Protein AF-0000000071591981 (afdb_homodimer)

Nearest PDB structures (foldseek):
  3g68-assembly1_B  TM=9.100E-01  e=1.829E-19  Clostridioides difficile 630
  3knz-assembly3_F  TM=8.629E-01  e=1.140E-17  Salmonella enterica subsp. enterica serovar Typhimurium
  3tbf-assembly1_B  TM=8.763E-01  e=2.632E-17  Francisella tularensis subsp. tularensis
  3tbf-assembly2_D  TM=8.672E-01  e=7.768E-17  Francisella tularensis subsp. tularensis
  3tbf-assembly4_H  TM=8.677E-01  e=1.096E-16  Francisella tularensis subsp. tularensis

Solvent-accessible surface area (backbone atoms only — not comparable to full-atom values): 38157 Å² total; per-residue (Å²): 132,80,74,69,74,78,70,75,76,47,70,66,53,34,57,69,42,36,35,64,39,48,48,50,55,58,66,45,51,61,56,56,55,48,60,42,48,66,77,43,62,83,73,62,45,28,36,38,38,33,17,52,58,62,53,35,24,21,50,52,35,24,42,55,39,24,23,67,63,35,64,35,46,73,47,76,43,45,24,66,47,41,59,74,61,50,77,68,57,53,74,31,38,33,36,36,41,50,49,84,60,73,76,51,68,55,51,47,51,27,49,49,52,41,33,73,51,27,70,28,35,32,30,30,38,22,49,68,88,84,32,70,60,56,68,74,30,77,22,58,42,73,47,73,65,51,83,72,86,52,90,71,74,53,38,56,38,55,33,50,25,52,50,50,37,49,46,20,52,50,52,12,43,76,55,62,70,40,49,72,66,54,48,52,50,52,52,49,51,50,51,51,55,41,67,43,40,59,60,42,49,52,51,32,50,52,50,41,67,75,42,44,68,60,60,50,65,42,67,30,42,37,37,36,26,56,61,73,36,39,18,39,26,45,40,46,19,47,47,34,16,43,55,56,38,31,58,46,43,39,29,28,49,70,54,27,74,58,33,54,63,52,38,66,43,63,64,36,31,35,38,39,48,43,61,40,61,64,64,69,58,53,53,39,50,51,30,45,50,58,57,50,49,76,55,15,84,44,58,33,34,43,33,23,55,59,69,75,70,60,91,86,49,82,47,50,48,79,43,72,56,34,79,53,48,65,56,37,52,81,58,64,46,46,41,51,54,49,43,38,54,53,36,17,52,71,64,67,50,64,79,85,58,58,73,50,57,63,51,28,65,61,35,70,55,127,133,81,73,70,74,78,69,78,77,48,70,65,54,33,58,69,40,37,34,63,39,49,50,50,56,57,65,45,53,61,57,56,55,49,59,42,48,66,75,42,62,85,72,62,46,29,35,38,38,33,16,53,57,64,53,35,26,22,50,51,35,25,41,55,41,24,24,68,64,36,65,35,46,73,46,76,40,45,23,66,49,41,57,76,61,51,77,66,58,51,75,32,38,33,36,36,41,50,49,82,59,74,74,53,70,56,51,47,50,25,49,50,51,43,33,73,50,27,70,29,37,32,30,31,38,22,50,68,87,83,32,72,62,58,69,73,30,77,23,58,40,74,47,71,64,53,83,71,85,53,90,72,74,54,38,54,36,55,33,48,25,50,49,51,37,50,44,19,52,49,52,12,43,76,56,63,71,42,50,72,67,54,47,52,49,53,53,48,51,50,52,52,54,40,69,43,39,59,62,43,48,52,51,33,50,53,50,42,66,75,40,43,68,60,60,49,64,41,65,30,43,35,36,36,24,54,60,72,36,39,19,42,27,45,40,48,18,47,48,34,16,45,54,57,39,32,55,45,44,38,28,28,48,69,54,26,73,58,33,54,62,52,40,66,44,63,63,37,32,35,38,39,50,44,61,39,64,65,65,68,59,54,52,38,49,51,30,46,51,57,56,50,47,76,54,16,84,44,58,33,35,42,32,24,53,61,68,74,69,60,91,85,48,83,47,50,48,78,42,74,55,34,79,54,48,66,57,37,52,79,57,63,44,46,43,52,55,50,43,37,53,52,36,16,53,71,62,67,50,63,80,86,60,58,73,50,58,63,50,29,64,61,34,68,56,128

Radius of gyration: 24.97 Å; Cα contacts (8 Å, |Δi|>4): 1375; chains: 2; bounding box: 57×100×61 Å

Structure (mmCIF, N/CA/C/O backbone):
data_AF-0000000071591981-model_v1
#
loop_
_entity.id
_entity.type
_entity.pdbx_description
1 polymer 'Glutamine-fructose-6-phosphate transaminase (Isomerizing)'
#
loop_
_atom_site.group_PDB
_atom_site.id
_atom_site.type_symbol
_atom_site.label_atom_id
_atom_site.label_alt_id
_atom_site.label_comp_id
_atom_site.label_asym_id
_atom_site.label_entity_id
_atom_site.label_seq_id
_atom_site.pdbx_PDB_ins_code
_atom_site.Cartn_x
_atom_site.Cartn_y
_atom_site.Cartn_z
_atom_site.occupancy
_atom_site.B_iso_or_equiv
_atom_site.auth_seq_id
_atom_site.auth_comp_id
_atom_site.auth_asym_id
_atom_site.auth_atom_id
_atom_site.pdbx_PDB_model_num
ATOM 1 N N . MET A 1 1 ? 12.406 52.125 -5.715 1 24.2 1 MET A N 1
ATOM 2 C CA . MET A 1 1 ? 11.523 51 -6.082 1 24.2 1 MET A CA 1
ATOM 3 C C . MET A 1 1 ? 12.188 49.656 -5.801 1 24.2 1 MET A C 1
ATOM 5 O O . MET A 1 1 ? 13.125 49.281 -6.496 1 24.2 1 MET A O 1
ATOM 9 N N . ILE A 1 2 ? 12.453 49.312 -4.562 1 28.58 2 ILE A N 1
ATOM 10 C CA . ILE A 1 2 ? 13.188 48.156 -4.008 1 28.58 2 ILE A CA 1
ATOM 11 C C . ILE A 1 2 ? 12.633 46.875 -4.586 1 28.58 2 ILE A C 1
ATOM 13 O O . ILE A 1 2 ? 11.461 46.562 -4.406 1 28.58 2 ILE A O 1
ATOM 17 N N . LEU A 1 3 ? 13.008 46.562 -5.824 1 28.97 3 LEU A N 1
ATOM 18 C CA . LEU A 1 3 ? 12.742 45.312 -6.516 1 28.97 3 LEU A CA 1
ATOM 19 C C . LEU A 1 3 ? 12.805 44.125 -5.543 1 28.97 3 LEU A C 1
ATOM 21 O O . LEU A 1 3 ? 13.883 43.781 -5.059 1 28.97 3 LEU A O 1
ATOM 25 N N . MET A 1 4 ? 11.945 44.188 -4.523 1 31.52 4 MET A N 1
ATOM 26 C CA . MET A 1 4 ? 11.812 43 -3.695 1 31.52 4 MET A CA 1
ATOM 27 C C . MET A 1 4 ? 11.984 41.719 -4.531 1 31.52 4 MET A C 1
ATOM 29 O O . MET A 1 4 ? 11.234 41.5 -5.48 1 31.52 4 MET A O 1
ATOM 33 N N . MET A 1 5 ? 13.117 41.406 -5.051 1 35.06 5 MET A N 1
ATOM 34 C CA . MET A 1 5 ? 13.5 40.156 -5.707 1 35.06 5 MET A CA 1
ATOM 35 C C . MET A 1 5 ? 12.617 39 -5.246 1 35.06 5 MET A C 1
ATOM 37 O O . MET A 1 5 ? 12.648 38.625 -4.074 1 35.06 5 MET A O 1
ATOM 41 N N . MET A 1 6 ? 11.273 38.938 -5.484 1 41.53 6 MET A N 1
ATOM 42 C CA . MET A 1 6 ? 10.242 37.938 -5.211 1 41.53 6 MET A CA 1
ATOM 43 C C . MET A 1 6 ? 10.812 36.531 -5.312 1 41.53 6 MET A C 1
ATOM 45 O O . MET A 1 6 ? 11.156 36.062 -6.406 1 41.53 6 MET A O 1
ATOM 49 N N . ASN A 1 7 ? 11.734 36.062 -4.449 1 57.34 7 ASN A N 1
ATOM 50 C CA . ASN A 1 7 ? 12.406 34.75 -4.355 1 57.34 7 ASN A CA 1
ATOM 51 C C . ASN A 1 7 ? 11.453 33.594 -4.66 1 57.34 7 ASN A C 1
ATOM 53 O O . ASN A 1 7 ? 10.289 33.625 -4.246 1 57.34 7 ASN A O 1
ATOM 57 N N . ASN A 1 8 ? 11.641 32.875 -5.742 1 78.06 8 ASN A N 1
ATOM 58 C CA . ASN A 1 8 ? 10.883 31.672 -6.148 1 78.06 8 ASN A CA 1
ATOM 59 C C . ASN A 1 8 ? 10.602 30.766 -4.965 1 78.06 8 ASN A C 1
ATOM 61 O O . ASN A 1 8 ? 11.484 30.5 -4.145 1 78.06 8 ASN A O 1
ATOM 65 N N . PRO A 1 9 ? 9.312 30.594 -4.699 1 86.75 9 PRO A N 1
ATOM 66 C CA . PRO A 1 9 ? 8.969 29.719 -3.58 1 86.75 9 PRO A CA 1
ATOM 67 C C . PRO A 1 9 ? 9.75 28.406 -3.594 1 86.75 9 PRO A C 1
ATOM 69 O O . PRO A 1 9 ? 10.078 27.891 -4.664 1 86.75 9 PRO A O 1
ATOM 72 N N . THR A 1 10 ? 10.219 28.047 -2.475 1 89.38 10 THR A N 1
ATOM 73 C CA . THR A 1 10 ? 10.867 26.75 -2.254 1 89.38 10 THR A CA 1
ATOM 74 C C . THR A 1 10 ? 9.945 25.812 -1.501 1 89.38 10 THR A C 1
ATOM 76 O O . THR A 1 10 ? 8.844 26.188 -1.102 1 89.38 10 THR A O 1
ATOM 79 N N . MET A 1 11 ? 10.367 24.609 -1.37 1 92.56 11 MET A N 1
ATOM 80 C CA . MET A 1 11 ? 9.617 23.656 -0.559 1 92.56 11 MET A CA 1
ATOM 81 C C . MET A 1 11 ? 9.414 24.188 0.858 1 92.56 11 MET A C 1
ATOM 83 O O . MET A 1 11 ? 8.344 24.016 1.44 1 92.56 11 MET A O 1
ATOM 87 N N . LEU A 1 12 ? 10.477 24.844 1.387 1 94.12 12 LEU A N 1
ATOM 88 C CA . LEU A 1 12 ? 10.383 25.391 2.732 1 94.12 12 LEU A CA 1
ATOM 89 C C . LEU A 1 12 ? 9.312 26.469 2.807 1 94.12 12 LEU A C 1
ATOM 91 O O . LEU A 1 12 ? 8.609 26.594 3.809 1 94.12 12 LEU A O 1
ATOM 95 N N . SER A 1 13 ? 9.227 27.234 1.75 1 95 13 SER A N 1
ATOM 96 C CA . SER A 1 13 ? 8.188 28.266 1.703 1 95 13 SER A CA 1
ATOM 97 C C . SER A 1 13 ? 6.797 27.641 1.813 1 95 13 SER A C 1
ATOM 99 O O . SER A 1 13 ? 5.926 28.172 2.5 1 95 13 SER A O 1
ATOM 101 N N . TYR A 1 14 ? 6.59 26.5 1.163 1 96.12 14 TYR A N 1
ATOM 102 C CA . TYR A 1 14 ? 5.293 25.828 1.195 1 96.12 14 TYR A CA 1
ATOM 103 C C . TYR A 1 14 ? 5.051 25.172 2.549 1 96.12 14 TYR A C 1
ATOM 105 O O . TYR A 1 14 ? 3.914 25.125 3.025 1 96.12 14 TYR A O 1
ATOM 113 N N . ILE A 1 15 ? 6.148 24.672 3.166 1 97.81 15 ILE A N 1
ATOM 114 C CA . ILE A 1 15 ? 6.016 24.109 4.508 1 97.81 15 ILE A CA 1
ATOM 115 C C . ILE A 1 15 ? 5.551 25.188 5.477 1 97.81 15 ILE A C 1
ATOM 117 O O . ILE A 1 15 ? 4.613 24.984 6.25 1 97.81 15 ILE A O 1
ATOM 121 N N . ARG A 1 16 ? 6.062 26.391 5.398 1 97.06 16 ARG A N 1
ATOM 122 C CA . ARG A 1 16 ? 5.754 27.484 6.305 1 97.06 16 ARG A CA 1
ATOM 123 C C . ARG A 1 16 ? 4.359 28.047 6.039 1 97.06 16 ARG A C 1
ATOM 125 O O . ARG A 1 16 ? 3.75 28.656 6.922 1 97.06 16 ARG A O 1
ATOM 132 N N . ARG A 1 17 ? 3.875 27.797 4.863 1 97.75 17 ARG A N 1
ATOM 133 C CA . ARG A 1 17 ? 2.553 28.281 4.492 1 97.75 17 ARG A CA 1
ATOM 134 C C . ARG A 1 17 ? 1.463 27.312 4.938 1 97.75 17 ARG A C 1
ATOM 136 O O . ARG A 1 17 ? 0.275 27.641 4.875 1 97.75 17 ARG A O 1
ATOM 143 N N . GLU A 1 18 ? 1.845 26.156 5.383 1 98.56 18 GLU A N 1
ATOM 144 C CA . GLU A 1 18 ? 0.839 25.172 5.773 1 98.56 18 GLU A CA 1
ATOM 145 C C . GLU A 1 18 ? -0.075 25.719 6.867 1 98.56 18 GLU A C 1
ATOM 147 O O . GLU A 1 18 ? -1.301 25.641 6.754 1 98.56 18 GLU A O 1
ATOM 152 N N . GLN A 1 19 ? 0.504 26.375 7.918 1 98.62 19 GLN A N 1
ATOM 153 C CA . GLN A 1 19 ? -0.318 26.875 9.016 1 98.62 19 GLN A CA 1
ATOM 154 C C . GLN A 1 19 ? -1.318 27.922 8.539 1 98.62 19 GLN A C 1
ATOM 156 O O . GLN A 1 19 ? -2.529 27.75 8.688 1 98.62 19 GLN A O 1
ATOM 161 N N . PRO A 1 20 ? -0.913 28.969 7.824 1 98.44 20 PRO A N 1
ATOM 162 C CA . PRO A 1 20 ? -1.899 29.984 7.449 1 98.44 20 PRO A CA 1
ATOM 163 C C . PRO A 1 20 ? -2.926 29.469 6.445 1 98.44 20 PRO A C 1
ATOM 165 O O . PRO A 1 20 ? -4.094 29.875 6.488 1 98.44 20 PRO A O 1
ATOM 168 N N . VAL A 1 21 ? -2.59 28.609 5.516 1 98.56 21 VAL A N 1
ATOM 169 C CA . VAL A 1 21 ? -3.531 28.109 4.523 1 98.56 21 VAL A CA 1
ATOM 170 C C . VAL A 1 21 ? -4.547 27.188 5.195 1 98.56 21 VAL A C 1
ATOM 172 O O . VAL A 1 21 ? -5.742 27.25 4.906 1 98.56 21 VAL A O 1
ATOM 175 N N . LEU A 1 22 ? -4.074 26.297 6.105 1 98.81 22 LEU A N 1
ATOM 176 C CA . LEU A 1 22 ? -5.004 25.406 6.793 1 98.81 22 LEU A CA 1
ATOM 177 C C . LEU A 1 22 ? -5.906 26.188 7.738 1 98.81 22 LEU A C 1
ATOM 179 O O . LEU A 1 22 ? -7.066 25.812 7.941 1 98.81 22 LEU A O 1
ATOM 183 N N . GLU A 1 23 ? -5.363 27.312 8.32 1 98.62 23 GLU A N 1
ATOM 184 C CA . GLU A 1 23 ? -6.215 28.203 9.094 1 98.62 23 GLU A CA 1
ATOM 185 C C . GLU A 1 23 ? -7.344 28.766 8.242 1 98.62 23 GLU A C 1
ATOM 187 O O . GLU A 1 23 ? -8.484 28.859 8.695 1 98.62 23 GLU A O 1
ATOM 192 N N . ARG A 1 24 ? -7.031 29.141 7.043 1 98.12 24 ARG A N 1
ATOM 193 C CA . ARG A 1 24 ? -8.039 29.672 6.137 1 98.12 24 ARG A CA 1
ATOM 194 C C . ARG A 1 24 ? -9.086 28.609 5.801 1 98.12 24 ARG A C 1
ATOM 196 O O . ARG A 1 24 ? -10.281 28.906 5.73 1 98.12 24 ARG A O 1
ATOM 203 N N . LEU A 1 25 ? -8.633 27.375 5.559 1 98 25 LEU A N 1
ATOM 204 C CA . LEU A 1 25 ? -9.562 26.281 5.297 1 98 25 LEU A CA 1
ATOM 205 C C 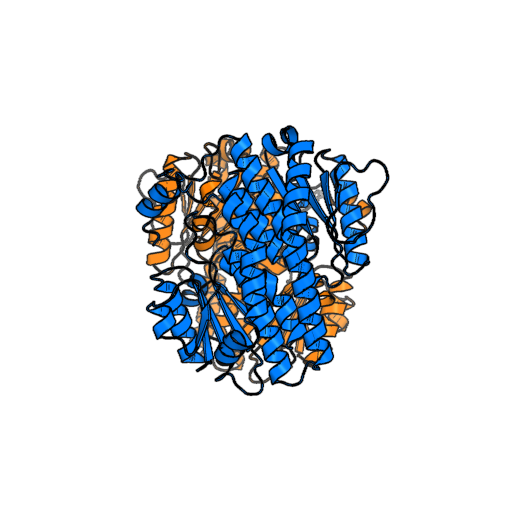. LEU A 1 25 ? -10.531 26.094 6.465 1 98 25 LEU A C 1
ATOM 207 O O . LEU A 1 25 ? -11.734 25.938 6.262 1 98 25 LEU A O 1
ATOM 211 N N . LEU A 1 26 ? -9.938 26.156 7.668 1 98.19 26 LEU A N 1
ATOM 212 C CA . LEU A 1 26 ? -10.75 25.953 8.859 1 98.19 26 LEU A CA 1
ATOM 213 C C . LEU A 1 26 ? -11.727 27.109 9.062 1 98.19 26 LEU A C 1
ATOM 215 O O . LEU A 1 26 ? -12.883 26.906 9.438 1 98.19 26 LEU A O 1
ATOM 219 N N . THR A 1 27 ? -11.273 28.297 8.734 1 96.25 27 THR A N 1
ATOM 220 C CA . THR A 1 27 ? -12.109 29.5 8.891 1 96.25 27 THR A CA 1
ATOM 221 C C . THR A 1 27 ? -13.258 29.484 7.887 1 96.25 27 THR A C 1
ATOM 223 O O . THR A 1 27 ? -14.352 29.969 8.188 1 96.25 27 THR A O 1
ATOM 226 N N . ASN A 1 28 ? -13.07 28.922 6.77 1 95.31 28 ASN A N 1
ATOM 227 C CA . ASN A 1 28 ? -14.086 28.859 5.73 1 95.31 28 ASN A CA 1
ATOM 228 C C . ASN A 1 28 ? -15.117 27.766 6.012 1 95.31 28 ASN A C 1
ATOM 230 O O . ASN A 1 28 ? -16.156 27.688 5.348 1 95.31 28 ASN A O 1
ATOM 234 N N . TYR A 1 29 ? -14.781 26.922 6.926 1 94.94 29 TYR A N 1
ATOM 235 C CA . TYR A 1 29 ? -15.758 25.938 7.375 1 94.94 29 TYR A CA 1
ATOM 236 C C . TYR A 1 29 ? -16.891 26.609 8.133 1 94.94 29 TYR A C 1
ATOM 238 O O . TYR A 1 29 ? -16.656 27.469 8.984 1 94.94 29 TYR A O 1
ATOM 246 N N . PRO A 1 30 ? -18.266 26.422 7.895 1 95.5 30 PRO A N 1
ATOM 247 C CA . PRO A 1 30 ? -18.625 25.219 7.137 1 95.5 30 PRO A CA 1
ATOM 248 C C . PRO A 1 30 ? -19.078 25.531 5.711 1 95.5 30 PRO A C 1
ATOM 250 O O . PRO A 1 30 ? -19.5 24.641 4.977 1 95.5 30 PRO A O 1
ATOM 253 N N . LYS A 1 31 ? -18.891 26.734 5.277 1 94.81 31 LYS A N 1
ATOM 254 C CA . LYS A 1 31 ? -19.562 27.203 4.074 1 94.81 31 LYS A CA 1
ATOM 255 C C . LYS A 1 31 ? -19.188 26.359 2.861 1 94.81 31 LYS A C 1
ATOM 257 O O . LYS A 1 31 ? -20.031 25.688 2.281 1 94.81 31 LYS A O 1
ATOM 262 N N . GLN A 1 32 ? -17.922 26.328 2.527 1 93 32 GLN A N 1
ATOM 263 C CA . GLN A 1 32 ? -17.484 25.609 1.333 1 93 32 GLN A CA 1
ATOM 264 C C . GLN A 1 32 ? -17.781 24.125 1.449 1 93 32 GLN A C 1
ATOM 266 O O . GLN A 1 32 ? -18.141 23.469 0.466 1 93 32 GLN A O 1
ATOM 271 N N . ILE A 1 33 ? -17.578 23.562 2.582 1 96.25 33 ILE A N 1
ATOM 272 C CA . ILE A 1 33 ? -17.734 22.125 2.803 1 96.25 33 ILE A CA 1
ATOM 273 C C . ILE A 1 33 ? -19.219 21.75 2.705 1 96.25 33 ILE A C 1
ATOM 275 O O . ILE A 1 33 ? -19.562 20.703 2.139 1 96.25 33 ILE A O 1
ATOM 279 N N . THR A 1 34 ? -20.078 22.656 3.268 1 96.19 34 THR A N 1
ATOM 280 C CA . THR A 1 34 ? -21.516 22.438 3.15 1 96.19 34 THR A CA 1
ATOM 281 C C . THR A 1 34 ? -21.953 22.453 1.688 1 96.19 34 THR A C 1
ATOM 283 O O . THR A 1 34 ? -22.734 21.609 1.258 1 96.19 34 THR A O 1
ATOM 286 N N . ALA A 1 35 ? -21.422 23.375 0.968 1 95.56 35 ALA A N 1
ATOM 287 C CA . ALA A 1 35 ? -21.75 23.469 -0.452 1 95.56 35 ALA A CA 1
ATOM 288 C C . ALA A 1 35 ? -21.328 22.203 -1.203 1 95.56 35 ALA A C 1
ATOM 290 O O . ALA A 1 35 ? -22.031 21.766 -2.113 1 95.56 35 ALA A O 1
ATOM 291 N N . ALA A 1 36 ? -20.25 21.594 -0.823 1 95.62 36 ALA A N 1
ATOM 292 C CA . ALA A 1 36 ? -19.734 20.391 -1.479 1 95.62 36 ALA A CA 1
ATOM 293 C C . ALA A 1 36 ? -20.625 19.188 -1.213 1 95.62 36 ALA A C 1
ATOM 295 O O . ALA A 1 36 ? -20.688 18.266 -2.025 1 95.62 36 ALA A O 1
ATOM 296 N N . LEU A 1 37 ? -21.359 19.234 -0.075 1 96.12 37 LEU A N 1
ATOM 297 C CA . LEU A 1 37 ? -22.125 18.062 0.351 1 96.12 37 LEU A CA 1
ATOM 298 C C . LEU A 1 37 ? -23.609 18.266 0.071 1 96.12 37 LEU A C 1
ATOM 300 O O . LEU A 1 37 ? -24.438 17.406 0.428 1 96.12 37 LEU A O 1
ATOM 304 N N . THR A 1 38 ? -24.016 19.312 -0.538 1 91.69 38 THR A N 1
ATOM 305 C CA . THR A 1 38 ? -25.406 19.734 -0.654 1 91.69 38 THR A CA 1
ATOM 306 C C . THR A 1 38 ? -26.234 18.672 -1.391 1 91.69 38 THR A C 1
ATOM 308 O O . THR A 1 38 ? -27.375 18.406 -1.022 1 91.69 38 THR A O 1
ATOM 311 N N . ALA A 1 39 ? -25.703 18 -2.355 1 90.56 39 ALA A N 1
ATOM 312 C CA . ALA A 1 39 ? -26.5 17.062 -3.16 1 90.56 39 ALA A CA 1
ATOM 313 C C . ALA A 1 39 ? -26.141 15.617 -2.822 1 90.56 39 ALA A C 1
ATOM 315 O O . ALA A 1 39 ? -26.422 14.703 -3.598 1 90.56 39 ALA A O 1
ATOM 316 N N . THR A 1 40 ? -25.5 15.445 -1.666 1 93.12 40 THR A N 1
ATOM 317 C CA . THR A 1 40 ? -25.266 14.086 -1.205 1 93.12 40 THR A CA 1
ATOM 318 C C . THR A 1 40 ? -26.547 13.469 -0.655 1 93.12 40 THR A C 1
ATOM 320 O O . THR A 1 40 ? -27.469 14.18 -0.261 1 93.12 40 THR A O 1
ATOM 323 N N . PRO A 1 41 ? -26.641 12.172 -0.681 1 91.75 41 PRO A N 1
ATOM 324 C CA . PRO A 1 41 ? -27.797 11.539 -0.051 1 91.75 41 PRO A CA 1
ATOM 325 C C . PRO A 1 41 ? -27.906 11.867 1.436 1 91.75 41 PRO A C 1
ATOM 327 O O . PRO A 1 41 ? -26.922 12.266 2.061 1 91.75 41 PRO A O 1
ATOM 330 N N . ASP A 1 42 ? -29.062 11.695 1.977 1 88.81 42 ASP A N 1
ATOM 331 C CA . ASP A 1 42 ? -29.344 12.023 3.369 1 88.81 42 ASP A CA 1
ATOM 332 C C . ASP A 1 42 ? -28.484 11.195 4.316 1 88.81 42 ASP A C 1
ATOM 334 O O . ASP A 1 42 ? -28.062 11.688 5.371 1 88.81 42 ASP A O 1
ATOM 338 N N . HIS A 1 43 ? -28.25 9.992 3.857 1 90.75 43 HIS A N 1
ATOM 339 C CA . HIS A 1 43 ? -27.422 9.117 4.676 1 90.75 43 HIS A CA 1
ATOM 340 C C . HIS A 1 43 ? -26.328 8.461 3.844 1 90.75 43 HIS A C 1
ATOM 342 O O . HIS A 1 43 ? -26.391 7.258 3.564 1 90.75 43 HIS A O 1
ATOM 348 N N . PRO A 1 44 ? -25.312 9.297 3.555 1 93.88 44 PRO A N 1
ATOM 349 C CA . PRO A 1 44 ? -24.234 8.688 2.771 1 93.88 44 PRO A CA 1
ATOM 350 C C . PRO A 1 44 ? -23.5 7.578 3.525 1 93.88 44 PRO A C 1
ATOM 352 O O . PRO A 1 44 ? -23.297 7.688 4.734 1 93.88 44 PRO A O 1
ATOM 355 N N . GLN A 1 45 ? -23.125 6.559 2.83 1 93.25 45 GLN A N 1
ATOM 356 C CA . GLN A 1 45 ? -22.547 5.395 3.486 1 93.25 45 GLN A CA 1
ATOM 357 C C . GLN A 1 45 ? -21.219 5 2.832 1 93.25 45 GLN A C 1
ATOM 359 O O . GLN A 1 45 ? -20.281 4.594 3.516 1 93.25 45 GLN A O 1
ATOM 364 N N . HIS A 1 46 ? -21.141 5.113 1.511 1 95.88 46 HIS A N 1
ATOM 365 C CA . HIS A 1 46 ? -20 4.602 0.771 1 95.88 46 HIS A CA 1
ATOM 366 C C . HIS A 1 46 ? -19.328 5.699 -0.055 1 95.88 46 HIS A C 1
ATOM 368 O O . HIS A 1 46 ? -19.891 6.152 -1.053 1 95.88 46 HIS A O 1
ATOM 374 N N . TRP A 1 47 ? -18.141 6.082 0.355 1 98.12 47 TRP A N 1
ATOM 375 C CA . TRP A 1 47 ? -17.391 7.109 -0.356 1 98.12 47 TRP A CA 1
ATOM 376 C C . TRP A 1 47 ? -16.219 6.496 -1.118 1 98.12 47 TRP A C 1
ATOM 378 O O . TRP A 1 47 ? -15.508 5.641 -0.589 1 98.12 47 TRP A O 1
ATOM 388 N N . LEU A 1 48 ? -16.109 6.836 -2.352 1 98.38 48 LEU A N 1
ATOM 389 C CA . LEU A 1 48 ? -14.945 6.484 -3.168 1 98.38 48 LEU A CA 1
ATOM 390 C C . LEU A 1 48 ? -14.055 7.699 -3.396 1 98.38 48 LEU A C 1
ATOM 392 O O . LEU A 1 48 ? -14.523 8.742 -3.857 1 98.38 48 LEU A O 1
ATOM 396 N N . ILE A 1 49 ? -12.82 7.578 -3.002 1 98.75 49 ILE A N 1
ATOM 397 C CA . ILE A 1 49 ? -11.852 8.633 -3.264 1 98.75 49 ILE A CA 1
ATOM 398 C C . ILE A 1 49 ? -10.859 8.172 -4.332 1 98.75 49 ILE A C 1
ATOM 400 O O . ILE A 1 49 ? -10.242 7.109 -4.199 1 98.75 49 ILE A O 1
ATOM 404 N N . LEU A 1 50 ? -10.758 8.953 -5.391 1 98.5 50 LEU A N 1
ATOM 405 C CA . LEU A 1 50 ? -9.844 8.695 -6.496 1 98.5 50 LEU A CA 1
ATOM 406 C C . LEU A 1 50 ? -8.695 9.703 -6.496 1 98.5 50 LEU A C 1
ATOM 408 O O . LEU A 1 50 ? -8.93 10.914 -6.395 1 98.5 50 LEU A O 1
ATOM 412 N N . ALA A 1 51 ? -7.539 9.219 -6.496 1 97.12 51 ALA A N 1
ATOM 413 C CA . ALA A 1 51 ? -6.348 10.062 -6.445 1 97.12 51 ALA A CA 1
ATOM 414 C C . ALA A 1 51 ? -5.137 9.336 -7.02 1 97.12 51 ALA A C 1
ATOM 416 O O . ALA A 1 51 ? -5.246 8.195 -7.484 1 97.12 51 ALA A O 1
ATOM 417 N N . THR A 1 52 ? -4.02 10.039 -7.105 1 92 52 THR A N 1
ATOM 418 C CA . THR A 1 52 ? -2.752 9.453 -7.531 1 92 52 THR A CA 1
ATOM 419 C C . THR A 1 52 ? -1.592 10.031 -6.727 1 92 52 THR A C 1
ATOM 421 O O . THR A 1 52 ? -1.701 11.117 -6.16 1 92 52 THR A O 1
ATOM 424 N N . GLY A 1 53 ? -0.524 9.234 -6.598 1 91.69 53 GLY A N 1
ATOM 425 C CA . GLY A 1 53 ? 0.695 9.703 -5.957 1 91.69 53 GLY A CA 1
ATOM 426 C C . GLY A 1 53 ? 0.473 10.188 -4.535 1 91.69 53 GLY A C 1
ATOM 427 O O . GLY A 1 53 ? -0.177 9.516 -3.736 1 91.69 53 GLY A O 1
ATOM 428 N N . SER A 1 54 ? 1.083 11.359 -4.25 1 95.31 54 SER A N 1
ATOM 429 C CA . SER A 1 54 ? 1.009 11.938 -2.914 1 95.31 54 SER A CA 1
ATOM 430 C C . SER A 1 54 ? -0.431 12.266 -2.531 1 95.31 54 SER A C 1
ATOM 432 O O . SER A 1 54 ? -0.791 12.219 -1.354 1 95.31 54 SER A O 1
ATOM 434 N N . ARG A 1 55 ? -1.27 12.57 -3.529 1 97.06 55 ARG A N 1
ATOM 435 C CA . ARG A 1 55 ? -2.68 12.82 -3.246 1 97.06 55 ARG A CA 1
ATOM 436 C C . ARG A 1 55 ? -3.359 11.562 -2.713 1 97.06 55 ARG A C 1
ATOM 438 O O . ARG A 1 55 ? -4.211 11.641 -1.828 1 97.06 55 ARG A O 1
ATOM 445 N N . LEU A 1 56 ? -2.93 10.453 -3.266 1 96.94 56 LEU A N 1
ATOM 446 C CA . LEU A 1 56 ? -3.424 9.172 -2.771 1 96.94 56 LEU A CA 1
ATOM 447 C C . LEU A 1 56 ? -2.982 8.945 -1.33 1 96.94 56 LEU A C 1
ATOM 449 O O . LEU A 1 56 ? -3.762 8.453 -0.509 1 96.94 56 LEU A O 1
ATOM 453 N N . ASN A 1 57 ? -1.755 9.266 -1.031 1 97.62 57 ASN A N 1
ATOM 454 C CA . ASN A 1 57 ? -1.257 9.156 0.336 1 97.62 57 ASN A CA 1
ATOM 455 C C . ASN A 1 57 ? -2.039 10.055 1.29 1 97.62 57 ASN A C 1
ATOM 457 O O . ASN A 1 57 ? -2.311 9.672 2.43 1 97.62 57 ASN A O 1
ATOM 461 N N . ALA A 1 58 ? -2.363 11.227 0.829 1 98.75 58 ALA A N 1
ATOM 462 C CA . ALA A 1 58 ? -3.15 12.148 1.645 1 98.75 58 ALA A CA 1
ATOM 463 C C . ALA A 1 58 ? -4.527 11.57 1.957 1 98.75 58 ALA A C 1
ATOM 465 O O . ALA A 1 58 ? -4.992 11.641 3.096 1 98.75 58 ALA A O 1
ATOM 466 N N . ALA A 1 59 ? -5.141 11 0.956 1 98.75 59 ALA A N 1
ATOM 467 C CA . ALA A 1 59 ? -6.445 10.367 1.158 1 98.75 59 ALA A CA 1
ATOM 468 C C . ALA A 1 59 ? -6.352 9.234 2.174 1 98.75 59 ALA A C 1
ATOM 470 O O . ALA A 1 59 ? -7.191 9.117 3.068 1 98.75 59 ALA A O 1
ATOM 471 N N . ASN A 1 60 ? -5.305 8.453 2.041 1 98.06 60 ASN A N 1
ATOM 472 C CA . ASN A 1 60 ? -5.098 7.344 2.973 1 98.06 60 ASN A CA 1
ATOM 473 C C . ASN A 1 60 ? -4.844 7.848 4.391 1 98.06 60 ASN A C 1
ATOM 475 O O . ASN A 1 60 ? -5.23 7.195 5.363 1 98.06 60 ASN A O 1
ATOM 479 N N . THR A 1 61 ? -4.254 8.969 4.484 1 98.62 61 THR A N 1
ATOM 480 C CA . THR A 1 61 ? -3.969 9.57 5.781 1 98.62 61 THR A CA 1
ATOM 481 C C . THR A 1 61 ? -5.258 9.977 6.48 1 98.62 61 THR A C 1
ATOM 483 O O . THR A 1 61 ? -5.383 9.836 7.699 1 98.62 61 THR A O 1
ATOM 486 N N . ALA A 1 62 ? -6.25 10.391 5.73 1 98.75 62 ALA A N 1
ATOM 487 C CA . ALA A 1 62 ? -7.484 10.93 6.297 1 98.75 62 ALA A CA 1
ATOM 488 C C . ALA A 1 62 ? -8.523 9.828 6.484 1 98.75 62 ALA A C 1
ATOM 490 O O . ALA A 1 62 ? -9.484 10 7.238 1 98.75 62 ALA A O 1
ATOM 491 N N . ARG A 1 63 ? -8.375 8.695 5.84 1 98.25 63 ARG A N 1
ATOM 492 C CA . ARG A 1 63 ? -9.414 7.695 5.637 1 98.25 63 ARG A CA 1
ATOM 493 C C . ARG A 1 63 ? -9.969 7.199 6.973 1 98.25 63 ARG A C 1
ATOM 495 O O . ARG A 1 63 ? -11.18 7.164 7.172 1 98.25 63 ARG A O 1
ATOM 502 N N . LEU A 1 64 ? -9.062 6.836 7.891 1 97.38 64 LEU A N 1
ATOM 503 C CA . LEU A 1 64 ? -9.508 6.246 9.148 1 97.38 64 LEU A CA 1
ATOM 504 C C . LEU A 1 64 ? -10.273 7.262 9.984 1 97.38 64 LEU A C 1
ATOM 506 O O . LEU A 1 64 ? -11.258 6.918 10.648 1 97.38 64 LEU A O 1
ATOM 510 N N . TYR A 1 65 ? -9.836 8.492 9.977 1 98.25 65 TYR A N 1
ATOM 511 C CA . TYR A 1 65 ? -10.57 9.547 10.672 1 98.25 65 TYR A CA 1
ATOM 512 C C . TYR A 1 65 ? -11.969 9.711 10.086 1 98.25 65 TYR A C 1
ATOM 514 O O . TYR A 1 65 ? -12.945 9.836 10.82 1 98.25 65 TYR A O 1
ATOM 522 N N . MET A 1 66 ? -12.055 9.727 8.758 1 98.31 66 MET A N 1
ATOM 523 C CA . MET A 1 66 ? -13.328 9.906 8.07 1 98.31 66 MET A CA 1
ATOM 524 C C . MET A 1 66 ? -14.32 8.805 8.461 1 98.31 66 MET A C 1
ATOM 526 O O . MET A 1 66 ? -15.469 9.094 8.781 1 98.31 66 MET A O 1
ATOM 530 N N . GLN A 1 67 ? -13.781 7.621 8.43 1 96.69 67 GLN A N 1
ATOM 531 C CA . GLN A 1 67 ? -14.625 6.473 8.734 1 96.69 67 GLN A CA 1
ATOM 532 C C . GLN A 1 67 ? -15.125 6.512 10.172 1 96.69 67 GLN A C 1
ATOM 534 O O . GLN A 1 67 ? -16.297 6.277 10.438 1 96.69 67 GLN A O 1
ATOM 539 N N . LYS A 1 68 ? -14.258 6.836 11.055 1 95.62 68 LYS A N 1
ATOM 540 C CA . LYS A 1 68 ? -14.602 6.879 12.469 1 95.62 68 LYS A CA 1
ATOM 541 C C . LYS A 1 68 ? -15.586 8.016 12.758 1 95.62 68 LYS A C 1
ATOM 543 O O . LYS A 1 68 ? -16.578 7.816 13.453 1 95.62 68 LYS A O 1
ATOM 548 N N . THR A 1 69 ? -15.367 9.141 12.18 1 97.06 69 THR A N 1
ATOM 549 C CA . THR A 1 69 ? -16.094 10.359 12.508 1 97.06 69 THR A CA 1
ATOM 550 C C . THR A 1 69 ? -17.469 10.359 11.867 1 97.06 69 THR A C 1
ATOM 552 O O . THR A 1 69 ? -18.469 10.734 12.508 1 97.06 69 THR A O 1
ATOM 555 N N . ALA A 1 70 ? -17.609 9.875 10.656 1 95.94 70 ALA A N 1
ATOM 556 C CA . ALA A 1 70 ? -18.859 10.016 9.914 1 95.94 70 ALA A CA 1
ATOM 557 C C . ALA A 1 70 ? -19.516 8.656 9.672 1 95.94 70 ALA A C 1
ATOM 559 O O . ALA A 1 70 ? -20.531 8.562 8.984 1 95.94 70 ALA A O 1
ATOM 560 N N . ALA A 1 71 ? -18.922 7.598 10.258 1 92.06 71 ALA A N 1
ATOM 561 C CA . ALA A 1 71 ? -19.438 6.246 10.055 1 92.06 71 ALA A CA 1
ATOM 562 C C . ALA A 1 71 ? -19.594 5.934 8.57 1 92.06 71 ALA A C 1
ATOM 564 O O . ALA A 1 71 ? -20.656 5.488 8.133 1 92.06 71 ALA A O 1
ATOM 565 N N . LEU A 1 72 ? -18.594 6.227 7.82 1 93.5 72 LEU A N 1
ATOM 566 C CA . LEU A 1 72 ? -18.531 5.996 6.383 1 93.5 72 LEU A CA 1
ATOM 567 C C . LEU A 1 72 ? -17.672 4.785 6.059 1 93.5 72 LEU A C 1
ATOM 569 O O . LEU A 1 72 ? -16.766 4.445 6.816 1 93.5 72 LEU A O 1
ATOM 573 N N . GLN A 1 73 ? -18.047 4.125 5.047 1 94.06 73 GLN A N 1
ATOM 574 C CA . GLN A 1 73 ? -17.094 3.268 4.348 1 94.06 73 GLN A CA 1
ATOM 575 C C . GLN A 1 73 ? -16.344 4.043 3.271 1 94.06 73 GLN A C 1
ATOM 577 O O . GLN A 1 73 ? -16.953 4.57 2.34 1 94.06 73 GLN A O 1
ATOM 582 N N . VAL A 1 74 ? -15.086 4.117 3.465 1 97.06 74 VAL A N 1
ATOM 583 C CA . VAL A 1 74 ? -14.281 4.898 2.533 1 97.06 74 VAL A CA 1
ATOM 584 C C . VAL A 1 74 ? -13.352 3.975 1.75 1 97.06 74 VAL A C 1
ATOM 586 O O . VAL A 1 74 ? -12.523 3.279 2.336 1 97.06 74 VAL A O 1
ATOM 589 N N . THR A 1 75 ? -13.531 3.936 0.448 1 96.31 75 THR A N 1
ATOM 590 C CA . THR A 1 75 ? -12.633 3.229 -0.458 1 96.31 75 THR A CA 1
ATOM 591 C C . THR A 1 75 ? -11.742 4.215 -1.214 1 96.31 75 THR A C 1
ATOM 593 O O . THR A 1 75 ? -12.211 5.25 -1.685 1 96.31 75 THR A O 1
ATOM 596 N N . ILE A 1 76 ? -10.523 3.895 -1.246 1 97.25 76 ILE A N 1
ATOM 597 C CA . ILE A 1 76 ? -9.57 4.719 -1.98 1 97.25 76 ILE A CA 1
ATOM 598 C C . ILE A 1 76 ? -8.969 3.91 -3.129 1 97.25 76 ILE A C 1
ATOM 600 O O . ILE A 1 76 ? -8.617 2.742 -2.955 1 97.25 76 ILE A O 1
ATOM 604 N N . ALA A 1 77 ? -8.875 4.52 -4.285 1 96.19 77 ALA A N 1
ATOM 605 C CA . ALA A 1 77 ? -8.266 3.846 -5.43 1 96.19 77 ALA A CA 1
ATOM 606 C C . ALA A 1 77 ? -7.426 4.816 -6.258 1 96.19 77 ALA A C 1
ATOM 608 O O . ALA A 1 77 ? -7.785 5.988 -6.402 1 96.19 77 ALA A O 1
ATOM 609 N N . ALA A 1 78 ? -6.336 4.289 -6.727 1 95.12 78 ALA A N 1
ATOM 610 C CA . ALA A 1 78 ? -5.602 5.035 -7.742 1 95.12 78 ALA A CA 1
ATOM 611 C C . ALA A 1 78 ? -6.414 5.152 -9.031 1 95.12 78 ALA A C 1
ATOM 613 O O . ALA A 1 78 ? -6.945 4.156 -9.531 1 95.12 78 ALA A O 1
ATOM 614 N N . ALA A 1 79 ? -6.418 6.348 -9.633 1 94.19 79 ALA A N 1
ATOM 615 C CA . ALA A 1 79 ? -7.277 6.613 -10.781 1 94.19 79 ALA A CA 1
ATOM 616 C C . ALA A 1 79 ? -6.914 5.711 -11.961 1 94.19 79 ALA A C 1
ATOM 618 O O . ALA A 1 79 ? -7.797 5.184 -12.641 1 94.19 79 ALA A O 1
ATOM 619 N N . ASP A 1 80 ? -5.672 5.523 -12.18 1 90.94 80 ASP A N 1
ATOM 620 C CA . ASP A 1 80 ? -5.223 4.707 -13.297 1 90.94 80 ASP A CA 1
ATOM 621 C C . ASP A 1 80 ? -5.609 3.242 -13.102 1 90.94 80 ASP A C 1
ATOM 623 O O . ASP A 1 80 ? -6.086 2.588 -14.031 1 90.94 80 ASP A O 1
ATOM 627 N N . LEU A 1 81 ? -5.363 2.756 -11.914 1 92.06 81 LEU A N 1
ATOM 628 C CA . LEU A 1 81 ? -5.785 1.4 -11.57 1 92.06 81 LEU A CA 1
ATOM 629 C C . LEU A 1 81 ? -7.297 1.251 -11.711 1 92.06 81 LEU A C 1
ATOM 631 O O . LEU A 1 81 ? -7.777 0.252 -12.25 1 92.06 81 LEU A O 1
ATOM 635 N N . TYR A 1 82 ? -8 2.209 -11.25 1 95 82 TYR A N 1
ATOM 636 C CA . TYR A 1 82 ? -9.461 2.166 -11.227 1 95 82 TYR A CA 1
ATOM 637 C C . TYR A 1 82 ? -10.023 2.096 -12.641 1 95 82 TYR A C 1
ATOM 639 O O . TYR A 1 82 ? -10.914 1.287 -12.922 1 95 82 TYR A O 1
ATOM 647 N N . VAL A 1 83 ? -9.438 2.887 -13.523 1 94.12 83 VAL A N 1
ATOM 648 C CA . VAL A 1 83 ? -9.922 2.951 -14.891 1 94.12 83 VAL A CA 1
ATOM 649 C C . VAL A 1 83 ? -9.695 1.61 -15.586 1 94.12 83 VAL A C 1
ATOM 651 O O . VAL A 1 83 ? -10.586 1.091 -16.266 1 94.12 83 VAL A O 1
ATOM 654 N N . THR A 1 84 ? -8.609 1.027 -15.352 1 91.19 84 THR A N 1
ATOM 655 C CA . THR A 1 84 ? -8.18 -0.098 -16.172 1 91.19 84 THR A CA 1
ATOM 656 C C . THR A 1 84 ? -8.633 -1.421 -15.562 1 91.19 84 THR A C 1
ATOM 658 O O . THR A 1 84 ? -9.039 -2.338 -16.281 1 91.19 84 THR A O 1
ATOM 661 N N . TYR A 1 85 ? -8.617 -1.505 -14.188 1 91.69 85 TYR A N 1
ATOM 662 C CA . TYR A 1 85 ? -8.664 -2.861 -13.656 1 91.69 85 TYR A CA 1
ATOM 663 C C . TYR A 1 85 ? -9.789 -3.008 -12.641 1 91.69 85 TYR A C 1
ATOM 665 O O . TYR A 1 85 ? -10.211 -4.125 -12.328 1 91.69 85 TYR A O 1
ATOM 673 N N . GLU A 1 86 ? -10.281 -1.912 -12.094 1 93.12 86 GLU A N 1
ATOM 674 C CA . GLU A 1 86 ? -11.297 -2.033 -11.055 1 93.12 86 GLU A CA 1
ATOM 675 C C . GLU A 1 86 ? -12.688 -2.188 -11.664 1 93.12 86 GLU A C 1
ATOM 677 O O . GLU A 1 86 ? -12.969 -1.646 -12.734 1 93.12 86 GLU A O 1
ATOM 682 N N . GLU A 1 87 ? -13.508 -2.959 -10.93 1 92.38 87 GLU A N 1
ATOM 683 C CA . GLU A 1 87 ? -14.945 -2.93 -11.203 1 92.38 87 GLU A CA 1
ATOM 684 C C . GLU A 1 87 ? -15.641 -1.852 -10.367 1 92.38 87 GLU A C 1
ATOM 686 O O . GLU A 1 87 ? -15.406 -1.745 -9.164 1 92.38 87 GLU A O 1
ATOM 691 N N . ALA A 1 88 ? -16.453 -1.082 -11.078 1 95.12 88 ALA A N 1
ATOM 692 C CA . ALA A 1 88 ? -17.125 -0.001 -10.367 1 95.12 88 ALA A CA 1
ATOM 693 C C . ALA A 1 88 ? -18.172 -0.551 -9.398 1 95.12 88 ALA A C 1
ATOM 695 O O . ALA A 1 88 ? -18.875 -1.513 -9.711 1 95.12 88 ALA A O 1
ATOM 696 N N . ASP A 1 89 ? -18.203 -0.009 -8.203 1 94.5 89 ASP A N 1
ATOM 697 C CA . ASP A 1 89 ? -19.156 -0.371 -7.168 1 94.5 89 ASP A CA 1
ATOM 698 C C . ASP A 1 89 ? -20.438 0.472 -7.273 1 94.5 89 ASP A C 1
ATOM 700 O O . ASP A 1 89 ? -20.406 1.677 -7.012 1 94.5 89 ASP A O 1
ATOM 704 N N . PRO A 1 90 ? -21.547 -0.137 -7.594 1 94.25 90 PRO A N 1
ATOM 705 C CA . PRO A 1 90 ? -22.781 0.645 -7.746 1 94.25 90 PRO A CA 1
ATOM 706 C C . PRO A 1 90 ? -23.297 1.194 -6.418 1 94.25 90 PRO A C 1
ATOM 708 O O . PRO A 1 90 ? -24.188 2.049 -6.406 1 94.25 90 PRO A O 1
ATOM 711 N N . SER A 1 91 ? -22.703 0.745 -5.324 1 92.94 91 SER A N 1
ATOM 712 C CA . SER A 1 91 ? -23.203 1.169 -4.023 1 92.94 91 SER A CA 1
ATOM 713 C C . SER A 1 91 ? -22.578 2.484 -3.584 1 92.94 91 SER A C 1
ATOM 715 O O . SER A 1 91 ? -23.016 3.102 -2.615 1 92.94 91 SER A O 1
ATOM 717 N N . VAL A 1 92 ? -21.609 2.945 -4.34 1 96.44 92 VAL A N 1
ATOM 718 C CA . VAL A 1 92 ? -20.953 4.207 -4.008 1 96.44 92 VAL A CA 1
ATOM 719 C C . VAL A 1 92 ? -21.953 5.355 -4.137 1 96.44 92 VAL A C 1
ATOM 721 O O . VAL A 1 92 ? -22.688 5.445 -5.129 1 96.44 92 VAL A O 1
ATOM 724 N N . ASP A 1 93 ? -21.984 6.23 -3.121 1 97 93 ASP A N 1
ATOM 725 C CA . ASP A 1 93 ? -22.969 7.312 -3.184 1 97 93 ASP A CA 1
ATOM 726 C C . ASP A 1 93 ? -22.281 8.672 -3.273 1 97 93 ASP A C 1
ATOM 728 O O . ASP A 1 93 ? -22.906 9.664 -3.648 1 97 93 ASP A O 1
ATOM 732 N N . VAL A 1 94 ? -20.969 8.727 -2.949 1 98.19 94 VAL A N 1
ATOM 733 C CA . VAL A 1 94 ? -20.172 9.93 -3.143 1 98.19 94 VAL A CA 1
ATOM 734 C C . VAL A 1 94 ? -18.844 9.562 -3.781 1 98.19 94 VAL A C 1
ATOM 736 O O . VAL A 1 94 ? -18.172 8.625 -3.35 1 98.19 94 VAL A O 1
ATOM 739 N N . VAL A 1 95 ? -18.453 10.227 -4.816 1 98.5 95 VAL A N 1
ATOM 740 C CA . VAL A 1 95 ? -17.141 10.094 -5.441 1 98.5 95 VAL A CA 1
ATOM 741 C C . VAL A 1 95 ? -16.359 11.383 -5.254 1 98.5 95 VAL A C 1
ATOM 743 O O . VAL A 1 95 ? -16.844 12.477 -5.574 1 98.5 95 VAL A O 1
ATOM 746 N N . ILE A 1 96 ? -15.18 11.289 -4.699 1 98.75 96 ILE A N 1
ATOM 747 C CA . ILE A 1 96 ? -14.273 12.422 -4.547 1 98.75 96 ILE A CA 1
ATOM 748 C C . ILE A 1 96 ? -13.055 12.234 -5.445 1 98.75 96 ILE A C 1
ATOM 750 O O . ILE A 1 96 ? -12.281 11.289 -5.27 1 98.75 96 ILE A O 1
ATOM 754 N N . GLY A 1 97 ? -12.953 13.055 -6.438 1 98.56 97 GLY A N 1
ATOM 755 C CA . GLY A 1 97 ? -11.727 13.117 -7.223 1 98.56 97 GLY A CA 1
ATOM 756 C C . GLY A 1 97 ? -10.766 14.188 -6.742 1 98.56 97 GLY A C 1
ATOM 757 O O . GLY A 1 97 ? -11.148 15.352 -6.582 1 98.56 97 GLY A O 1
ATOM 758 N N . ILE A 1 98 ? -9.508 13.828 -6.449 1 98.56 98 ILE A N 1
ATOM 759 C CA . ILE A 1 98 ? -8.492 14.781 -6.023 1 98.56 98 ILE A CA 1
ATOM 760 C C . ILE A 1 98 ? -7.5 15.016 -7.16 1 98.56 98 ILE A C 1
ATOM 762 O O . ILE A 1 98 ? -6.738 14.117 -7.52 1 98.56 98 ILE A O 1
ATOM 766 N N . SER A 1 99 ? -7.48 16.188 -7.695 1 96.62 99 SER A N 1
ATOM 767 C CA . SER A 1 99 ? -6.598 16.5 -8.812 1 96.62 99 SER A CA 1
ATOM 768 C C . SER A 1 99 ? -6.055 17.922 -8.703 1 96.62 99 SER A C 1
ATOM 770 O O . SER A 1 99 ? -6.781 18.844 -8.336 1 96.62 99 SER A O 1
ATOM 772 N N . LEU A 1 100 ? -4.766 18.047 -8.945 1 95.5 100 LEU A N 1
ATOM 773 C CA . LEU A 1 100 ? -4.113 19.359 -8.906 1 95.5 100 LEU A CA 1
ATOM 774 C C . LEU A 1 100 ? -3.678 19.781 -10.305 1 95.5 100 LEU A C 1
ATOM 776 O O . LEU A 1 100 ? -2.926 20.75 -10.453 1 95.5 100 LEU A O 1
ATOM 780 N N . LYS A 1 101 ? -4.137 19.094 -11.297 1 90.5 101 LYS A N 1
ATOM 781 C CA . LYS A 1 101 ? -3.725 19.344 -12.68 1 90.5 101 LYS A CA 1
ATOM 782 C C . LYS A 1 101 ? -4.805 20.094 -13.438 1 90.5 101 LYS A C 1
ATOM 784 O O . LYS A 1 101 ? -5.992 19.969 -13.141 1 90.5 101 LYS A O 1
ATOM 789 N N . ASP A 1 102 ? -4.375 20.781 -14.406 1 88.88 102 ASP A N 1
ATOM 790 C CA . ASP A 1 102 ? -5.309 21.484 -15.273 1 88.88 102 ASP A CA 1
ATOM 791 C C . ASP A 1 102 ? -6.027 20.531 -16.219 1 88.88 102 ASP A C 1
ATOM 793 O O . ASP A 1 102 ? -7.184 20.75 -16.578 1 88.88 102 ASP A O 1
ATOM 797 N N . ASP A 1 103 ? -5.297 19.594 -16.609 1 90 103 ASP A N 1
ATOM 798 C CA . ASP A 1 103 ? -5.824 18.531 -17.453 1 90 103 ASP A CA 1
ATOM 799 C C . ASP A 1 103 ? -5.469 17.156 -16.891 1 90 103 ASP A C 1
ATOM 801 O O . ASP A 1 103 ? -4.297 16.844 -16.672 1 90 103 ASP A O 1
ATOM 805 N N . ASP A 1 104 ? -6.48 16.406 -16.688 1 92.75 104 ASP A N 1
ATOM 806 C CA . ASP A 1 104 ? -6.32 15.078 -16.078 1 92.75 104 ASP A CA 1
ATOM 807 C C . ASP A 1 104 ? -7.289 14.07 -16.703 1 92.75 104 ASP A C 1
ATOM 809 O O . ASP A 1 104 ? -8.258 13.664 -16.062 1 92.75 104 ASP A O 1
ATOM 813 N N . PRO A 1 105 ? -6.957 13.578 -17.906 1 93.25 105 PRO A N 1
ATOM 814 C CA . PRO A 1 105 ? -7.879 12.68 -18.609 1 93.25 105 PRO A CA 1
ATOM 815 C C . PRO A 1 105 ? -8.102 11.367 -17.859 1 93.25 105 PRO A C 1
ATOM 817 O O . PRO A 1 105 ? -9.195 10.805 -17.906 1 93.25 105 PRO A O 1
ATOM 820 N N . THR A 1 106 ? -7.086 10.922 -17.219 1 92.81 106 THR A N 1
ATOM 821 C CA . THR A 1 106 ? -7.23 9.688 -16.453 1 92.81 106 THR A CA 1
ATOM 822 C C . THR A 1 106 ? -8.25 9.852 -15.336 1 92.81 106 THR A C 1
ATOM 824 O O . THR A 1 106 ? -9.109 8.992 -15.133 1 92.81 106 THR A O 1
ATOM 827 N N . MET A 1 107 ? -8.164 10.945 -14.633 1 96.25 107 MET A N 1
ATOM 828 C CA . MET A 1 107 ? -9.117 11.227 -13.562 1 96.25 107 MET A CA 1
ATOM 829 C C . MET A 1 107 ? -10.531 11.391 -14.117 1 96.25 107 MET A C 1
ATOM 831 O O . MET A 1 107 ? -11.492 10.906 -13.523 1 96.25 107 MET A O 1
ATOM 835 N N . GLN A 1 108 ? -10.609 12.023 -15.258 1 97.38 108 GLN A N 1
ATOM 836 C CA . GLN A 1 108 ? -11.914 12.188 -15.898 1 97.38 108 GLN A CA 1
ATOM 837 C C . GLN A 1 108 ? -12.547 10.836 -16.219 1 97.38 108 GLN A C 1
ATOM 839 O O . GLN A 1 108 ? -13.719 10.602 -15.906 1 97.38 108 GLN A O 1
ATOM 844 N N . ALA A 1 109 ? -11.75 9.984 -16.766 1 97 109 ALA A N 1
ATOM 845 C CA . ALA A 1 109 ? -12.234 8.656 -17.109 1 97 109 ALA A CA 1
ATOM 846 C C . ALA A 1 109 ? -12.641 7.863 -15.875 1 97 109 ALA A C 1
ATOM 848 O O . ALA A 1 109 ? -13.641 7.141 -15.891 1 97 109 ALA A O 1
ATOM 849 N N . ALA A 1 110 ? -11.859 7.992 -14.82 1 97.69 110 ALA A N 1
ATOM 850 C CA . ALA A 1 110 ? -12.148 7.281 -13.57 1 97.69 110 ALA A CA 1
ATOM 851 C C . ALA A 1 110 ? -13.461 7.754 -12.961 1 97.69 110 ALA A C 1
ATOM 853 O O . ALA A 1 110 ? -14.281 6.941 -12.531 1 97.69 110 ALA A O 1
ATOM 854 N N . ILE A 1 111 ? -13.641 9.047 -12.961 1 97.94 111 ILE A N 1
ATOM 855 C CA . ILE A 1 111 ? -14.859 9.625 -12.391 1 97.94 111 ILE A CA 1
ATOM 856 C C . ILE A 1 111 ? -16.062 9.211 -13.234 1 97.94 111 ILE A C 1
ATOM 858 O O . ILE A 1 111 ? -17.109 8.852 -12.695 1 97.94 111 ILE A O 1
ATOM 862 N N . GLU A 1 112 ? -15.914 9.258 -14.531 1 97.88 112 GLU A N 1
ATOM 863 C CA . GLU A 1 112 ? -17 8.852 -15.422 1 97.88 112 GLU A CA 1
ATOM 864 C C . GLU A 1 112 ? -17.375 7.391 -15.188 1 97.88 112 GLU A C 1
ATOM 866 O O . GLU A 1 112 ? -18.562 7.062 -15.125 1 97.88 112 GLU A O 1
ATOM 871 N N . LYS A 1 113 ? -16.438 6.543 -15.086 1 97.69 113 LYS A N 1
ATOM 872 C CA . LYS A 1 113 ? -16.672 5.129 -14.812 1 97.69 113 LYS A CA 1
ATOM 873 C C . LYS A 1 113 ? -17.438 4.945 -13.508 1 97.69 113 LYS A C 1
ATOM 875 O O . LYS A 1 113 ? -18.422 4.207 -13.453 1 97.69 113 LYS A O 1
ATOM 880 N N . ALA A 1 114 ? -16.984 5.625 -12.43 1 97.81 114 ALA A N 1
ATOM 881 C CA . ALA A 1 114 ? -17.625 5.52 -11.125 1 97.81 114 ALA A CA 1
ATOM 882 C C . ALA A 1 114 ? -19.047 6.062 -11.164 1 97.81 114 ALA A C 1
ATOM 884 O O . ALA A 1 114 ? -19.969 5.434 -10.648 1 97.81 114 ALA A O 1
ATOM 885 N N . HIS A 1 115 ? -19.188 7.184 -11.852 1 96.81 115 HIS A N 1
ATOM 886 C CA . HIS A 1 115 ? -20.484 7.859 -11.898 1 96.81 115 HIS A CA 1
ATOM 887 C C . HIS A 1 115 ? -21.484 7.059 -12.719 1 96.81 115 HIS A C 1
ATOM 889 O O . HIS A 1 115 ? -22.656 6.992 -12.367 1 96.81 115 HIS A O 1
ATOM 895 N N . THR A 1 116 ? -21.094 6.484 -13.75 1 96.62 116 THR A N 1
ATOM 896 C CA . THR A 1 116 ? -21.953 5.68 -14.602 1 96.62 116 THR A CA 1
ATOM 897 C C . THR A 1 116 ? -22.516 4.488 -13.828 1 96.62 116 THR A C 1
ATOM 899 O O . THR A 1 116 ? -23.688 4.137 -13.984 1 96.62 116 THR A O 1
ATOM 902 N N . ALA A 1 117 ? -21.75 3.949 -12.984 1 95.31 117 ALA A N 1
ATOM 903 C CA . ALA A 1 117 ? -22.141 2.746 -12.258 1 95.31 117 ALA A CA 1
ATOM 904 C C . ALA A 1 117 ? -23.016 3.094 -11.055 1 95.31 117 ALA A C 1
ATOM 906 O O . ALA A 1 117 ? -23.891 2.311 -10.664 1 95.31 117 ALA A O 1
ATOM 907 N N . SER A 1 118 ? -22.812 4.27 -10.414 1 95.62 118 SER A N 1
ATOM 908 C CA . SER A 1 118 ? -23.375 4.492 -9.086 1 95.62 118 SER A CA 1
ATOM 909 C C . SER A 1 118 ? -24.328 5.695 -9.086 1 95.62 118 SER A C 1
ATOM 911 O O . SER A 1 118 ? -25.109 5.871 -8.148 1 95.62 118 SER A O 1
ATOM 913 N N . GLN A 1 119 ? -24.188 6.629 -10.047 1 95.88 119 GLN A N 1
ATOM 914 C CA . GLN A 1 119 ? -24.875 7.914 -10.062 1 95.88 119 GLN A CA 1
ATOM 915 C C . GLN A 1 119 ? -24.578 8.711 -8.789 1 95.88 119 GLN A C 1
ATOM 917 O O . GLN A 1 119 ? -25.438 9.453 -8.305 1 95.88 119 GLN A O 1
ATOM 922 N N . ALA A 1 120 ? -23.391 8.492 -8.281 1 97.19 120 ALA A N 1
ATOM 923 C CA . ALA A 1 120 ? -22.953 9.109 -7.031 1 97.19 120 ALA A CA 1
ATOM 924 C C . ALA A 1 120 ? -22.766 10.609 -7.203 1 97.19 120 ALA A C 1
ATOM 926 O O . ALA A 1 120 ? -22.516 11.086 -8.312 1 97.19 120 ALA A O 1
ATOM 927 N N . HIS A 1 121 ? -22.938 11.383 -6.105 1 98.06 121 HIS A N 1
ATOM 928 C CA . HIS A 1 121 ? -22.562 12.789 -6.059 1 98.06 121 HIS A CA 1
ATOM 929 C C . HIS A 1 121 ? -21.047 12.953 -6.234 1 98.06 121 HIS A C 1
ATOM 931 O O . HIS A 1 121 ? -20.266 12.312 -5.527 1 98.06 121 HIS A O 1
ATOM 937 N N . VAL A 1 122 ? -20.641 13.789 -7.191 1 98.19 122 VAL A N 1
ATOM 938 C CA . VAL A 1 122 ? -19.234 13.914 -7.516 1 98.19 122 VAL A CA 1
ATOM 939 C C . VAL A 1 122 ? -18.688 15.219 -6.949 1 98.19 122 VAL A C 1
ATOM 941 O O . VAL A 1 122 ? -19.188 16.297 -7.258 1 98.19 122 VAL A O 1
ATOM 944 N N . ILE A 1 123 ? -17.641 15.133 -6.109 1 98.31 123 ILE A N 1
ATOM 945 C CA . ILE A 1 123 ? -16.922 16.281 -5.57 1 98.31 123 ILE A CA 1
ATOM 946 C C . ILE A 1 123 ? -15.484 16.266 -6.098 1 98.31 123 ILE A C 1
ATOM 948 O O . ILE A 1 123 ? -14.789 15.25 -6.027 1 98.31 123 ILE A O 1
ATOM 952 N N . ILE A 1 124 ? -15.031 17.406 -6.629 1 98.12 124 ILE A N 1
ATOM 953 C CA . ILE A 1 124 ? -13.625 17.531 -7.016 1 98.12 124 ILE A CA 1
ATOM 954 C C . ILE A 1 124 ? -12.891 18.391 -5.996 1 98.12 124 ILE A C 1
ATOM 956 O O . ILE A 1 124 ? -13.297 19.531 -5.719 1 98.12 124 ILE A O 1
ATOM 960 N N . VAL A 1 125 ? -11.875 17.859 -5.375 1 98.25 125 VAL A N 1
ATOM 961 C CA . VAL A 1 125 ? -10.953 18.578 -4.5 1 98.25 125 VAL A CA 1
ATOM 962 C C . VAL A 1 125 ? -9.734 19.031 -5.297 1 98.25 125 VAL A C 1
ATOM 964 O O . VAL A 1 125 ? -9.016 18.219 -5.863 1 98.25 125 VAL A O 1
ATOM 967 N N . THR A 1 126 ? -9.516 20.266 -5.355 1 97.75 126 THR A N 1
ATOM 968 C CA . THR A 1 126 ? -8.5 20.781 -6.262 1 97.75 126 THR A CA 1
ATOM 969 C C . THR A 1 126 ? -8.039 22.172 -5.832 1 97.75 126 THR A C 1
ATOM 971 O O . THR A 1 126 ? -8.594 22.75 -4.898 1 97.75 126 THR A O 1
ATOM 974 N N . ASN A 1 127 ? -6.895 22.578 -6.367 1 96.19 127 ASN A N 1
ATOM 975 C CA . ASN A 1 127 ? -6.457 23.953 -6.215 1 96.19 127 ASN A CA 1
ATOM 976 C C . ASN A 1 127 ? -6.617 24.734 -7.516 1 96.19 127 ASN A C 1
ATOM 978 O O . ASN A 1 127 ? -6.105 25.844 -7.645 1 96.19 127 ASN A O 1
ATOM 982 N N . GLN A 1 128 ? -7.352 24.078 -8.477 1 92.44 128 GLN A N 1
ATOM 983 C CA . GLN A 1 128 ? -7.605 24.703 -9.766 1 92.44 128 GLN A CA 1
ATOM 984 C C . GLN A 1 128 ? -8.984 25.359 -9.805 1 92.44 128 GLN A C 1
ATOM 986 O O . GLN A 1 128 ? -9.914 24.906 -9.125 1 92.44 128 GLN A O 1
ATOM 991 N N . LYS A 1 129 ? -9.195 26.359 -10.547 1 86.75 129 LYS A N 1
ATOM 992 C CA . LYS A 1 129 ? -10.461 27.078 -10.578 1 86.75 129 LYS A CA 1
ATOM 993 C C . LYS A 1 129 ? -11.406 26.5 -11.633 1 86.75 129 LYS A C 1
ATOM 995 O O . LYS A 1 129 ? -12.562 26.203 -11.336 1 86.75 129 LYS A O 1
ATOM 1000 N N . SER A 1 130 ? -10.992 26.438 -12.867 1 89.56 130 SER A N 1
ATOM 1001 C CA . SER A 1 130 ? -11.844 25.953 -13.945 1 89.56 130 SER A CA 1
ATOM 1002 C C . SER A 1 130 ? -11.109 24.953 -14.844 1 89.56 130 SER A C 1
ATOM 1004 O O . SER A 1 130 ? -10.195 25.344 -15.578 1 89.56 130 SER A O 1
ATOM 1006 N N . THR A 1 131 ? -11.477 23.703 -14.602 1 92.56 131 THR A N 1
ATOM 1007 C CA . THR A 1 131 ? -10.922 22.625 -15.422 1 92.56 131 THR A CA 1
ATOM 1008 C C . THR A 1 131 ? -12.039 21.75 -15.969 1 92.56 131 THR A C 1
ATOM 1010 O O . THR A 1 131 ? -13.203 21.906 -15.602 1 92.56 131 THR A O 1
ATOM 1013 N N . ALA A 1 132 ? -11.664 20.906 -16.906 1 93.56 132 ALA A N 1
ATOM 1014 C CA . ALA A 1 132 ? -12.617 19.922 -17.391 1 93.56 132 ALA A CA 1
ATOM 1015 C C . ALA A 1 132 ? -13.156 19.062 -16.25 1 93.56 132 ALA A C 1
ATOM 1017 O O . ALA A 1 132 ? -14.328 18.688 -16.25 1 93.56 132 ALA A O 1
ATOM 1018 N N . LEU A 1 133 ? -12.344 18.875 -15.266 1 95.5 133 LEU A N 1
ATOM 1019 C CA . LEU A 1 133 ? -12.75 18.078 -14.117 1 95.5 133 LEU A CA 1
ATOM 1020 C C . LEU A 1 133 ? -13.789 18.812 -13.281 1 95.5 133 LEU A C 1
ATOM 1022 O O . LEU A 1 133 ? -14.797 18.234 -12.867 1 95.5 133 LEU A O 1
ATOM 1026 N N . THR A 1 134 ? -13.523 20.078 -13.039 1 95.25 134 THR A N 1
ATOM 1027 C CA . THR A 1 134 ? -14.469 20.844 -12.219 1 95.25 134 THR A CA 1
ATOM 1028 C C . THR A 1 134 ? -15.797 21.016 -12.953 1 95.25 134 THR A C 1
ATOM 1030 O O . THR A 1 134 ? -16.844 21.094 -12.32 1 95.25 134 THR A O 1
ATOM 1033 N N . ALA A 1 135 ? -15.773 20.906 -14.242 1 95.31 135 ALA A N 1
ATOM 1034 C CA . ALA A 1 135 ? -16.984 21.062 -15.047 1 95.31 135 ALA A CA 1
ATOM 1035 C C . ALA A 1 135 ? -17.875 19.828 -14.953 1 95.31 135 ALA A C 1
ATOM 1037 O O . ALA A 1 135 ? -19.094 19.922 -15.039 1 95.31 135 ALA A O 1
ATOM 1038 N N . MET A 1 136 ? -17.312 18.719 -14.742 1 94.81 136 MET A N 1
ATOM 1039 C CA . MET A 1 136 ? -18.078 17.484 -14.703 1 94.81 136 MET A CA 1
ATOM 1040 C C . MET A 1 136 ? -18.547 17.172 -13.281 1 94.81 136 MET A C 1
ATOM 1042 O O . MET A 1 136 ? -19.297 16.219 -13.062 1 94.81 136 MET A O 1
ATOM 1046 N N . ALA A 1 137 ? -18.125 17.953 -12.297 1 96.06 137 ALA A N 1
ATOM 1047 C CA . ALA A 1 137 ? -18.406 17.688 -10.883 1 96.06 137 ALA A CA 1
ATOM 1048 C C . ALA A 1 137 ? -19.734 18.312 -10.469 1 96.06 137 ALA A C 1
ATOM 1050 O O . ALA A 1 137 ? -20.188 19.281 -11.078 1 96.06 137 ALA A O 1
ATOM 1051 N N . ASP A 1 138 ? -20.375 17.719 -9.469 1 96.94 138 ASP A N 1
ATOM 1052 C CA . ASP A 1 138 ? -21.531 18.344 -8.844 1 96.94 138 ASP A CA 1
ATOM 1053 C C . ASP A 1 138 ? -21.109 19.469 -7.914 1 96.94 138 ASP A C 1
ATOM 1055 O O . ASP A 1 138 ? -21.875 20.438 -7.711 1 96.94 138 ASP A O 1
ATOM 1059 N N . ALA A 1 139 ? -19.938 19.375 -7.344 1 97 139 ALA A N 1
ATOM 1060 C CA . ALA A 1 139 ? -19.391 20.391 -6.457 1 97 139 ALA A CA 1
ATOM 1061 C C . ALA A 1 139 ? -17.859 20.359 -6.453 1 97 139 ALA A C 1
ATOM 1063 O O . ALA A 1 139 ? -17.266 19.359 -6.863 1 97 139 ALA A O 1
ATOM 1064 N N . THR A 1 140 ? -17.297 21.438 -6.012 1 96.12 140 THR A N 1
ATOM 1065 C CA . THR A 1 140 ? -15.852 21.531 -5.914 1 96.12 140 THR A CA 1
ATOM 1066 C C . THR A 1 140 ? -15.43 22.031 -4.535 1 96.12 140 THR A C 1
ATOM 1068 O O . THR A 1 140 ? -16.125 22.859 -3.934 1 96.12 140 THR A O 1
ATOM 1071 N N . CYS A 1 141 ? -14.344 21.484 -4.008 1 96.5 141 CYS A N 1
ATOM 1072 C CA . CYS A 1 141 ? -13.672 21.984 -2.816 1 96.5 141 CYS A CA 1
ATOM 1073 C C . CYS A 1 141 ? -12.312 22.578 -3.17 1 96.5 141 CYS A C 1
ATOM 1075 O O . CYS A 1 141 ? -11.406 21.859 -3.588 1 96.5 141 CYS A O 1
ATOM 1077 N N . ASP A 1 142 ? -12.211 23.828 -2.941 1 97.06 142 ASP A N 1
ATOM 1078 C CA . ASP A 1 142 ? -10.93 24.5 -3.182 1 97.06 142 ASP A CA 1
ATOM 1079 C C . ASP A 1 142 ? -9.977 24.312 -2.004 1 97.06 142 ASP A C 1
ATOM 1081 O O . ASP A 1 142 ? -10.352 24.531 -0.852 1 97.06 142 ASP A O 1
ATOM 1085 N N . LEU A 1 143 ? -8.773 23.938 -2.322 1 97.94 143 LEU A N 1
ATOM 1086 C CA . LEU A 1 143 ? -7.77 23.672 -1.291 1 97.94 143 LEU A CA 1
ATOM 1087 C C . LEU A 1 143 ? -7.172 24.969 -0.771 1 97.94 143 LEU A C 1
ATOM 1089 O O . LEU A 1 143 ? -6.5 24.984 0.265 1 97.94 143 LEU A O 1
ATOM 1093 N N . LEU A 1 144 ? -7.34 26.078 -1.514 1 96.38 144 LEU A N 1
ATOM 1094 C CA . LEU A 1 144 ? -6.906 27.422 -1.144 1 96.38 144 LEU A CA 1
ATOM 1095 C C . LEU A 1 144 ? -5.383 27.484 -1.056 1 96.38 144 LEU A C 1
ATOM 1097 O O . LEU A 1 144 ? -4.84 28.344 -0.355 1 96.38 144 LEU A O 1
ATOM 1101 N N . THR A 1 145 ? -4.727 26.5 -1.675 1 96.81 145 THR A N 1
ATOM 1102 C CA . THR A 1 145 ? -3.27 26.453 -1.625 1 96.81 145 THR A CA 1
ATOM 1103 C C . THR A 1 145 ? -2.666 27.281 -2.756 1 96.81 145 THR A C 1
ATOM 1105 O O . THR A 1 145 ? -1.497 27.672 -2.693 1 96.81 145 THR A O 1
ATOM 1108 N N . GLY A 1 146 ? -3.443 27.562 -3.785 1 93.81 146 GLY A N 1
ATOM 1109 C CA . GLY A 1 146 ? -2.832 27.984 -5.031 1 93.81 146 GLY A CA 1
ATOM 1110 C C . GLY A 1 146 ? -1.966 26.922 -5.672 1 93.81 146 GLY A C 1
ATOM 1111 O O . GLY A 1 146 ? -1.807 25.828 -5.117 1 93.81 146 GLY A O 1
ATOM 1112 N N . LYS A 1 147 ? -1.475 27.266 -6.867 1 91.12 147 LYS A N 1
ATOM 1113 C CA . LYS A 1 147 ? -0.605 26.328 -7.562 1 91.12 147 LYS A CA 1
ATOM 1114 C C . LYS A 1 147 ? 0.79 26.297 -6.945 1 91.12 147 LYS A C 1
ATOM 1116 O O . LYS A 1 147 ? 1.396 27.359 -6.734 1 91.12 147 LYS A O 1
ATOM 1121 N N . GLU A 1 148 ? 1.238 25.094 -6.59 1 89.75 148 GLU A N 1
ATOM 1122 C CA . GLU A 1 148 ? 2.613 24.953 -6.125 1 89.75 148 GLU A CA 1
ATOM 1123 C C . GLU A 1 148 ? 3.586 24.875 -7.301 1 89.75 148 GLU A C 1
ATOM 1125 O O . GLU A 1 148 ? 3.375 24.094 -8.242 1 89.75 148 GLU A O 1
ATOM 1130 N N . SER A 1 149 ? 4.609 25.609 -7.199 1 84.75 149 SER A N 1
ATOM 1131 C CA . SER A 1 149 ? 5.566 25.656 -8.297 1 84.75 149 SER A CA 1
ATOM 1132 C C . SER A 1 149 ? 6.621 24.562 -8.156 1 84.75 149 SER A C 1
ATOM 1134 O O . SER A 1 149 ? 7.285 24.203 -9.125 1 84.75 149 SER A O 1
ATOM 1136 N N . VAL A 1 150 ? 6.75 24.109 -6.934 1 83.62 150 VAL A N 1
ATOM 1137 C CA . VAL A 1 150 ? 7.652 23 -6.703 1 83.62 150 VAL A CA 1
ATOM 1138 C C . VAL A 1 150 ? 6.926 21.672 -6.98 1 83.62 150 VAL A C 1
ATOM 1140 O O . VAL A 1 150 ? 5.801 21.469 -6.52 1 83.62 150 VAL A O 1
ATOM 1143 N N . PRO A 1 151 ? 7.574 20.75 -7.75 1 78.12 151 PRO A N 1
ATOM 1144 C CA . PRO A 1 151 ? 6.883 19.547 -8.203 1 78.12 151 PRO A CA 1
ATOM 1145 C C . PRO A 1 151 ? 6.59 18.562 -7.066 1 78.12 151 PRO A C 1
ATOM 1147 O O . PRO A 1 151 ? 5.746 17.672 -7.215 1 78.12 151 PRO A O 1
ATOM 1150 N N . TYR A 1 152 ? 7.113 18.688 -5.953 1 85.88 152 TYR A N 1
ATOM 1151 C CA . TYR A 1 152 ? 6.887 17.828 -4.801 1 85.88 152 TYR A CA 1
ATOM 1152 C C . TYR A 1 152 ? 5.836 18.422 -3.869 1 85.88 152 TYR A C 1
ATOM 1154 O O . TYR A 1 152 ? 6.176 19.094 -2.893 1 85.88 152 TYR A O 1
ATOM 1162 N N . ILE A 1 153 ? 4.59 18.047 -4.148 1 90.5 153 ILE A N 1
ATOM 1163 C CA . ILE A 1 153 ? 3.543 18.75 -3.424 1 90.5 153 ILE A CA 1
ATOM 1164 C C . ILE A 1 153 ? 3.736 18.562 -1.921 1 90.5 153 ILE A C 1
ATOM 1166 O O . ILE A 1 153 ? 4.094 17.469 -1.469 1 90.5 153 ILE A O 1
ATOM 1170 N N . THR A 1 154 ? 3.664 19.625 -1.197 1 95.38 154 THR A N 1
ATOM 1171 C CA . THR A 1 154 ? 3.883 19.672 0.245 1 95.38 154 THR A CA 1
ATOM 1172 C C . THR A 1 154 ? 2.697 20.312 0.953 1 95.38 154 THR A C 1
ATOM 1174 O O . THR A 1 154 ? 1.992 19.656 1.724 1 95.38 154 THR A O 1
ATOM 1177 N N . LEU A 1 155 ? 2.463 21.547 0.587 1 97.94 155 LEU A N 1
ATOM 1178 C CA . LEU A 1 155 ? 1.337 22.297 1.136 1 97.94 155 LEU A CA 1
ATOM 1179 C C . LEU A 1 155 ? 0.014 21.641 0.755 1 97.94 155 LEU A C 1
ATOM 1181 O O . LEU A 1 155 ? -0.87 21.469 1.601 1 97.94 155 LEU A O 1
ATOM 1185 N N . SER A 1 156 ? -0.115 21.219 -0.441 1 98.06 156 SER A N 1
ATOM 1186 C CA . SER A 1 156 ? -1.352 20.625 -0.934 1 98.06 156 SER A CA 1
ATOM 1187 C C . SER A 1 156 ? -1.638 19.297 -0.242 1 98.06 156 SER A C 1
ATOM 1189 O O . SER A 1 156 ? -2.799 18.938 -0.032 1 98.06 156 SER A O 1
ATOM 1191 N N . PHE A 1 157 ? -0.578 18.547 0.121 1 98.31 157 PHE A N 1
ATOM 1192 C CA . PHE A 1 157 ? -0.782 17.312 0.87 1 98.31 157 PHE A CA 1
ATOM 1193 C C . PHE A 1 157 ? -1.589 17.562 2.137 1 98.31 157 PHE A C 1
ATOM 1195 O O . PHE A 1 157 ? -2.615 16.922 2.367 1 98.31 157 PHE A O 1
ATOM 1202 N N . GLN A 1 158 ? -1.175 18.531 2.887 1 98.62 158 GLN A N 1
ATOM 1203 C CA . GLN A 1 158 ? -1.802 18.859 4.16 1 98.62 158 GLN A CA 1
ATOM 1204 C C . GLN A 1 158 ? -3.207 19.422 3.953 1 98.62 158 GLN A C 1
ATOM 1206 O O . GLN A 1 158 ? -4.125 19.109 4.711 1 98.62 158 GLN A O 1
ATOM 1211 N N . ALA A 1 159 ? -3.318 20.203 2.959 1 98.81 159 ALA A N 1
ATOM 1212 C CA . ALA A 1 159 ? -4.621 20.797 2.666 1 98.81 159 ALA A CA 1
ATOM 1213 C C . ALA A 1 159 ? -5.641 19.719 2.291 1 98.81 159 ALA A C 1
ATOM 1215 O O . ALA A 1 159 ? -6.805 19.797 2.684 1 98.81 159 ALA A O 1
ATOM 1216 N N . ILE A 1 160 ? -5.207 18.734 1.493 1 98.88 160 ILE A N 1
ATOM 1217 C CA . ILE A 1 160 ? -6.082 17.641 1.108 1 98.88 160 ILE A CA 1
ATOM 1218 C C . ILE A 1 160 ? -6.512 16.859 2.352 1 98.88 160 ILE A C 1
ATOM 1220 O O . ILE A 1 160 ? -7.699 16.578 2.529 1 98.88 160 ILE A O 1
ATOM 1224 N N . VAL A 1 161 ? -5.543 16.562 3.246 1 98.88 161 VAL A N 1
ATOM 1225 C CA . VAL A 1 161 ? -5.84 15.789 4.453 1 98.88 161 VAL A CA 1
ATOM 1226 C C . VAL A 1 161 ? -6.902 16.516 5.277 1 98.88 161 VAL A C 1
ATOM 1228 O O . VAL A 1 161 ? -7.934 15.93 5.621 1 98.88 161 VAL A O 1
ATOM 1231 N N . LEU A 1 162 ? -6.691 17.781 5.512 1 98.88 162 LEU A N 1
ATOM 1232 C CA . LEU A 1 162 ? -7.625 18.531 6.348 1 98.88 162 LEU A CA 1
ATOM 1233 C C . LEU A 1 162 ? -8.984 18.656 5.668 1 98.88 162 LEU A C 1
ATOM 1235 O O . LEU A 1 162 ? -10.023 18.5 6.316 1 98.88 162 LEU A O 1
ATOM 1239 N N . THR A 1 163 ? -8.992 18.906 4.379 1 98.81 163 THR A N 1
ATOM 1240 C CA . THR A 1 163 ? -10.242 19.047 3.646 1 98.81 163 THR A CA 1
ATOM 1241 C C . THR A 1 163 ? -11.078 17.766 3.744 1 98.81 163 THR A C 1
ATOM 1243 O O . THR A 1 163 ? -12.281 17.828 4 1 98.81 163 THR A O 1
ATOM 1246 N N . LEU A 1 164 ? -10.438 16.641 3.568 1 98.88 164 LEU A N 1
ATOM 1247 C CA . LEU A 1 164 ? -11.133 15.359 3.672 1 98.88 164 LEU A CA 1
ATOM 1248 C C . LEU A 1 164 ? -11.672 15.148 5.082 1 98.88 164 LEU A C 1
ATOM 1250 O O . LEU A 1 164 ? -12.797 14.672 5.258 1 98.88 164 LEU A O 1
ATOM 1254 N N . MET A 1 165 ? -10.898 15.516 6.094 1 98.81 165 MET A N 1
ATOM 1255 C CA . MET A 1 165 ? -11.336 15.375 7.477 1 98.81 165 MET A CA 1
ATOM 1256 C C . MET A 1 165 ? -12.516 16.297 7.766 1 98.81 165 MET A C 1
ATOM 1258 O O . MET A 1 165 ? -13.484 15.891 8.422 1 98.81 165 MET A O 1
ATOM 1262 N N . LEU A 1 166 ? -12.484 17.531 7.211 1 98.75 166 LEU A N 1
ATOM 1263 C CA . LEU A 1 166 ? -13.57 18.484 7.418 1 98.75 166 LEU A CA 1
ATOM 1264 C C . LEU A 1 166 ? -14.836 18.016 6.699 1 98.75 166 LEU A C 1
ATOM 1266 O O . LEU A 1 166 ? -15.945 18.234 7.191 1 98.75 166 LEU A O 1
ATOM 1270 N N . LEU A 1 167 ? -14.672 17.406 5.516 1 98.5 167 LEU A N 1
ATOM 1271 C CA . LEU A 1 167 ? -15.82 16.812 4.836 1 98.5 167 LEU A CA 1
ATOM 1272 C C . LEU A 1 167 ? -16.516 15.781 5.723 1 98.5 167 LEU A C 1
ATOM 1274 O O . LEU A 1 167 ? -17.734 15.734 5.789 1 98.5 167 LEU A O 1
ATOM 1278 N N . ALA A 1 168 ? -15.727 15 6.43 1 98.19 168 ALA A N 1
ATOM 1279 C CA . ALA A 1 168 ? -16.281 13.977 7.312 1 98.19 168 ALA A CA 1
ATOM 1280 C C . ALA A 1 168 ? -17 14.602 8.5 1 98.19 168 ALA A C 1
ATOM 1282 O O . ALA A 1 168 ? -18.094 14.156 8.875 1 98.19 168 ALA A O 1
ATOM 1283 N N . VAL A 1 169 ? -16.391 15.656 9.094 1 98.31 169 VAL A N 1
ATOM 1284 C CA . VAL A 1 169 ? -17.016 16.344 10.219 1 98.31 169 VAL A CA 1
ATOM 1285 C C . VAL A 1 169 ? -18.375 16.906 9.789 1 98.31 169 VAL A C 1
ATOM 1287 O O . VAL A 1 169 ? -19.375 16.734 10.492 1 98.31 169 VAL A O 1
ATOM 1290 N N . ARG A 1 170 ? -18.406 17.516 8.633 1 97.62 170 ARG A N 1
ATOM 1291 C CA . ARG A 1 170 ? -19.641 18.141 8.164 1 97.62 170 ARG A CA 1
ATOM 1292 C C . ARG A 1 170 ? -20.688 17.094 7.828 1 97.62 170 ARG A C 1
ATOM 1294 O O . ARG A 1 170 ? -21.875 17.281 8.125 1 97.62 170 ARG A O 1
ATOM 1301 N N . SER A 1 171 ? -20.219 16.031 7.172 1 97.31 171 SER A N 1
ATOM 1302 C CA . SER A 1 171 ? -21.156 14.953 6.887 1 97.31 171 SER A CA 1
ATOM 1303 C C . SER A 1 171 ? -21.781 14.414 8.164 1 97.31 171 SER A C 1
ATOM 1305 O O . SER A 1 171 ? -22.984 14.195 8.227 1 97.31 171 SER A O 1
ATOM 1307 N N . ALA A 1 172 ? -20.984 14.242 9.203 1 97 172 ALA A N 1
ATOM 1308 C CA . ALA A 1 172 ? -21.469 13.758 10.492 1 97 172 ALA A CA 1
ATOM 1309 C C . ALA A 1 172 ? -22.453 14.75 11.109 1 97 172 ALA A C 1
ATOM 1311 O O . ALA A 1 172 ? -23.453 14.352 11.703 1 97 172 ALA A O 1
ATOM 1312 N N . ALA A 1 173 ? -22.172 15.984 10.938 1 96.06 173 ALA A N 1
ATOM 1313 C CA . ALA A 1 173 ? -23.031 17.031 11.453 1 96.06 173 ALA A CA 1
ATOM 1314 C C . ALA A 1 173 ? -24.391 17.016 10.75 1 96.06 173 ALA A C 1
ATOM 1316 O O . ALA A 1 173 ? -25.438 17.094 11.398 1 96.06 173 ALA A O 1
ATOM 1317 N N . LEU A 1 174 ? -24.359 16.906 9.445 1 94.62 174 LEU A N 1
ATOM 1318 C CA . LEU A 1 174 ? -25.578 16.938 8.641 1 94.62 174 LEU A CA 1
ATOM 1319 C C . LEU A 1 174 ? -26.453 15.719 8.938 1 94.62 174 LEU A C 1
ATOM 1321 O O . LEU A 1 174 ? -27.672 15.789 8.844 1 94.62 174 LEU A O 1
ATOM 1325 N N . GLN A 1 175 ? -25.812 14.688 9.414 1 93.38 175 GLN A N 1
ATOM 1326 C CA . GLN A 1 175 ? -26.547 13.469 9.75 1 93.38 175 GLN A CA 1
ATOM 1327 C C . GLN A 1 175 ? -26.906 13.43 11.227 1 93.38 175 GLN A C 1
ATOM 1329 O O . GLN A 1 175 ? -27.422 12.43 11.719 1 93.38 175 GLN A O 1
ATOM 1334 N N . ALA A 1 176 ? -26.578 14.414 11.969 1 93.69 176 ALA A N 1
ATOM 1335 C CA . ALA A 1 176 ? -26.844 14.531 13.406 1 93.69 176 ALA A CA 1
ATOM 1336 C C . ALA A 1 176 ? -26.156 13.414 14.18 1 93.69 176 ALA A C 1
ATOM 1338 O O . ALA A 1 176 ? -26.672 12.945 15.195 1 93.69 176 ALA A O 1
ATOM 1339 N N . ARG A 1 177 ? -25.125 12.977 13.578 1 93.44 177 ARG A N 1
ATOM 1340 C CA . ARG A 1 177 ? -24.297 11.984 14.273 1 93.44 177 ARG A CA 1
ATOM 1341 C C . ARG A 1 177 ? -23.453 12.641 15.352 1 93.44 177 ARG A C 1
ATOM 1343 O O . ARG A 1 177 ? -23.203 12.047 16.406 1 93.44 177 ARG A O 1
ATOM 1350 N N . LEU A 1 178 ? -22.938 13.797 15.047 1 95.25 178 LEU A N 1
ATOM 1351 C CA . LEU A 1 178 ? -22.203 14.586 16.031 1 95.25 178 LEU A CA 1
ATOM 1352 C C . LEU A 1 178 ? -23.062 15.703 16.594 1 95.25 178 LEU A C 1
ATOM 1354 O O . LEU A 1 178 ? -23.828 16.344 15.852 1 95.25 178 LEU A O 1
ATOM 1358 N N . THR A 1 179 ? -22.938 15.898 17.859 1 95.62 179 THR A N 1
ATOM 1359 C CA . THR A 1 179 ? -23.578 17.047 18.484 1 95.62 179 THR A CA 1
ATOM 1360 C C . THR A 1 179 ? -22.844 18.344 18.156 1 95.62 179 THR A C 1
ATOM 1362 O O . THR A 1 179 ? -21.703 18.297 17.688 1 95.62 179 THR A O 1
ATOM 1365 N N . GLU A 1 180 ? -23.531 19.391 18.391 1 95.75 180 GLU A N 1
ATOM 1366 C CA . GLU A 1 180 ? -22.891 20.688 18.188 1 95.75 180 GLU A CA 1
ATOM 1367 C C . GLU A 1 180 ? -21.625 20.828 19.047 1 95.75 180 GLU A C 1
ATOM 1369 O O . GLU A 1 180 ? -20.625 21.375 18.609 1 95.75 180 GLU A O 1
ATOM 1374 N N . LEU A 1 181 ? -21.734 20.312 20.203 1 96.62 181 LEU A N 1
ATOM 1375 C CA . LEU A 1 181 ? -20.594 20.344 21.109 1 96.62 181 LEU A CA 1
ATOM 1376 C C . LEU A 1 181 ? -19.422 19.531 20.562 1 96.62 181 LEU A C 1
ATOM 1378 O O . LEU A 1 181 ? -18.281 19.969 20.609 1 96.62 181 LEU A O 1
ATOM 1382 N N . ALA A 1 182 ? -19.766 18.328 20.062 1 97 182 ALA A N 1
ATOM 1383 C CA . ALA A 1 182 ? -18.734 17.453 19.5 1 97 182 ALA A CA 1
ATOM 1384 C C . ALA A 1 182 ? -18.094 18.078 18.266 1 97 182 ALA A C 1
ATOM 1386 O O . ALA A 1 182 ? -16.891 17.969 18.047 1 97 182 ALA A O 1
ATOM 1387 N N . ILE A 1 183 ? -18.906 18.766 17.484 1 97.5 183 ILE A N 1
ATOM 1388 C CA . ILE A 1 183 ? -18.406 19.438 16.297 1 97.5 183 ILE A CA 1
ATOM 1389 C C . ILE A 1 183 ? -17.438 20.547 16.703 1 97.5 183 ILE A C 1
ATOM 1391 O O . ILE A 1 183 ? -16.344 20.656 16.141 1 97.5 183 ILE A O 1
ATOM 1395 N N . ASN A 1 184 ? -17.812 21.328 17.609 1 97.31 184 ASN A N 1
ATOM 1396 C CA . ASN A 1 184 ? -16.969 22.422 18.062 1 97.31 184 ASN A CA 1
ATOM 1397 C C . ASN A 1 184 ? -15.664 21.906 18.672 1 97.31 184 ASN A C 1
ATOM 1399 O O . ASN A 1 184 ? -14.609 22.531 18.516 1 97.31 184 ASN A O 1
ATOM 1403 N N . GLN A 1 185 ? -15.789 20.812 19.359 1 97.62 185 GLN A N 1
ATOM 1404 C CA . GLN A 1 185 ? -14.586 20.188 19.922 1 97.62 185 GLN A CA 1
ATOM 1405 C C . GLN A 1 185 ? -13.625 19.766 18.812 1 97.62 185 GLN A C 1
ATOM 1407 O O . GLN A 1 185 ? -12.414 19.969 18.906 1 97.62 185 GLN A O 1
ATOM 1412 N N . GLU A 1 186 ? -14.18 19.094 17.797 1 98 186 GLU A N 1
ATOM 1413 C CA . GLU A 1 186 ? -13.359 18.719 16.656 1 98 186 GLU A CA 1
ATOM 1414 C C . GLU A 1 186 ? -12.656 19.938 16.047 1 98 186 GLU A C 1
ATOM 1416 O O . GLU A 1 186 ? -11.453 19.891 15.789 1 98 186 GLU A O 1
ATOM 1421 N N . LEU A 1 187 ? -13.391 21 15.836 1 98.31 187 LEU A N 1
ATOM 1422 C CA . LEU A 1 187 ? -12.859 22.203 15.203 1 98.31 187 LEU A CA 1
ATOM 1423 C C . LEU A 1 187 ? -11.805 22.875 16.078 1 98.31 187 LEU A C 1
ATOM 1425 O O . LEU A 1 187 ? -10.797 23.375 15.578 1 98.31 187 LEU A O 1
ATOM 1429 N N . ASP A 1 188 ? -12.008 22.844 17.344 1 98.12 188 ASP A N 1
ATOM 1430 C CA . ASP A 1 188 ? -11.039 23.391 18.281 1 98.12 188 ASP A CA 1
ATOM 1431 C C . ASP A 1 188 ? -9.734 22.594 18.266 1 98.12 188 ASP A C 1
ATOM 1433 O O . ASP A 1 188 ? -8.648 23.172 18.312 1 98.12 188 ASP A O 1
ATOM 1437 N N . GLU A 1 189 ? -9.898 21.297 18.219 1 98.12 189 GLU A N 1
ATOM 1438 C CA . GLU A 1 189 ? -8.719 20.438 18.156 1 98.12 189 GLU A CA 1
ATOM 1439 C C . GLU A 1 189 ? -7.934 20.672 16.875 1 98.12 189 GLU A C 1
ATOM 1441 O O . GLU A 1 189 ? -6.699 20.703 16.891 1 98.12 189 GLU A O 1
ATOM 1446 N N . PHE A 1 190 ? -8.68 20.828 15.727 1 98.69 190 PHE A N 1
ATOM 1447 C CA . PHE A 1 190 ? -8 21.156 14.477 1 98.69 190 PHE A CA 1
ATOM 1448 C C . PHE A 1 190 ? -7.277 22.484 14.594 1 98.69 190 PHE A C 1
ATOM 1450 O O . PHE A 1 190 ? -6.141 22.625 14.141 1 98.69 190 PHE A O 1
ATOM 1457 N N . SER A 1 191 ? -7.961 23.469 15.164 1 98.5 191 SER A N 1
ATOM 1458 C CA . SER A 1 191 ? -7.359 24.781 15.352 1 98.5 191 SER A CA 1
ATOM 1459 C C . SER A 1 191 ? -6.07 24.703 16.156 1 98.5 191 SER A C 1
ATOM 1461 O O . SER A 1 191 ? -5.062 25.312 15.797 1 98.5 191 SER A O 1
ATOM 1463 N N . PHE A 1 192 ? -6.137 23.938 17.172 1 98.19 192 PHE A N 1
ATOM 1464 C CA . PHE A 1 192 ? -4.969 23.75 18.031 1 98.19 192 PHE A CA 1
ATOM 1465 C C . PHE A 1 192 ? -3.826 23.109 17.266 1 98.19 192 PHE A C 1
ATOM 1467 O O . PHE A 1 192 ? -2.68 23.547 17.359 1 98.19 192 PHE A O 1
ATOM 1474 N N . LEU A 1 193 ? -4.086 22.031 16.562 1 98.62 193 LEU A N 1
ATOM 1475 C CA . LEU A 1 193 ? -3.068 21.328 15.781 1 98.62 193 LEU A CA 1
ATOM 1476 C C . LEU A 1 193 ? -2.473 22.25 14.719 1 98.62 193 LEU A C 1
ATOM 1478 O O . LEU A 1 193 ? -1.257 22.266 14.516 1 98.62 193 LEU A O 1
ATOM 1482 N N . ILE A 1 194 ? -3.346 23.031 14.07 1 98.75 194 ILE A N 1
ATOM 1483 C CA . ILE A 1 194 ? -2.898 23.938 13.023 1 98.75 194 ILE A CA 1
ATOM 1484 C C . ILE A 1 194 ? -1.991 25.016 13.625 1 98.75 194 ILE A C 1
ATOM 1486 O O . ILE A 1 194 ? -0.932 25.328 13.07 1 98.75 194 ILE A O 1
ATOM 1490 N N . GLU A 1 195 ? -2.266 25.531 14.766 1 98.38 195 GLU A N 1
ATOM 1491 C CA . GLU A 1 195 ? -1.461 26.531 15.445 1 98.38 195 GLU A CA 1
ATOM 1492 C C . GLU A 1 195 ? -0.106 25.969 15.867 1 98.38 195 GLU A C 1
ATOM 1494 O O . GLU A 1 195 ? 0.846 26.719 16.078 1 98.38 195 GLU A O 1
ATOM 1499 N N . SER A 1 196 ? -0.054 24.656 15.969 1 98.38 196 SER A N 1
ATOM 1500 C CA . SER A 1 196 ? 1.167 24 16.422 1 98.38 196 SER A CA 1
ATOM 1501 C C . SER A 1 196 ? 2.094 23.688 15.25 1 98.38 196 SER A C 1
ATOM 1503 O O . SER A 1 196 ? 3.203 23.188 15.445 1 98.38 196 SER A O 1
ATOM 1505 N N . MET A 1 197 ? 1.711 23.969 13.984 1 98.62 197 MET A N 1
ATOM 1506 C CA . MET A 1 197 ? 2.473 23.562 12.812 1 98.62 197 MET A CA 1
ATOM 1507 C C . MET A 1 197 ? 3.781 24.328 12.711 1 98.62 197 MET A C 1
ATOM 1509 O O . MET A 1 197 ? 4.848 23.734 12.523 1 98.62 197 MET A O 1
ATOM 1513 N N . ASN A 1 198 ? 3.734 25.641 12.898 1 98.25 198 ASN A N 1
ATOM 1514 C CA . ASN A 1 198 ? 4.965 26.422 12.797 1 98.25 198 ASN A CA 1
ATOM 1515 C C . ASN A 1 198 ? 5.938 26.094 13.922 1 98.25 198 ASN A C 1
ATOM 1517 O O . ASN A 1 198 ? 7.137 25.938 13.688 1 98.25 198 ASN A O 1
ATOM 1521 N N . PRO A 1 199 ? 5.453 25.969 15.164 1 98.19 199 PRO A N 1
ATOM 1522 C CA . PRO A 1 199 ? 6.348 25.469 16.203 1 98.19 199 PRO A CA 1
ATOM 1523 C C . PRO A 1 199 ? 6.953 24.109 15.852 1 98.19 199 PRO A C 1
ATOM 1525 O O . PRO A 1 199 ? 8.125 23.859 16.141 1 98.19 199 PRO A O 1
ATOM 1528 N N . THR A 1 200 ? 6.195 23.203 15.273 1 98.56 200 THR A N 1
ATOM 1529 C CA . THR A 1 200 ? 6.691 21.906 14.844 1 98.56 200 THR A CA 1
ATOM 1530 C C . THR A 1 200 ? 7.789 22.062 13.797 1 98.56 200 THR A C 1
ATOM 1532 O O . THR A 1 200 ? 8.805 21.359 13.852 1 98.56 200 THR A O 1
ATOM 1535 N N . VAL A 1 201 ? 7.559 22.984 12.828 1 98.69 201 VAL A N 1
ATOM 1536 C CA . VAL A 1 201 ? 8.57 23.281 11.805 1 98.69 201 VAL A CA 1
ATOM 1537 C C . VAL A 1 201 ? 9.867 23.703 12.477 1 98.69 201 VAL A C 1
ATOM 1539 O O . VAL A 1 201 ? 10.945 23.219 12.125 1 98.69 201 VAL A O 1
ATOM 1542 N N . GLN A 1 202 ? 9.773 24.594 13.438 1 98.25 202 GLN A N 1
ATOM 1543 C CA . GLN A 1 202 ? 10.953 25.094 14.125 1 98.25 202 GLN A CA 1
ATOM 1544 C C . GLN A 1 202 ? 11.664 24 14.898 1 98.25 202 GLN A C 1
ATOM 1546 O O . GLN A 1 202 ? 12.891 23.875 14.836 1 98.25 202 GLN A O 1
ATOM 1551 N N . ARG A 1 203 ? 10.945 23.188 15.586 1 97.75 203 ARG A N 1
ATOM 1552 C CA . ARG A 1 203 ? 11.547 22.094 16.344 1 97.75 203 ARG A CA 1
ATOM 1553 C C . ARG A 1 203 ? 12.219 21.094 15.414 1 97.75 203 ARG A C 1
ATOM 1555 O O . ARG A 1 203 ? 13.281 20.547 15.75 1 97.75 203 ARG A O 1
ATOM 1562 N N . ALA A 1 204 ? 11.586 20.828 14.312 1 98.31 204 ALA A N 1
ATOM 1563 C CA . ALA A 1 204 ? 12.172 19.922 13.328 1 98.31 204 ALA A CA 1
ATOM 1564 C C . ALA A 1 204 ? 13.469 20.484 12.758 1 98.31 204 ALA A C 1
ATOM 1566 O O . ALA A 1 204 ? 14.43 19.75 12.516 1 98.31 204 ALA A O 1
ATOM 1567 N N . ASN A 1 205 ? 13.438 21.797 12.492 1 97.88 205 ASN A N 1
ATOM 1568 C CA . ASN A 1 205 ? 14.648 22.469 12.031 1 97.88 205 ASN A CA 1
ATOM 1569 C C . ASN A 1 205 ? 15.781 22.328 13.047 1 97.88 205 ASN A C 1
ATOM 1571 O O . ASN A 1 205 ? 16.922 22.031 12.672 1 97.88 205 ASN A O 1
ATOM 1575 N N . ASP A 1 206 ? 15.492 22.547 14.273 1 97.94 206 ASP A N 1
ATOM 1576 C CA . ASP A 1 206 ? 16.484 22.406 15.336 1 97.94 206 ASP A CA 1
ATOM 1577 C C . ASP A 1 206 ? 17 20.969 15.43 1 97.94 206 ASP A C 1
ATOM 1579 O O . ASP A 1 206 ? 18.188 20.734 15.641 1 97.94 206 ASP A O 1
ATOM 1583 N N . PHE A 1 207 ? 16.094 20.078 15.289 1 97.75 207 PHE A N 1
ATOM 1584 C CA . PHE A 1 207 ? 16.438 18.656 15.32 1 97.75 207 PHE A CA 1
ATOM 1585 C C . PHE A 1 207 ? 17.391 18.312 14.188 1 97.75 207 PHE A C 1
ATOM 1587 O O . PHE A 1 207 ? 18.375 17.594 14.391 1 97.75 207 PHE A O 1
ATOM 1594 N N . TYR A 1 208 ? 17.125 18.828 13 1 97.94 208 TYR A N 1
ATOM 1595 C CA . TYR A 1 208 ? 18.031 18.625 11.867 1 97.94 208 TYR A CA 1
ATOM 1596 C C . TYR A 1 208 ? 19.422 19.156 12.18 1 97.94 208 TYR A C 1
ATOM 1598 O O . TYR A 1 208 ? 20.422 18.5 11.898 1 97.94 208 TYR A O 1
ATOM 1606 N N . ARG A 1 209 ? 19.484 20.328 12.734 1 97.5 209 ARG A N 1
ATOM 1607 C CA . ARG A 1 209 ? 20.766 20.969 13.016 1 97.5 209 ARG A CA 1
ATOM 1608 C C . ARG A 1 209 ? 21.578 20.125 14 1 97.5 209 ARG A C 1
ATOM 1610 O O . ARG A 1 209 ? 22.812 20.062 13.891 1 97.5 209 ARG A O 1
ATOM 1617 N N . LYS A 1 210 ? 20.922 19.547 14.867 1 97.12 210 LYS A N 1
ATOM 1618 C CA . LYS A 1 210 ? 21.594 18.734 15.875 1 97.12 210 LYS A CA 1
ATOM 1619 C C . LYS A 1 210 ? 22.203 17.484 15.25 1 97.12 210 LYS A C 1
ATOM 1621 O O . LYS A 1 210 ? 23.25 17.016 15.695 1 97.12 210 LYS A O 1
ATOM 1626 N N . PHE A 1 211 ? 21.562 16.938 14.203 1 97.62 211 PHE A N 1
ATOM 1627 C CA . PHE A 1 211 ? 21.984 15.656 13.656 1 97.62 211 PHE A CA 1
ATOM 1628 C C . PHE A 1 211 ? 22.328 15.781 12.18 1 97.62 211 PHE A C 1
ATOM 1630 O O . PHE A 1 211 ? 22.109 14.844 11.398 1 97.62 211 PHE A O 1
ATOM 1637 N N . THR A 1 212 ? 22.812 16.938 11.75 1 97.31 212 THR A N 1
ATOM 1638 C CA . THR A 1 212 ? 23.062 17.266 10.352 1 97.31 212 THR A CA 1
ATOM 1639 C C . THR A 1 212 ? 23.969 16.219 9.695 1 97.31 212 THR A C 1
ATOM 1641 O O . THR A 1 212 ? 23.672 15.734 8.602 1 97.31 212 THR A O 1
ATOM 1644 N N . ILE A 1 213 ? 25.016 15.875 10.32 1 97.12 213 ILE A N 1
ATOM 1645 C CA . ILE A 1 213 ? 26 14.961 9.75 1 97.12 213 ILE A CA 1
ATOM 1646 C C . ILE A 1 213 ? 25.375 13.578 9.555 1 97.12 213 ILE A C 1
ATOM 1648 O O . ILE A 1 213 ? 25.516 12.969 8.492 1 97.12 213 ILE A O 1
ATOM 1652 N N . ASP A 1 214 ? 24.641 13.125 10.547 1 97.12 214 ASP A N 1
ATOM 1653 C CA . ASP A 1 214 ? 23.984 11.82 10.492 1 97.12 214 ASP A CA 1
ATOM 1654 C C . ASP A 1 214 ? 22.984 11.758 9.344 1 97.12 214 ASP A C 1
ATOM 1656 O O . ASP A 1 214 ? 23 10.828 8.539 1 97.12 214 ASP A O 1
ATOM 1660 N N . PHE A 1 215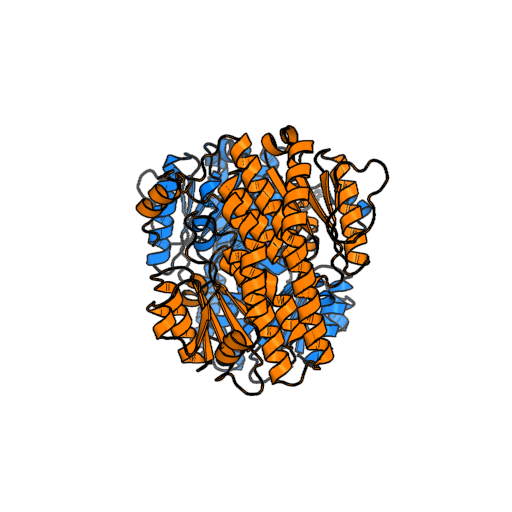 ? 22.156 12.727 9.258 1 98 215 PHE A N 1
ATOM 1661 C CA . PHE A 1 215 ? 21.109 12.758 8.258 1 98 215 PHE A CA 1
ATOM 1662 C C . PHE A 1 215 ? 21.688 12.93 6.859 1 98 215 PHE A C 1
ATOM 1664 O O . PHE A 1 215 ? 21.219 12.305 5.906 1 98 215 PHE A O 1
ATOM 1671 N N . THR A 1 216 ? 22.688 13.734 6.727 1 97.62 216 THR A N 1
ATOM 1672 C CA . THR A 1 216 ? 23.297 14 5.43 1 97.62 216 THR A CA 1
ATOM 1673 C C . THR A 1 216 ? 23.953 12.734 4.867 1 97.62 216 THR A C 1
ATOM 1675 O O . THR A 1 216 ? 23.875 12.477 3.662 1 97.62 216 THR A O 1
ATOM 1678 N N . ASN A 1 217 ? 24.484 11.914 5.715 1 96.81 217 ASN A N 1
ATOM 1679 C CA . ASN A 1 217 ? 25.312 10.797 5.262 1 96.81 217 ASN A CA 1
ATOM 1680 C C . ASN A 1 217 ? 24.5 9.5 5.227 1 96.81 217 ASN A C 1
ATOM 1682 O O . ASN A 1 217 ? 24.984 8.477 4.73 1 96.81 217 ASN A O 1
ATOM 1686 N N . ALA A 1 218 ? 23.297 9.508 5.734 1 96.31 218 ALA A N 1
ATOM 1687 C CA . ALA A 1 218 ? 22.516 8.281 5.824 1 96.31 218 ALA A CA 1
ATOM 1688 C C . ALA A 1 218 ? 22.25 7.691 4.438 1 96.31 218 ALA A C 1
ATOM 1690 O O . ALA A 1 218 ? 21.719 8.375 3.562 1 96.31 218 ALA A O 1
ATOM 1691 N N . PRO A 1 219 ? 22.625 6.465 4.23 1 94.25 219 PRO A N 1
ATOM 1692 C CA . PRO A 1 219 ? 22.391 5.832 2.93 1 94.25 219 PRO A CA 1
ATOM 1693 C C . PRO A 1 219 ? 20.969 5.289 2.787 1 94.25 219 PRO A C 1
ATOM 1695 O O . PRO A 1 219 ? 20.547 4.918 1.685 1 94.25 219 PRO A O 1
ATOM 1698 N N . GLN A 1 220 ? 20.234 5.219 3.881 1 94.81 220 GLN A N 1
ATOM 1699 C CA . GLN A 1 220 ? 18.906 4.637 3.902 1 94.81 220 GLN A CA 1
ATOM 1700 C C . GLN A 1 220 ? 18.094 5.172 5.074 1 94.81 220 GLN A C 1
ATOM 1702 O O . GLN A 1 220 ? 18.625 5.371 6.168 1 94.81 220 GLN A O 1
ATOM 1707 N N . PHE A 1 221 ? 16.812 5.387 4.801 1 97.5 221 PHE A N 1
ATOM 1708 C CA . PHE A 1 221 ? 15.898 5.867 5.836 1 97.5 221 PHE A CA 1
ATOM 1709 C C . PHE A 1 221 ? 14.703 4.934 5.98 1 97.5 221 PHE A C 1
ATOM 1711 O O . PHE A 1 221 ? 14.203 4.398 4.992 1 97.5 221 PHE A O 1
ATOM 1718 N N . THR A 1 222 ? 14.258 4.754 7.195 1 97.94 222 THR A N 1
ATOM 1719 C CA . THR A 1 222 ? 13.008 4.059 7.484 1 97.94 222 THR A CA 1
ATOM 1720 C C . THR A 1 222 ? 12.219 4.785 8.57 1 97.94 222 THR A C 1
ATOM 1722 O O . THR A 1 222 ? 12.797 5.262 9.547 1 97.94 222 THR A O 1
ATOM 1725 N N . ALA A 1 223 ? 10.961 4.965 8.375 1 98.62 223 ALA A N 1
ATOM 1726 C CA . ALA A 1 223 ? 10.062 5.43 9.422 1 98.62 223 ALA A CA 1
ATOM 1727 C C . ALA A 1 223 ? 9.055 4.348 9.797 1 98.62 223 ALA A C 1
ATOM 1729 O O . ALA A 1 223 ? 8.531 3.645 8.93 1 98.62 223 ALA A O 1
ATOM 1730 N N . ILE A 1 224 ? 8.828 4.152 11.086 1 98.25 224 ILE A N 1
ATOM 1731 C CA . ILE A 1 224 ? 7.945 3.121 11.625 1 98.25 224 ILE A CA 1
ATOM 1732 C C . ILE A 1 224 ? 6.934 3.752 12.578 1 98.25 224 ILE A C 1
ATOM 1734 O O . ILE A 1 224 ? 7.297 4.594 13.406 1 98.25 224 ILE A O 1
ATOM 1738 N N . GLY A 1 225 ? 5.691 3.4 12.477 1 97.81 225 GLY A N 1
ATOM 1739 C CA . GLY A 1 225 ? 4.641 3.887 13.359 1 97.81 225 GLY A CA 1
ATOM 1740 C C . GLY A 1 225 ? 3.387 3.035 13.32 1 97.81 225 GLY A C 1
ATOM 1741 O O . GLY A 1 225 ? 3.342 2.02 12.617 1 97.81 225 GLY A O 1
ATOM 1742 N N . ALA A 1 226 ? 2.426 3.49 14.125 1 96.75 226 ALA A N 1
ATOM 1743 C CA . ALA A 1 226 ? 1.146 2.789 14.188 1 96.75 226 ALA A CA 1
ATOM 1744 C C . ALA A 1 226 ? 0.416 2.855 12.852 1 96.75 226 ALA A C 1
ATOM 1746 O O . ALA A 1 226 ? 0.667 3.754 12.047 1 96.75 226 ALA A O 1
ATOM 1747 N N . ASN A 1 227 ? -0.537 1.975 12.664 1 94.88 227 ASN A N 1
ATOM 1748 C CA . ASN A 1 227 ? -1.254 1.843 11.398 1 94.88 227 ASN A CA 1
ATOM 1749 C C . ASN A 1 227 ? -2.062 3.098 11.086 1 94.88 227 ASN A C 1
ATOM 1751 O O . ASN A 1 227 ? -2.301 3.406 9.914 1 94.88 227 ASN A O 1
ATOM 1755 N N . VAL A 1 228 ? -2.436 3.777 12.109 1 95.94 228 VAL A N 1
ATOM 1756 C CA . VAL A 1 228 ? -3.211 4.992 11.883 1 95.94 228 VAL A CA 1
ATOM 1757 C C . VAL A 1 228 ? -2.357 6.023 11.148 1 95.94 228 VAL A C 1
ATOM 1759 O O . VAL A 1 228 ? -2.887 6.941 10.516 1 95.94 228 VAL A O 1
ATOM 1762 N N . LEU A 1 229 ? -1.021 5.773 11.102 1 98 229 LEU A N 1
ATOM 1763 C CA . LEU A 1 229 ? -0.09 6.672 10.43 1 98 229 LEU A CA 1
ATOM 1764 C C . LEU A 1 229 ? 0.309 6.121 9.07 1 98 229 LEU A C 1
ATOM 1766 O O . LEU A 1 229 ? 1.232 6.633 8.43 1 98 229 LEU A O 1
ATOM 1770 N N . ALA A 1 230 ? -0.359 5.113 8.578 1 96.5 230 ALA A N 1
ATOM 1771 C CA . ALA A 1 230 ? 0.075 4.422 7.367 1 96.5 230 ALA A CA 1
ATOM 1772 C C . ALA A 1 230 ? 0.203 5.398 6.199 1 96.5 230 ALA A C 1
ATOM 1774 O O . ALA A 1 230 ? 1.199 5.375 5.473 1 96.5 230 ALA A O 1
ATOM 1775 N N . GLY A 1 231 ? -0.791 6.242 6.02 1 97.31 231 GLY A N 1
ATOM 1776 C CA . GLY A 1 231 ? -0.718 7.234 4.961 1 97.31 231 GLY A CA 1
ATOM 1777 C C . GLY A 1 231 ? 0.442 8.195 5.121 1 97.31 231 GLY A C 1
ATOM 1778 O O . GLY A 1 231 ? 1.13 8.523 4.152 1 97.31 231 GLY A O 1
ATOM 1779 N N . THR A 1 232 ? 0.697 8.625 6.293 1 98.44 232 THR A N 1
ATOM 1780 C CA . THR A 1 232 ? 1.796 9.531 6.621 1 98.44 232 THR A CA 1
ATOM 1781 C C . THR A 1 232 ? 3.141 8.859 6.348 1 98.44 232 THR A C 1
ATOM 1783 O O . THR A 1 232 ? 4.043 9.484 5.781 1 98.44 232 THR A O 1
ATOM 1786 N N . LEU A 1 233 ? 3.229 7.617 6.711 1 98.38 233 LEU A N 1
ATOM 1787 C CA . LEU A 1 233 ? 4.465 6.863 6.531 1 98.38 233 LEU A CA 1
ATOM 1788 C C . LEU A 1 233 ? 4.758 6.648 5.051 1 98.38 233 LEU A C 1
ATOM 1790 O O . LEU A 1 233 ? 5.91 6.758 4.617 1 98.38 233 LEU A O 1
ATOM 1794 N N . THR A 1 234 ? 3.73 6.402 4.301 1 96.75 234 THR A N 1
ATOM 1795 C CA . THR A 1 234 ? 3.92 6.242 2.865 1 96.75 234 THR A CA 1
ATOM 1796 C C . THR A 1 234 ? 4.312 7.566 2.219 1 96.75 234 THR A C 1
ATOM 1798 O O . THR A 1 234 ? 5.098 7.594 1.269 1 96.75 234 THR A O 1
ATOM 1801 N N . GLU A 1 235 ? 3.764 8.625 2.701 1 97.62 235 GLU A N 1
ATOM 1802 C CA . GLU A 1 235 ? 4.137 9.938 2.178 1 97.62 235 GLU A CA 1
ATOM 1803 C C . GLU A 1 235 ? 5.582 10.281 2.533 1 97.62 235 GLU A C 1
ATOM 1805 O O . GLU A 1 235 ? 6.305 10.859 1.72 1 97.62 235 GLU A O 1
ATOM 1810 N N . MET A 1 236 ? 5.984 9.984 3.748 1 98.19 236 MET A N 1
ATOM 1811 C CA . MET A 1 236 ? 7.387 10.156 4.121 1 98.19 236 MET A CA 1
ATOM 1812 C C . MET A 1 236 ? 8.297 9.391 3.168 1 98.19 236 MET A C 1
ATOM 1814 O O . MET A 1 236 ? 9.305 9.922 2.701 1 98.19 236 MET A O 1
ATOM 1818 N N . GLN A 1 237 ? 7.926 8.141 2.869 1 96.31 237 GLN A N 1
ATOM 1819 C CA . GLN A 1 237 ? 8.68 7.328 1.921 1 96.31 237 GLN A CA 1
ATOM 1820 C C . GLN A 1 237 ? 8.773 8.016 0.561 1 96.31 237 GLN A C 1
ATOM 1822 O O . GLN A 1 237 ? 9.852 8.078 -0.034 1 96.31 237 GLN A O 1
ATOM 1827 N N . ALA A 1 238 ? 7.676 8.508 0.118 1 94.38 238 ALA A N 1
ATOM 1828 C CA . ALA A 1 238 ? 7.641 9.172 -1.183 1 94.38 238 ALA A CA 1
ATOM 1829 C C . ALA A 1 238 ? 8.531 10.414 -1.19 1 94.38 238 ALA A C 1
ATOM 1831 O O . ALA A 1 238 ? 9.352 10.586 -2.088 1 94.38 238 ALA A O 1
ATOM 1832 N N . LYS A 1 239 ? 8.43 11.234 -0.209 1 94.94 239 LYS A N 1
ATOM 1833 C CA . LYS A 1 239 ? 9.18 12.484 -0.126 1 94.94 239 LYS A 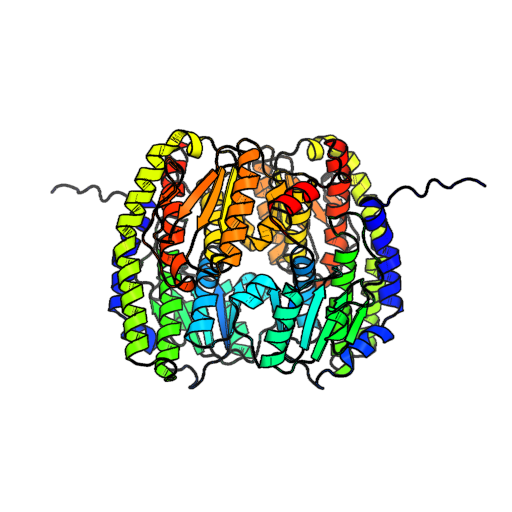CA 1
ATOM 1834 C C . LYS A 1 239 ? 10.68 12.219 -0.056 1 94.94 239 LYS A C 1
ATOM 1836 O O . LYS A 1 239 ? 11.461 12.828 -0.8 1 94.94 239 LYS A O 1
ATOM 1841 N N . PHE A 1 240 ? 11.023 11.328 0.829 1 96.5 240 PHE A N 1
ATOM 1842 C CA . PHE A 1 240 ? 12.445 11.062 1.003 1 96.5 240 PHE A CA 1
ATOM 1843 C C . PHE A 1 240 ? 13.031 10.406 -0.241 1 96.5 240 PHE A C 1
ATOM 1845 O O . PHE A 1 240 ? 14.156 10.703 -0.641 1 96.5 240 PHE A O 1
ATOM 1852 N N . THR A 1 241 ? 12.281 9.508 -0.844 1 92.69 241 THR A N 1
ATOM 1853 C CA . THR A 1 241 ? 12.773 8.867 -2.061 1 92.69 241 THR A CA 1
ATOM 1854 C C . THR A 1 241 ? 12.953 9.898 -3.176 1 92.69 241 THR A C 1
ATOM 1856 O O . THR A 1 241 ? 14.008 9.938 -3.824 1 92.69 241 THR A O 1
ATOM 1859 N N . GLU A 1 242 ? 12.023 10.766 -3.342 1 88.94 242 GLU A N 1
ATOM 1860 C CA . GLU A 1 242 ? 12.031 11.742 -4.43 1 88.94 242 GLU A CA 1
ATOM 1861 C C . GLU A 1 242 ? 13.086 12.82 -4.203 1 88.94 242 GLU A C 1
ATOM 1863 O O . GLU A 1 242 ? 13.758 13.25 -5.141 1 88.94 242 GLU A O 1
ATOM 1868 N N . ILE A 1 243 ? 13.156 13.172 -3.006 1 91.5 243 ILE A N 1
ATOM 1869 C CA . ILE A 1 243 ? 13.922 14.375 -2.701 1 91.5 243 ILE A CA 1
ATOM 1870 C C . ILE A 1 243 ? 15.359 13.992 -2.334 1 91.5 243 ILE A C 1
ATOM 1872 O O . ILE A 1 243 ? 16.312 14.648 -2.762 1 91.5 243 ILE A O 1
ATOM 1876 N N . LEU A 1 244 ? 15.484 12.93 -1.574 1 93.75 244 LEU A N 1
ATOM 1877 C CA . LEU A 1 244 ? 16.812 12.578 -1.069 1 93.75 244 LEU A CA 1
ATOM 1878 C C . LEU A 1 244 ? 17.469 11.531 -1.959 1 93.75 244 LEU A C 1
ATOM 1880 O O . LEU A 1 244 ? 18.672 11.305 -1.865 1 93.75 244 LEU A O 1
ATOM 1884 N N . ARG A 1 245 ? 16.703 10.844 -2.719 1 89.69 245 ARG A N 1
ATOM 1885 C CA . ARG A 1 245 ? 17.188 9.938 -3.754 1 89.69 245 ARG A CA 1
ATOM 1886 C C . ARG A 1 245 ? 17.969 8.781 -3.143 1 89.69 245 ARG A C 1
ATOM 1888 O O . ARG A 1 245 ? 18.984 8.359 -3.693 1 89.69 245 ARG A O 1
ATOM 1895 N N . VAL A 1 246 ? 17.625 8.375 -1.936 1 91 246 VAL A N 1
ATOM 1896 C CA . VAL A 1 246 ? 18.141 7.176 -1.287 1 91 246 VAL A CA 1
ATOM 1897 C C . VAL A 1 246 ? 16.984 6.25 -0.922 1 91 246 VAL A C 1
ATOM 1899 O O . VAL A 1 246 ? 15.844 6.695 -0.804 1 91 246 VAL A O 1
ATOM 1902 N N . PRO A 1 247 ? 17.312 4.957 -0.812 1 92.06 247 PRO A N 1
ATOM 1903 C CA . PRO A 1 247 ? 16.234 4.031 -0.436 1 92.06 247 PRO A CA 1
ATOM 1904 C C . PRO A 1 247 ? 15.547 4.43 0.864 1 92.06 247 PRO A C 1
ATOM 1906 O O . PRO A 1 247 ? 16.203 4.672 1.875 1 92.06 247 PRO A O 1
ATOM 1909 N N . THR A 1 248 ? 14.266 4.543 0.779 1 95.06 248 THR A N 1
ATOM 1910 C CA . THR A 1 248 ? 13.461 4.941 1.931 1 95.06 248 THR A CA 1
ATOM 1911 C C . THR A 1 248 ? 12.203 4.09 2.031 1 95.06 248 THR A C 1
ATOM 1913 O O . THR A 1 248 ? 11.562 3.795 1.02 1 95.06 248 THR A O 1
ATOM 1916 N N . HIS A 1 249 ? 11.898 3.709 3.285 1 95.38 249 HIS A N 1
ATOM 1917 C CA . HIS A 1 249 ? 10.664 2.961 3.523 1 95.38 249 HIS A CA 1
ATOM 1918 C C . HIS A 1 249 ? 9.867 3.57 4.668 1 95.38 249 HIS A C 1
ATOM 1920 O O . HIS A 1 249 ? 10.438 4.023 5.66 1 95.38 249 HIS A O 1
ATOM 1926 N N . GLY A 1 250 ? 8.609 3.676 4.465 1 96.62 250 GLY A N 1
ATOM 1927 C CA . GLY A 1 250 ? 7.645 3.885 5.531 1 96.62 250 GLY A CA 1
ATOM 1928 C C . GLY A 1 250 ? 6.836 2.645 5.859 1 96.62 250 GLY A C 1
ATOM 1929 O O . GLY A 1 250 ? 6.133 2.111 4.996 1 96.62 250 GLY A O 1
ATOM 1930 N N . TYR A 1 251 ? 6.953 2.186 7.176 1 95.31 251 TYR A N 1
ATOM 1931 C CA . TYR A 1 251 ? 6.27 0.967 7.59 1 95.31 251 TYR A CA 1
ATOM 1932 C C . TYR A 1 251 ? 5.301 1.247 8.734 1 95.31 251 TYR A C 1
ATOM 1934 O O . TYR A 1 251 ? 5.625 1.993 9.664 1 95.31 251 TYR A O 1
ATOM 1942 N N . SER A 1 252 ? 4.172 0.617 8.562 1 94 252 SER A N 1
ATOM 1943 C CA . SER A 1 252 ? 3.49 0.361 9.828 1 94 252 SER A CA 1
ATOM 1944 C C . SER A 1 252 ? 4.281 -0.617 10.695 1 94 252 SER A C 1
ATOM 1946 O O . SER A 1 252 ? 5.055 -1.426 10.18 1 94 252 SER A O 1
ATOM 1948 N N . LEU A 1 253 ? 4.066 -0.51 11.992 1 93.5 253 LEU A N 1
ATOM 1949 C CA . LEU A 1 253 ? 4.738 -1.42 12.914 1 93.5 253 LEU A CA 1
ATOM 1950 C C . LEU A 1 253 ? 4.469 -2.873 12.539 1 93.5 253 LEU A C 1
ATOM 1952 O O . LEU A 1 253 ? 5.379 -3.701 12.547 1 93.5 253 LEU A O 1
ATOM 1956 N N . ALA A 1 254 ? 3.281 -3.135 12.164 1 86.44 254 ALA A N 1
ATOM 1957 C CA . ALA A 1 254 ? 2.895 -4.488 11.773 1 86.44 254 ALA A CA 1
ATOM 1958 C C . ALA A 1 254 ? 3.678 -4.953 10.547 1 86.44 254 ALA A C 1
ATOM 1960 O O . ALA A 1 254 ? 4.215 -6.062 10.531 1 86.44 254 ALA A O 1
ATOM 1961 N N . SER A 1 255 ? 3.734 -4.168 9.555 1 88.12 255 SER A N 1
ATOM 1962 C CA . SER A 1 255 ? 4.453 -4.523 8.336 1 88.12 255 SER A CA 1
ATOM 1963 C C . SER A 1 255 ? 5.949 -4.656 8.602 1 88.12 255 SER A C 1
ATOM 1965 O O . SER A 1 255 ? 6.609 -5.531 8.031 1 88.12 255 SER A O 1
ATOM 1967 N N . PHE A 1 256 ? 6.477 -3.811 9.414 1 92.31 256 PHE A N 1
ATOM 1968 C CA . PHE A 1 256 ? 7.906 -3.834 9.719 1 92.31 256 PHE A CA 1
ATOM 1969 C C . PHE A 1 256 ? 8.289 -5.129 10.414 1 92.31 256 PHE A C 1
ATOM 1971 O O . PHE A 1 256 ? 9.336 -5.715 10.117 1 92.31 256 PHE A O 1
ATOM 1978 N N . THR A 1 257 ? 7.461 -5.543 11.289 1 89.25 257 THR A N 1
ATOM 1979 C CA . THR A 1 257 ? 7.762 -6.73 12.078 1 89.25 257 THR A CA 1
ATOM 1980 C C . THR A 1 257 ? 7.555 -8 11.258 1 89.25 257 THR A C 1
ATOM 1982 O O . THR A 1 257 ? 7.984 -9.086 11.648 1 89.25 257 THR A O 1
ATOM 1985 N N . HIS A 1 258 ? 6.941 -7.832 10.125 1 81.88 258 HIS A N 1
ATOM 1986 C CA . HIS A 1 258 ? 6.734 -8.977 9.25 1 81.88 258 HIS A CA 1
ATOM 1987 C C . HIS A 1 258 ? 7.766 -9 8.125 1 81.88 258 HIS A C 1
ATOM 1989 O O . HIS A 1 258 ? 7.453 -9.406 7 1 81.88 258 HIS A O 1
ATOM 1995 N N . GLY A 1 259 ? 8.969 -8.523 8.453 1 82.12 259 GLY A N 1
ATOM 1996 C CA . GLY A 1 259 ? 10.031 -8.719 7.477 1 82.12 259 GLY A CA 1
ATOM 1997 C C . GLY A 1 259 ? 10.875 -7.477 7.258 1 82.12 259 GLY A C 1
ATOM 1998 O O . GLY A 1 259 ? 12.047 -7.574 6.883 1 82.12 259 GLY A O 1
ATOM 1999 N N . GLY A 1 260 ? 10.312 -6.332 7.418 1 84.38 260 GLY A N 1
ATOM 2000 C CA . GLY A 1 260 ? 11.047 -5.09 7.199 1 84.38 260 GLY A CA 1
ATOM 2001 C C . GLY A 1 260 ? 12.281 -4.969 8.062 1 84.38 260 GLY A C 1
ATOM 2002 O O . GLY A 1 260 ? 13.305 -4.434 7.621 1 84.38 260 GLY A O 1
ATOM 2003 N N . PHE A 1 261 ? 12.203 -5.508 9.203 1 86.38 261 PHE A N 1
ATOM 2004 C CA . PHE A 1 261 ? 13.289 -5.359 10.164 1 86.38 261 PHE A CA 1
ATOM 2005 C C . PHE A 1 261 ? 14.531 -6.117 9.703 1 86.38 261 PHE A C 1
ATOM 2007 O O . PHE A 1 261 ? 15.633 -5.852 10.18 1 86.38 261 PHE A O 1
ATOM 2014 N N . MET A 1 262 ? 14.445 -6.988 8.82 1 83.12 262 MET A N 1
ATOM 2015 C CA . MET A 1 262 ? 15.555 -7.828 8.391 1 83.12 262 MET A CA 1
ATOM 2016 C C . MET A 1 262 ? 16.5 -7.059 7.465 1 83.12 262 MET A C 1
ATOM 2018 O O . MET A 1 262 ? 17.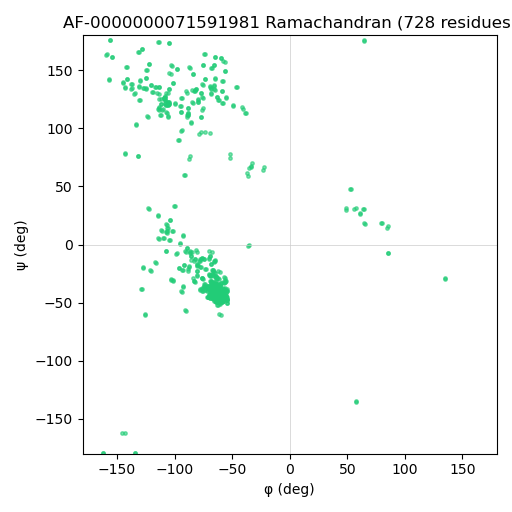625 -7.492 7.219 1 83.12 262 MET A O 1
ATOM 2022 N N . GLY A 1 263 ? 16.047 -5.938 7.027 1 83.56 263 GLY A N 1
ATOM 2023 C CA . GLY A 1 263 ? 16.859 -5.137 6.129 1 83.56 263 GLY A CA 1
ATOM 2024 C C . GLY A 1 263 ? 17.719 -4.109 6.848 1 83.56 263 GLY A C 1
ATOM 2025 O O . GLY A 1 263 ? 18.406 -3.309 6.215 1 83.56 263 GLY A O 1
ATOM 2026 N N . THR A 1 264 ? 17.734 -4.184 8.148 1 88.94 264 THR A N 1
ATOM 2027 C CA . THR A 1 264 ? 18.469 -3.193 8.938 1 88.94 264 THR A CA 1
ATOM 2028 C C . THR A 1 264 ? 19.969 -3.447 8.859 1 88.94 264 THR A C 1
ATOM 2030 O O . THR A 1 264 ? 20.406 -4.598 8.883 1 88.94 264 THR A O 1
ATOM 2033 N N . HIS A 1 265 ? 20.688 -2.389 8.711 1 89.31 265 HIS A N 1
ATOM 2034 C CA . HIS A 1 265 ? 22.156 -2.449 8.742 1 89.31 265 HIS A CA 1
ATOM 2035 C C . HIS A 1 265 ? 22.734 -1.335 9.609 1 89.31 265 HIS A C 1
ATOM 2037 O O . HIS A 1 265 ? 21.984 -0.477 10.102 1 89.31 265 HIS A O 1
ATOM 2043 N N . GLU A 1 266 ? 24.031 -1.214 9.758 1 93.56 266 GLU A N 1
ATOM 2044 C CA . GLU A 1 266 ? 24.703 -0.396 10.758 1 93.56 266 GLU A CA 1
ATOM 2045 C C . GLU A 1 266 ? 24.516 1.092 10.477 1 93.56 266 GLU A C 1
ATOM 2047 O O . GLU A 1 266 ? 24.484 1.905 11.406 1 93.56 266 GLU A O 1
ATOM 2052 N N . ASP A 1 267 ? 24.297 1.525 9.234 1 94.38 267 ASP A N 1
ATOM 2053 C CA . ASP A 1 267 ? 24.156 2.938 8.883 1 94.38 267 ASP A CA 1
ATOM 2054 C C . ASP A 1 267 ? 22.719 3.297 8.57 1 94.38 267 ASP A C 1
ATOM 2056 O O . ASP A 1 267 ? 22.438 4.363 8.008 1 94.38 267 ASP A O 1
ATOM 2060 N N . HIS A 1 268 ? 21.812 2.387 8.953 1 94.56 268 HIS A N 1
ATOM 2061 C CA . HIS A 1 268 ? 20.391 2.539 8.648 1 94.56 268 HIS A CA 1
ATOM 2062 C C . HIS A 1 268 ? 19.734 3.551 9.586 1 94.56 268 HIS A C 1
ATOM 2064 O O . HIS A 1 268 ? 19.656 3.32 10.789 1 94.56 268 HIS A O 1
ATOM 2070 N N . CYS A 1 269 ? 19.359 4.723 9.039 1 98 269 CYS A N 1
ATOM 2071 C CA . CYS A 1 269 ? 18.688 5.73 9.844 1 98 269 CYS A CA 1
ATOM 2072 C C . CYS A 1 269 ? 17.203 5.398 10 1 98 269 CYS A C 1
ATOM 2074 O O . CYS A 1 269 ? 16.484 5.289 9.008 1 98 269 CYS A O 1
ATOM 2076 N N . GLN A 1 270 ? 16.75 5.266 11.234 1 98.12 270 GLN A N 1
ATOM 2077 C CA . GLN A 1 270 ? 15.383 4.855 11.492 1 98.12 270 GLN A CA 1
ATOM 2078 C C . GLN A 1 270 ? 14.664 5.863 12.383 1 98.12 270 GLN A C 1
ATOM 2080 O O . GLN A 1 270 ? 15.234 6.359 13.352 1 98.12 270 GLN A O 1
ATOM 2085 N N . PHE A 1 271 ? 13.414 6.223 11.992 1 98.69 271 PHE A N 1
ATOM 2086 C CA . PHE A 1 271 ? 12.539 7.074 12.789 1 98.69 271 PHE A CA 1
ATOM 2087 C C . PHE A 1 271 ? 11.391 6.266 13.375 1 98.69 271 PHE A C 1
ATOM 2089 O O . PHE A 1 271 ? 10.695 5.547 12.656 1 98.69 271 PHE A O 1
ATOM 2096 N N . TYR A 1 272 ? 11.195 6.359 14.672 1 98.12 272 TYR A N 1
ATOM 2097 C CA . TYR A 1 272 ? 10.07 5.75 15.367 1 98.12 272 TYR A CA 1
ATOM 2098 C C . TYR A 1 272 ? 9.062 6.805 15.805 1 98.12 272 TYR A C 1
ATOM 2100 O O . TYR A 1 272 ? 9.406 7.719 16.562 1 98.12 272 TYR A O 1
ATOM 2108 N N . LEU A 1 273 ? 7.828 6.723 15.344 1 98.38 273 LEU A N 1
ATOM 2109 C CA . LEU A 1 273 ? 6.789 7.688 15.68 1 98.38 273 LEU A CA 1
ATOM 2110 C C . LEU A 1 273 ? 5.961 7.211 16.859 1 98.38 273 LEU A C 1
ATOM 2112 O O . LEU A 1 273 ? 5.266 6.195 16.781 1 98.38 273 LEU A O 1
ATOM 2116 N N . GLU A 1 274 ? 6.074 7.938 17.938 1 97.81 274 GLU A N 1
ATOM 2117 C CA . GLU A 1 274 ? 5.305 7.652 19.141 1 97.81 274 GLU A CA 1
ATOM 2118 C C . GLU A 1 274 ? 4.086 8.562 19.25 1 97.81 274 GLU A C 1
ATOM 2120 O O . GLU A 1 274 ? 4.219 9.789 19.234 1 97.81 274 GLU A O 1
ATOM 2125 N N . ILE A 1 275 ? 2.936 7.957 19.297 1 97.81 275 ILE A N 1
ATOM 2126 C CA . ILE A 1 275 ? 1.698 8.719 19.406 1 97.81 275 ILE A CA 1
ATOM 2127 C C . ILE A 1 275 ? 0.825 8.148 20.516 1 97.81 275 ILE A C 1
ATOM 2129 O O . ILE A 1 275 ? 1.099 7.059 21.031 1 97.81 275 ILE A O 1
ATOM 2133 N N . ASN A 1 276 ? -0.208 8.922 20.922 1 96.56 276 ASN A N 1
ATOM 2134 C CA . ASN A 1 276 ? -1.187 8.445 21.906 1 96.56 276 ASN A CA 1
ATOM 2135 C C . ASN A 1 276 ? -2.209 7.516 21.25 1 96.56 276 ASN A C 1
ATOM 2137 O O . ASN A 1 276 ? -3.166 7.973 20.625 1 96.56 276 ASN A O 1
ATOM 2141 N N . THR A 1 277 ? -1.975 6.219 21.328 1 95.06 277 THR A N 1
ATOM 2142 C CA . THR A 1 277 ? -2.857 5.191 20.797 1 95.06 277 THR A CA 1
ATOM 2143 C C . THR A 1 277 ? -2.879 3.969 21.703 1 95.06 277 THR A C 1
ATOM 2145 O O . THR A 1 277 ? -2.607 4.078 22.906 1 95.06 277 THR A O 1
ATOM 2148 N N . ASP A 1 278 ? -3.316 2.818 21.234 1 92.38 278 ASP A N 1
ATOM 2149 C CA . ASP A 1 278 ? -3.328 1.583 22 1 92.38 278 ASP A CA 1
ATOM 2150 C C . ASP A 1 278 ? -1.973 1.333 22.656 1 92.38 278 ASP A C 1
ATOM 2152 O O . ASP A 1 278 ? -0.954 1.231 21.984 1 92.38 278 ASP A O 1
ATOM 2156 N N . PRO A 1 279 ? -1.963 1.257 24 1 93.38 279 PRO A N 1
ATOM 2157 C CA . PRO A 1 279 ? -0.704 1.074 24.719 1 93.38 279 PRO A CA 1
ATOM 2158 C C . PRO A 1 279 ? 0.065 -0.165 24.266 1 93.38 279 PRO A C 1
ATOM 2160 O O . PRO A 1 279 ? 1.298 -0.172 24.281 1 93.38 279 PRO A O 1
ATOM 2163 N N . ALA A 1 280 ? -0.664 -1.168 23.875 1 90.5 280 ALA A N 1
ATOM 2164 C CA . ALA A 1 280 ? -0.003 -2.387 23.422 1 90.5 280 ALA A CA 1
ATOM 2165 C C . ALA A 1 280 ? 0.823 -2.123 22.156 1 90.5 280 ALA A C 1
ATOM 2167 O O . ALA A 1 280 ? 1.9 -2.697 21.984 1 90.5 280 ALA A O 1
ATOM 2168 N N . VAL A 1 281 ? 0.363 -1.261 21.297 1 92.06 281 VAL A N 1
ATOM 2169 C CA . VAL A 1 281 ? 1.075 -0.897 20.078 1 92.06 281 VAL A CA 1
ATOM 2170 C C . VAL A 1 281 ? 2.354 -0.141 20.438 1 92.06 281 VAL A C 1
ATOM 2172 O O . VAL A 1 281 ? 3.42 -0.423 19.875 1 92.06 281 VAL A O 1
ATOM 2175 N N . MET A 1 282 ? 2.266 0.764 21.375 1 93.75 282 MET A N 1
ATOM 2176 C CA . MET A 1 282 ? 3.428 1.558 21.766 1 93.75 282 MET A CA 1
ATOM 2177 C C . MET A 1 282 ? 4.457 0.698 22.484 1 93.75 282 MET A C 1
ATOM 2179 O O . MET A 1 282 ? 5.66 0.891 22.328 1 93.75 282 MET A O 1
ATOM 2183 N N . THR A 1 283 ? 3.953 -0.252 23.297 1 93.75 283 THR A N 1
ATOM 2184 C CA . THR A 1 283 ? 4.863 -1.182 23.953 1 93.75 283 THR A CA 1
ATOM 2185 C C . THR A 1 283 ? 5.645 -1.995 22.922 1 93.75 283 THR A C 1
ATOM 2187 O O . THR A 1 283 ? 6.859 -2.162 23.047 1 93.75 283 THR A O 1
ATOM 2190 N N . GLN A 1 284 ? 4.957 -2.455 21.953 1 92.44 284 GLN A N 1
ATOM 2191 C CA . GLN A 1 284 ? 5.613 -3.211 20.891 1 92.44 284 GLN A CA 1
ATOM 2192 C C . GLN A 1 284 ? 6.594 -2.332 20.109 1 92.44 284 GLN A C 1
ATOM 2194 O O . GLN A 1 284 ? 7.684 -2.781 19.75 1 92.44 284 GLN A O 1
ATOM 2199 N N . LEU A 1 285 ? 6.195 -1.141 19.797 1 95.5 285 LEU A N 1
ATOM 2200 C CA . LEU A 1 285 ? 7.062 -0.205 19.094 1 95.5 285 LEU A CA 1
ATOM 2201 C C . LEU A 1 285 ? 8.359 0.016 19.859 1 95.5 285 LEU A C 1
ATOM 2203 O O . LEU A 1 285 ? 9.445 0.018 19.266 1 95.5 285 LEU A O 1
ATOM 2207 N N . GLN A 1 286 ? 8.266 0.182 21.156 1 94.19 286 GLN A N 1
ATOM 2208 C CA . GLN A 1 286 ? 9.438 0.395 22 1 94.19 286 GLN A CA 1
ATOM 2209 C C . GLN A 1 286 ? 10.328 -0.842 22.016 1 94.19 286 GLN A C 1
ATOM 2211 O O . GLN A 1 286 ? 11.562 -0.728 22.016 1 94.19 286 GLN A O 1
ATOM 2216 N N . ALA A 1 287 ? 9.695 -1.981 22.031 1 94.44 287 ALA A N 1
ATOM 2217 C CA . ALA A 1 287 ? 10.461 -3.225 22 1 94.44 287 ALA A CA 1
ATOM 2218 C C . ALA A 1 287 ? 11.242 -3.354 20.703 1 94.44 287 ALA A C 1
ATOM 2220 O O . ALA A 1 287 ? 12.406 -3.756 20.703 1 94.44 287 ALA A O 1
ATOM 2221 N N . VAL A 1 288 ? 10.609 -3.033 19.609 1 94.81 288 VAL A N 1
ATOM 2222 C CA . VAL A 1 288 ? 11.258 -3.082 18.297 1 94.81 288 VAL A CA 1
ATOM 2223 C C . VAL A 1 288 ? 12.391 -2.062 18.25 1 94.81 288 VAL A C 1
ATOM 2225 O O . VAL A 1 288 ? 13.5 -2.379 17.797 1 94.81 288 VAL A O 1
ATOM 2228 N N . LYS A 1 289 ? 12.094 -0.88 18.703 1 95.5 289 LYS A N 1
ATOM 2229 C CA . LYS A 1 289 ? 13.109 0.174 18.75 1 95.5 289 LYS A CA 1
ATOM 2230 C C . LYS A 1 289 ? 14.336 -0.274 19.547 1 95.5 289 LYS A C 1
ATOM 2232 O O . LYS A 1 289 ? 15.469 -0.084 19.094 1 95.5 289 LYS A O 1
ATOM 2237 N N . THR A 1 290 ? 14.117 -0.856 20.656 1 93.94 290 THR A N 1
ATOM 2238 C CA . THR A 1 290 ? 15.195 -1.341 21.516 1 93.94 290 THR A CA 1
ATOM 2239 C C . THR A 1 290 ? 16.016 -2.418 20.797 1 93.94 290 THR A C 1
ATOM 2241 O O . THR A 1 290 ? 17.25 -2.396 20.828 1 93.94 290 THR A O 1
ATOM 2244 N N . TYR A 1 291 ? 15.344 -3.299 20.188 1 93.12 291 TYR A N 1
ATOM 2245 C CA . TYR A 1 291 ? 16.031 -4.355 19.453 1 93.12 291 TYR A CA 1
ATOM 2246 C C . TYR A 1 291 ? 16.891 -3.775 18.344 1 93.12 291 TYR A C 1
ATOM 2248 O O . TYR A 1 291 ? 18.047 -4.145 18.188 1 93.12 291 TYR A O 1
ATOM 2256 N N . GLU A 1 292 ? 16.281 -2.922 17.531 1 94.25 292 GLU A N 1
ATOM 2257 C CA . GLU A 1 292 ? 16.953 -2.354 16.359 1 94.25 292 GLU A CA 1
ATOM 2258 C C . GLU A 1 292 ? 18.156 -1.499 16.781 1 94.25 292 GLU A C 1
ATOM 2260 O O . GLU A 1 292 ? 19.141 -1.39 16.047 1 94.25 292 GLU A O 1
ATOM 2265 N N . SER A 1 293 ? 18.109 -0.913 17.953 1 93.94 293 SER A N 1
ATOM 2266 C CA . SER A 1 293 ? 19.188 -0.077 18.453 1 93.94 293 SER A CA 1
ATOM 2267 C C . SER A 1 293 ? 20.453 -0.896 18.688 1 93.94 293 SER A C 1
ATOM 2269 O O . SER A 1 293 ? 21.547 -0.339 18.812 1 93.94 293 SER A O 1
ATOM 2271 N N . ARG A 1 294 ? 20.359 -2.172 18.719 1 92.81 294 ARG A N 1
ATOM 2272 C CA . ARG A 1 294 ? 21.531 -3.047 18.828 1 92.81 294 ARG A CA 1
ATOM 2273 C C . ARG A 1 294 ? 22.25 -3.154 17.484 1 92.81 294 ARG A C 1
ATOM 2275 O O . ARG A 1 294 ? 23.422 -3.521 17.438 1 92.81 294 ARG A O 1
ATOM 2282 N N . LEU A 1 295 ? 21.531 -2.818 16.469 1 91.75 295 LEU A N 1
ATOM 2283 C CA . LEU A 1 295 ? 22.047 -3.029 15.117 1 91.75 295 LEU A CA 1
ATOM 2284 C C . LEU A 1 295 ? 22.562 -1.722 14.523 1 91.75 295 LEU A C 1
ATOM 2286 O O . LEU A 1 295 ? 23.484 -1.727 13.695 1 91.75 295 LEU A O 1
ATOM 2290 N N . THR A 1 296 ? 21.984 -0.608 14.891 1 95.38 296 THR A N 1
ATOM 2291 C CA . THR A 1 296 ? 22.375 0.705 14.398 1 95.38 296 THR A CA 1
ATOM 2292 C C . THR A 1 296 ? 22.219 1.763 15.484 1 95.38 296 THR A C 1
ATOM 2294 O O . THR A 1 296 ? 21.25 1.737 16.25 1 95.38 296 THR A O 1
ATOM 2297 N N . PRO A 1 297 ? 23.188 2.682 15.578 1 96.12 297 PRO A N 1
ATOM 2298 C CA . PRO A 1 297 ? 23.031 3.773 16.547 1 96.12 297 PRO A CA 1
ATOM 2299 C C . PRO A 1 297 ? 22.156 4.902 16.031 1 96.12 297 PRO A C 1
ATOM 2301 O O . PRO A 1 297 ? 21.875 5.859 16.75 1 96.12 297 PRO A O 1
ATOM 2304 N N . HIS A 1 298 ? 21.703 4.852 14.742 1 97.31 298 HIS A N 1
ATOM 2305 C CA . HIS A 1 298 ? 20.969 5.922 14.094 1 97.31 298 HIS A CA 1
ATOM 2306 C C . HIS A 1 298 ? 19.469 5.73 14.258 1 97.31 298 HIS A C 1
ATOM 2308 O O . HIS A 1 298 ? 18.734 5.633 13.273 1 97.31 298 HIS A O 1
ATOM 2314 N N . ILE A 1 299 ? 19.094 5.707 15.57 1 97.56 299 ILE A N 1
ATOM 2315 C CA . ILE A 1 299 ? 17.703 5.516 15.961 1 97.56 299 ILE A CA 1
ATOM 2316 C C . ILE A 1 299 ? 17.125 6.824 16.5 1 97.56 299 ILE A C 1
ATOM 2318 O O . ILE A 1 299 ? 17.625 7.375 17.484 1 97.56 299 ILE A O 1
ATOM 2322 N N . TYR A 1 300 ? 16.078 7.293 15.883 1 98.12 300 TYR A N 1
ATOM 2323 C CA . TYR A 1 300 ? 15.461 8.555 16.281 1 98.12 300 TYR A CA 1
ATOM 2324 C C . TYR A 1 300 ? 13.984 8.375 16.594 1 98.12 300 TYR A C 1
ATOM 2326 O O . TYR A 1 300 ? 13.328 7.48 16.047 1 98.12 300 TYR A O 1
ATOM 2334 N N . THR A 1 301 ? 13.508 9.219 17.5 1 97.69 301 THR A N 1
ATOM 2335 C CA . THR A 1 301 ? 12.109 9.195 17.891 1 97.69 301 THR A CA 1
ATOM 2336 C C . THR A 1 301 ? 11.43 10.523 17.578 1 97.69 301 THR A C 1
ATOM 2338 O O . THR A 1 301 ? 12.008 11.594 17.812 1 97.69 301 THR A O 1
ATOM 2341 N N . ILE A 1 302 ? 10.312 10.508 16.953 1 98.06 302 ILE A N 1
ATOM 2342 C CA . ILE A 1 302 ? 9.391 11.633 16.859 1 98.06 302 ILE A CA 1
ATOM 2343 C C . ILE A 1 302 ? 8.188 11.398 17.766 1 98.06 302 ILE A C 1
ATOM 2345 O O . ILE A 1 302 ? 7.375 10.508 17.516 1 98.06 302 ILE A O 1
ATOM 2349 N N . SER A 1 303 ? 8.094 12.18 18.844 1 97.81 303 SER A N 1
ATOM 2350 C CA . SER A 1 303 ? 7.086 11.914 19.859 1 97.81 303 SER A CA 1
ATOM 2351 C C . SER A 1 303 ? 5.98 12.961 19.844 1 97.81 303 SER A C 1
ATOM 2353 O O . SER A 1 303 ? 6.254 14.156 19.938 1 97.81 303 SER A O 1
ATOM 2355 N N . LEU A 1 304 ? 4.762 12.469 19.734 1 97.94 304 LEU A N 1
ATOM 2356 C CA . LEU A 1 304 ? 3.572 13.305 19.828 1 97.94 304 LEU A CA 1
ATOM 2357 C C . LEU A 1 304 ? 2.746 12.938 21.062 1 97.94 304 LEU A C 1
ATOM 2359 O O . LEU A 1 304 ? 1.535 13.172 21.094 1 97.94 304 LEU A O 1
ATOM 2363 N N . THR A 1 305 ? 3.369 12.367 22.062 1 96.25 305 THR A N 1
ATOM 2364 C CA . THR A 1 305 ? 2.662 11.852 23.234 1 96.25 305 THR A CA 1
ATOM 2365 C C . THR A 1 305 ? 2.598 12.906 24.328 1 96.25 305 THR A C 1
ATOM 2367 O O . THR A 1 305 ? 1.748 12.828 25.219 1 96.25 305 THR A O 1
ATOM 2370 N N . GLY A 1 306 ? 3.473 13.891 24.344 1 90.06 306 GLY A N 1
ATOM 2371 C CA . GLY A 1 306 ? 3.604 14.852 25.422 1 90.06 306 GLY A CA 1
ATOM 2372 C C . GLY A 1 306 ? 4.504 14.367 26.547 1 90.06 306 GLY A C 1
ATOM 2373 O O . GLY A 1 306 ? 4.848 15.133 27.453 1 90.06 306 GLY A O 1
ATOM 2374 N N . ASP A 1 307 ? 4.883 13.109 26.422 1 83.31 307 ASP A N 1
ATOM 2375 C CA . ASP A 1 307 ? 5.77 12.562 27.453 1 83.31 307 ASP A CA 1
ATOM 2376 C C . ASP A 1 307 ? 7.184 13.117 27.297 1 83.31 307 ASP A C 1
ATOM 2378 O O . ASP A 1 307 ? 7.668 13.32 26.188 1 83.31 307 ASP A O 1
ATOM 2382 N N . GLN A 1 308 ? 7.738 13.336 28.406 1 76.94 308 GLN A N 1
ATOM 2383 C CA . GLN A 1 308 ? 9.125 13.797 28.375 1 76.94 308 GLN A CA 1
ATOM 2384 C C . GLN A 1 308 ? 10.078 12.641 28.078 1 76.94 308 GLN A C 1
ATOM 2386 O O . GLN A 1 308 ? 9.891 11.531 28.578 1 76.94 308 GLN A O 1
ATOM 2391 N N . PRO A 1 309 ? 10.875 12.914 27.172 1 74 309 PRO A N 1
ATOM 2392 C CA . PRO A 1 309 ? 11.867 11.867 26.891 1 74 309 PRO A CA 1
ATOM 2393 C C . PRO A 1 309 ? 12.68 11.492 28.125 1 74 309 PRO A C 1
ATOM 2395 O O . PRO A 1 309 ? 12.773 12.273 29.078 1 74 309 PRO A O 1
ATOM 2398 N N . THR A 1 310 ? 13.031 10.227 28.047 1 62.62 310 THR A N 1
ATOM 2399 C CA . THR A 1 310 ? 13.93 9.828 29.141 1 62.62 310 THR A CA 1
ATOM 2400 C C . THR A 1 310 ? 15.18 10.703 29.141 1 62.62 310 THR A C 1
ATOM 2402 O O . THR A 1 310 ? 15.531 11.305 28.125 1 62.62 310 THR A O 1
ATOM 2405 N N . VAL A 1 311 ? 15.781 10.734 30.266 1 57.78 311 VAL A N 1
ATOM 2406 C CA . VAL A 1 311 ? 16.984 11.531 30.484 1 57.78 311 VAL A CA 1
ATOM 2407 C C . VAL A 1 311 ? 18.078 11.094 29.516 1 57.78 311 VAL A C 1
ATOM 2409 O O . VAL A 1 311 ? 18.328 9.906 29.344 1 57.78 311 VAL A O 1
ATOM 2412 N N . ASN A 1 312 ? 18.594 11.969 28.703 1 56.69 312 ASN A N 1
ATOM 2413 C CA . ASN A 1 312 ? 19.688 11.797 27.766 1 56.69 312 ASN A CA 1
ATOM 2414 C C . ASN A 1 312 ? 19.219 11.211 26.438 1 56.69 312 ASN A C 1
ATOM 2416 O O . ASN A 1 312 ? 20.016 10.648 25.688 1 56.69 312 ASN A O 1
ATOM 2420 N N . ASP A 1 313 ? 17.969 11.242 26.266 1 76.69 313 ASP A N 1
ATOM 2421 C CA . ASP A 1 313 ? 17.531 10.797 24.953 1 76.69 313 ASP A CA 1
ATOM 2422 C C . ASP A 1 313 ? 17.547 11.945 23.938 1 76.69 313 ASP A C 1
ATOM 2424 O O . ASP A 1 313 ? 16.5 12.508 23.609 1 76.69 313 ASP A O 1
ATOM 2428 N N . ASP A 1 314 ? 18.766 12.289 23.484 1 87.38 314 ASP A N 1
ATOM 2429 C CA . ASP A 1 314 ? 18.969 13.406 22.578 1 87.38 314 ASP A CA 1
ATOM 2430 C C . ASP A 1 314 ? 18.422 13.094 21.188 1 87.38 314 ASP A C 1
ATOM 2432 O O . ASP A 1 314 ? 18.297 13.984 20.344 1 87.38 314 ASP A O 1
ATOM 2436 N N . GLN A 1 315 ? 17.984 11.914 20.984 1 96.06 315 GLN A N 1
ATOM 2437 C CA . GLN A 1 315 ? 17.562 11.516 19.641 1 96.06 315 GLN A CA 1
ATOM 2438 C C . GLN A 1 315 ? 16.031 11.492 19.531 1 96.06 315 GLN A C 1
ATOM 2440 O O . GLN A 1 315 ? 15.484 10.836 18.641 1 96.06 315 GLN A O 1
ATOM 2445 N N . THR A 1 316 ? 15.422 12.258 20.484 1 96.56 316 THR A N 1
ATOM 2446 C CA . THR A 1 316 ? 13.969 12.383 20.453 1 96.56 316 THR A CA 1
ATOM 2447 C C . THR A 1 316 ? 13.555 13.805 20.078 1 96.56 316 THR A C 1
ATOM 2449 O O . THR A 1 316 ? 13.969 14.766 20.719 1 96.56 316 THR A O 1
ATOM 2452 N N . LEU A 1 317 ? 12.812 13.93 19 1 97.31 317 LEU A N 1
ATOM 2453 C CA . LEU A 1 317 ? 12.102 15.164 18.672 1 97.31 317 LEU A CA 1
ATOM 2454 C C . LEU A 1 317 ? 10.742 15.211 19.375 1 97.31 317 LEU A C 1
ATOM 2456 O O . LEU A 1 317 ? 9.805 14.523 18.953 1 97.31 317 LEU A O 1
ATOM 2460 N N . GLN A 1 318 ? 10.672 16 20.391 1 95.88 318 GLN A N 1
ATOM 2461 C CA . GLN A 1 318 ? 9.422 16.156 21.141 1 95.88 318 GLN A CA 1
ATOM 2462 C C . GLN A 1 318 ? 8.516 17.188 20.469 1 95.88 318 GLN A C 1
ATOM 2464 O O . GLN A 1 318 ? 8.906 18.344 20.297 1 95.88 318 GLN A O 1
ATOM 2469 N N . LEU A 1 319 ? 7.34 16.75 20.125 1 97 319 LEU A N 1
ATOM 2470 C CA . LEU A 1 319 ? 6.344 17.641 19.547 1 97 319 LEU A CA 1
ATOM 2471 C C . LEU A 1 319 ? 5.152 17.797 20.484 1 97 319 LEU A C 1
ATOM 2473 O O . LEU A 1 319 ? 5.121 17.219 21.562 1 97 319 LEU A O 1
ATOM 2477 N N . GLU A 1 320 ? 4.277 18.688 20.047 1 96.44 320 GLU A N 1
ATOM 2478 C CA . GLU A 1 320 ? 3.037 18.859 20.797 1 96.44 320 GLU A CA 1
ATOM 2479 C C . GLU A 1 320 ? 2.262 17.547 20.891 1 96.44 320 GLU A C 1
ATOM 2481 O O . GLU A 1 320 ? 2.174 16.797 19.906 1 96.44 320 GLU A O 1
ATOM 2486 N N . ALA A 1 321 ? 1.717 17.406 22.109 1 97.06 321 ALA A N 1
ATOM 2487 C CA . ALA A 1 321 ? 0.913 16.203 22.312 1 97.06 321 ALA A CA 1
ATOM 2488 C C . ALA A 1 321 ? -0.373 16.25 21.5 1 97.06 321 ALA A C 1
ATOM 2490 O O . ALA A 1 321 ? -1.014 17.297 21.391 1 97.06 321 ALA A O 1
ATOM 2491 N N . VAL A 1 322 ? -0.67 15.156 20.844 1 98.06 322 VAL A N 1
ATOM 2492 C CA . VAL A 1 322 ? -1.938 15 20.141 1 98.06 322 VAL A CA 1
ATOM 2493 C C . VAL A 1 322 ? -2.766 13.906 20.812 1 98.06 322 VAL A C 1
ATOM 2495 O O . VAL A 1 322 ? -2.369 12.734 20.812 1 98.06 322 VAL A O 1
ATOM 2498 N N . ALA A 1 323 ? -3.881 14.281 21.344 1 95.88 323 ALA A N 1
ATOM 2499 C CA . ALA A 1 323 ? -4.703 13.352 22.109 1 95.88 323 ALA A CA 1
ATOM 2500 C C . ALA A 1 323 ? -5.367 12.32 21.188 1 95.88 323 ALA A C 1
ATOM 2502 O O . ALA A 1 323 ? -5.426 11.133 21.516 1 95.88 323 ALA A O 1
ATOM 2503 N N . ASP A 1 324 ? -5.918 12.758 20.094 1 97.56 324 ASP A N 1
ATOM 2504 C CA . ASP A 1 324 ? -6.602 11.891 19.141 1 97.56 324 ASP A CA 1
ATOM 2505 C C . ASP A 1 324 ? -5.625 11.328 18.109 1 97.56 324 ASP A C 1
ATOM 2507 O O . ASP A 1 324 ? -5.137 12.055 17.25 1 97.56 324 ASP A O 1
ATOM 2511 N N . PRO A 1 325 ? -5.359 10 18.141 1 97.5 325 PRO A N 1
ATOM 2512 C CA . PRO A 1 325 ? -4.367 9.43 17.234 1 97.5 325 PRO A CA 1
ATOM 2513 C C . PRO A 1 325 ? -4.754 9.602 15.758 1 97.5 325 PRO A C 1
ATOM 2515 O O . PRO A 1 325 ? -3.885 9.641 14.891 1 97.5 325 PRO A O 1
ATOM 2518 N N . TYR A 1 326 ? -6.059 9.781 15.477 1 98 326 TYR A N 1
ATOM 2519 C CA . TYR A 1 326 ? -6.523 9.922 14.102 1 98 326 TYR A CA 1
ATOM 2520 C C . TYR A 1 326 ? -6.172 11.297 13.547 1 98 326 TYR A C 1
ATOM 2522 O O . TYR A 1 326 ? -6.234 11.516 12.336 1 98 326 TYR A O 1
ATOM 2530 N N . LYS A 1 327 ? -5.742 12.25 14.406 1 98.62 327 LYS A N 1
ATOM 2531 C CA . LYS A 1 327 ? -5.387 13.602 13.984 1 98.62 327 LYS A CA 1
ATOM 2532 C C . LYS A 1 327 ? -3.877 13.812 14.031 1 98.62 327 LYS A C 1
ATOM 2534 O O . LYS A 1 327 ? -3.369 14.82 13.539 1 98.62 327 LYS A O 1
ATOM 2539 N N . ALA A 1 328 ? -3.162 12.828 14.539 1 98.38 328 ALA A N 1
ATOM 2540 C CA . ALA A 1 328 ? -1.713 12.922 14.703 1 98.38 328 ALA A CA 1
ATOM 2541 C C . ALA A 1 328 ? -1.023 13.156 13.359 1 98.38 328 ALA A C 1
ATOM 2543 O O . ALA A 1 328 ? 0.002 13.836 13.297 1 98.38 328 ALA A O 1
ATOM 2544 N N . PRO A 1 329 ? -1.568 12.602 12.281 1 98.25 329 PRO A N 1
ATOM 2545 C CA . PRO A 1 329 ? -0.916 12.766 10.977 1 98.25 329 PRO A CA 1
ATOM 2546 C C . PRO A 1 329 ? -0.715 14.227 10.602 1 98.25 329 PRO A C 1
ATOM 2548 O O . PRO A 1 329 ? 0.235 14.562 9.891 1 98.25 329 PRO A O 1
ATOM 2551 N N . LEU A 1 330 ? -1.54 15.164 11.055 1 98.5 330 LEU A N 1
ATOM 2552 C CA . LEU A 1 330 ? -1.47 16.578 10.68 1 98.5 330 LEU A CA 1
ATOM 2553 C C . LEU A 1 330 ? -0.167 17.203 11.164 1 98.5 330 LEU A C 1
ATOM 2555 O O . LEU A 1 330 ? 0.351 18.125 10.539 1 98.5 330 LEU A O 1
ATOM 2559 N N . LEU A 1 331 ? 0.372 16.656 12.234 1 98.69 331 LEU A N 1
ATOM 2560 C CA . LEU A 1 331 ? 1.647 17.172 12.727 1 98.69 331 LEU A CA 1
ATOM 2561 C C . LEU A 1 331 ? 2.789 16.234 12.352 1 98.69 331 LEU A C 1
ATOM 2563 O O . LEU A 1 331 ? 3.918 16.672 12.133 1 98.69 331 LEU A O 1
ATOM 2567 N N . ALA A 1 332 ? 2.488 14.953 12.25 1 98.75 332 ALA A N 1
ATOM 2568 C CA . ALA A 1 332 ? 3.51 13.914 12.141 1 98.75 332 ALA A CA 1
ATOM 2569 C C . ALA A 1 332 ? 4.262 14.023 10.812 1 98.75 332 ALA A C 1
ATOM 2571 O O . ALA A 1 332 ? 5.418 13.609 10.719 1 98.75 332 ALA A O 1
ATOM 2572 N N . ILE A 1 333 ? 3.662 14.586 9.766 1 98.75 333 ILE A N 1
ATOM 2573 C CA . ILE A 1 333 ? 4.281 14.625 8.445 1 98.75 333 ILE A CA 1
ATOM 2574 C C . ILE A 1 333 ? 5.285 15.766 8.383 1 98.75 333 ILE A C 1
ATOM 2576 O O . ILE A 1 333 ? 6.23 15.734 7.586 1 98.75 333 ILE A O 1
ATOM 2580 N N . ILE A 1 334 ? 5.176 16.797 9.219 1 98.81 334 ILE A N 1
ATOM 2581 C CA . ILE A 1 334 ? 5.879 18.062 9.094 1 98.81 334 ILE A CA 1
ATOM 2582 C C . ILE A 1 334 ? 7.375 17.859 9.312 1 98.81 334 ILE A C 1
ATOM 2584 O O . ILE A 1 334 ? 8.195 18.344 8.539 1 98.81 334 ILE A O 1
ATOM 2588 N N . PRO A 1 335 ? 7.816 17.109 10.344 1 98.81 335 PRO A N 1
ATOM 2589 C CA . PRO A 1 335 ? 9.258 16.891 10.492 1 98.81 335 PRO A CA 1
ATOM 2590 C C . PRO A 1 335 ? 9.891 16.281 9.242 1 98.81 335 PRO A C 1
ATOM 2592 O O . PRO A 1 335 ? 11.008 16.641 8.875 1 98.81 335 PRO A O 1
ATOM 2595 N N . PHE A 1 336 ? 9.18 15.398 8.617 1 98.75 336 PHE A N 1
ATOM 2596 C CA . PHE A 1 336 ? 9.742 14.727 7.445 1 98.75 336 PHE A CA 1
ATOM 2597 C C . PHE A 1 336 ? 9.828 15.688 6.266 1 98.75 336 PHE A C 1
ATOM 2599 O O . PHE A 1 336 ? 10.742 15.586 5.445 1 98.75 336 PHE A O 1
ATOM 2606 N N . GLN A 1 337 ? 8.844 16.594 6.137 1 98.25 337 GLN A N 1
ATOM 2607 C CA . GLN A 1 337 ? 8.938 17.641 5.113 1 98.25 337 GLN A CA 1
ATOM 2608 C C . GLN A 1 337 ? 10.148 18.531 5.348 1 98.25 337 GLN A C 1
ATOM 2610 O O . GLN A 1 337 ? 10.914 18.797 4.422 1 98.25 337 GLN A O 1
ATOM 2615 N N . VAL A 1 338 ? 10.32 18.938 6.562 1 98.44 338 VAL A N 1
ATOM 2616 C CA . VAL A 1 338 ? 11.422 19.812 6.941 1 98.44 338 VAL A CA 1
ATOM 2617 C C . VAL A 1 338 ? 12.758 19.094 6.734 1 98.44 338 VAL A C 1
ATOM 2619 O O . VAL A 1 338 ? 13.672 19.641 6.113 1 98.44 338 VAL A O 1
ATOM 2622 N N . LEU A 1 339 ? 12.859 17.906 7.215 1 98.56 339 LEU A N 1
ATOM 2623 C CA . LEU A 1 339 ? 14.086 17.125 7.07 1 98.56 339 LEU A CA 1
ATOM 2624 C C . LEU A 1 339 ? 14.414 16.906 5.598 1 98.56 339 LEU A C 1
ATOM 2626 O O . LEU A 1 339 ? 15.57 17 5.191 1 98.56 339 LEU A O 1
ATOM 2630 N N . ALA A 1 340 ? 13.375 16.547 4.824 1 97.25 340 ALA A N 1
ATOM 2631 C CA . ALA A 1 340 ? 13.609 16.328 3.4 1 97.25 340 ALA A CA 1
ATOM 2632 C C . ALA A 1 340 ? 14.25 17.562 2.76 1 97.25 340 ALA A C 1
ATOM 2634 O O . ALA A 1 340 ? 15.211 17.438 1.992 1 97.25 340 ALA A O 1
ATOM 2635 N N . TRP A 1 341 ? 13.758 18.734 3.086 1 95.94 341 TRP A N 1
ATOM 2636 C CA . TRP A 1 341 ? 14.273 19.984 2.523 1 95.94 341 TRP A CA 1
ATOM 2637 C C . TRP A 1 341 ? 15.719 20.203 2.945 1 95.94 341 TRP A C 1
ATOM 2639 O O . TRP A 1 341 ? 16.594 20.422 2.1 1 95.94 341 TRP A O 1
ATOM 2649 N N . PHE A 1 342 ? 16.016 20.094 4.156 1 97.31 342 PHE A N 1
ATOM 2650 C CA . PHE A 1 342 ? 17.328 20.469 4.676 1 97.31 342 PHE A CA 1
ATOM 2651 C C . PHE A 1 342 ? 18.375 19.406 4.328 1 97.31 342 PHE A C 1
ATOM 2653 O O . PHE A 1 342 ? 19.531 19.734 4.039 1 97.31 342 PHE A O 1
ATOM 2660 N N . ILE A 1 343 ? 17.984 18.125 4.379 1 97.88 343 ILE A N 1
ATOM 2661 C CA . ILE A 1 343 ? 18.906 17.078 4.012 1 97.88 343 ILE A CA 1
ATOM 2662 C C . ILE A 1 343 ? 19.281 17.188 2.533 1 97.88 343 ILE A C 1
ATOM 2664 O O . ILE A 1 343 ? 20.438 17.031 2.156 1 97.88 343 ILE A O 1
ATOM 2668 N N . ALA A 1 344 ? 18.266 17.469 1.724 1 95.31 344 ALA A N 1
ATOM 2669 C CA . ALA A 1 344 ? 18.547 17.672 0.305 1 95.31 344 ALA A CA 1
ATOM 2670 C C . ALA A 1 344 ? 19.562 18.781 0.101 1 95.31 344 ALA A C 1
ATOM 2672 O O . ALA A 1 344 ? 20.5 18.641 -0.684 1 95.31 344 ALA A O 1
ATOM 2673 N N . LYS A 1 345 ? 19.375 19.875 0.794 1 94.44 345 LYS A N 1
ATOM 2674 C CA . LYS A 1 345 ? 20.297 21.016 0.705 1 94.44 345 LYS A CA 1
ATOM 2675 C C . LYS A 1 345 ? 21.703 20.625 1.141 1 94.44 345 LYS A C 1
ATOM 2677 O O . LYS A 1 345 ? 22.688 20.969 0.475 1 94.44 345 LYS A O 1
ATOM 2682 N N . SER A 1 346 ? 21.75 19.922 2.195 1 96.56 346 SER A N 1
ATOM 2683 C CA . SER A 1 346 ? 23.062 19.531 2.707 1 96.56 346 SER A CA 1
ATOM 2684 C C . SER A 1 346 ? 23.75 18.531 1.778 1 96.56 346 SER A C 1
ATOM 2686 O O . SER A 1 346 ? 24.984 18.469 1.737 1 96.56 346 SER A O 1
ATOM 2688 N N . ARG A 1 347 ? 23 17.781 1.048 1 94.94 347 ARG A N 1
ATOM 2689 C CA . ARG A 1 347 ? 23.531 16.828 0.095 1 94.94 347 ARG A CA 1
ATOM 2690 C C . ARG A 1 347 ? 23.828 17.484 -1.249 1 94.94 347 ARG A C 1
ATOM 2692 O O . ARG A 1 347 ? 24.297 16.828 -2.178 1 94.94 347 ARG A O 1
ATOM 2699 N N . GLY A 1 348 ? 23.453 18.75 -1.398 1 93.06 348 GLY A N 1
ATOM 2700 C CA . GLY A 1 348 ? 23.703 19.484 -2.627 1 93.06 348 GLY A CA 1
ATOM 2701 C C . GLY A 1 348 ? 22.703 19.172 -3.725 1 93.06 348 GLY A C 1
ATOM 2702 O O . GLY A 1 348 ? 23 19.359 -4.906 1 93.06 348 GLY A O 1
ATOM 2703 N N . ILE A 1 349 ? 21.594 18.625 -3.338 1 89.31 349 ILE A N 1
ATOM 2704 C CA . ILE A 1 349 ? 20.562 18.297 -4.312 1 89.31 349 ILE A CA 1
ATOM 2705 C C . ILE A 1 349 ? 19.766 19.562 -4.664 1 89.31 349 ILE A C 1
ATOM 2707 O O . ILE A 1 349 ? 19.219 20.219 -3.783 1 89.31 349 ILE A O 1
ATOM 2711 N N . ASN A 1 350 ? 19.703 19.891 -5.922 1 82.69 350 ASN A N 1
ATOM 2712 C CA . ASN A 1 350 ? 18.938 21.047 -6.383 1 82.69 350 ASN A CA 1
ATOM 2713 C C . ASN A 1 350 ? 17.484 20.656 -6.688 1 82.69 350 ASN A C 1
ATOM 2715 O O . ASN A 1 350 ? 17.203 20.031 -7.715 1 82.69 350 ASN A O 1
ATOM 2719 N N . LEU A 1 351 ? 16.609 21.094 -5.91 1 80.31 351 LEU A N 1
ATOM 2720 C CA . LEU A 1 351 ? 15.211 20.703 -6.016 1 80.31 351 LEU A CA 1
ATOM 2721 C C . LEU A 1 351 ? 14.484 21.547 -7.062 1 80.31 351 LEU A C 1
ATOM 2723 O O . LEU A 1 351 ? 13.367 21.219 -7.461 1 80.31 351 LEU A O 1
ATOM 2727 N N . ASN A 1 352 ? 15.094 22.641 -7.48 1 69.38 352 ASN A N 1
ATOM 2728 C CA . ASN A 1 352 ? 14.484 23.5 -8.484 1 69.38 352 ASN A CA 1
ATOM 2729 C C . ASN A 1 352 ? 14.695 22.953 -9.898 1 69.38 352 ASN A C 1
ATOM 2731 O O . ASN A 1 352 ? 14.047 23.406 -10.844 1 69.38 352 ASN A O 1
ATOM 2735 N N . HIS A 1 353 ? 15.648 22.047 -10.125 1 61.94 353 HIS A N 1
ATOM 2736 C CA . HIS A 1 353 ? 15.828 21.406 -11.422 1 61.94 353 HIS A CA 1
ATOM 2737 C C . HIS A 1 353 ? 15.086 20.078 -11.484 1 61.94 353 HIS A C 1
ATOM 2739 O O . HIS A 1 353 ? 15.492 19.094 -10.844 1 61.94 353 HIS A O 1
ATOM 2745 N N . PRO A 1 354 ? 13.977 20.203 -12.055 1 56.69 354 PRO A N 1
ATOM 2746 C CA . PRO A 1 354 ? 13.195 18.969 -11.961 1 56.69 354 PRO A CA 1
ATOM 2747 C C . PRO A 1 354 ? 13.781 17.844 -12.797 1 56.69 354 PRO A C 1
ATOM 2749 O O . PRO A 1 354 ? 14 18 -14 1 56.69 354 PRO A O 1
ATOM 2752 N N . MET A 1 355 ? 14.602 16.906 -12.297 1 56.97 355 MET A N 1
ATOM 2753 C CA . MET A 1 355 ? 14.867 15.656 -13 1 56.97 355 MET A CA 1
ATOM 2754 C C . MET A 1 355 ? 13.625 15.164 -13.727 1 56.97 355 MET A C 1
ATOM 2756 O O . MET A 1 355 ? 13.719 14.422 -14.711 1 56.97 355 MET A O 1
ATOM 2760 N N . TYR A 1 356 ? 12.609 15.969 -13.555 1 62.84 356 TYR A N 1
ATOM 2761 C CA . TYR A 1 356 ? 11.266 15.594 -13.977 1 62.84 356 TYR A CA 1
ATOM 2762 C C . TYR A 1 356 ? 11.047 15.891 -15.453 1 62.84 356 TYR A C 1
ATOM 2764 O O . TYR A 1 356 ? 10.445 15.094 -16.172 1 62.84 356 TYR A O 1
ATOM 2772 N N . ALA A 1 357 ? 11.758 16.875 -15.836 1 65.75 357 ALA A N 1
ATOM 2773 C CA . ALA A 1 357 ? 11.383 17.312 -17.172 1 65.75 357 ALA A CA 1
ATOM 2774 C C . ALA A 1 357 ? 11.883 16.344 -18.234 1 65.75 357 ALA A C 1
ATOM 2776 O O . ALA A 1 357 ? 11.164 16.031 -19.188 1 65.75 357 ALA A O 1
ATOM 2777 N N . ASP A 1 358 ? 13.039 15.852 -17.969 1 75.25 358 ASP A N 1
ATOM 2778 C CA . ASP A 1 358 ? 13.609 14.906 -18.922 1 75.25 358 ASP A CA 1
ATOM 2779 C C . ASP A 1 358 ? 12.875 13.57 -18.875 1 75.25 358 ASP A C 1
ATOM 2781 O O . ASP A 1 358 ? 12.594 12.969 -19.906 1 75.25 358 ASP A O 1
ATOM 2785 N N . PHE A 1 359 ? 12.5 13.188 -17.672 1 80.56 359 PHE A N 1
ATOM 2786 C CA . PHE A 1 359 ? 11.781 11.93 -17.484 1 80.56 359 PHE A CA 1
ATOM 2787 C C . PHE A 1 359 ? 10.383 12.016 -18.094 1 80.56 359 PHE A C 1
ATOM 2789 O O . PHE A 1 359 ? 9.961 11.109 -18.812 1 80.56 359 PHE A O 1
ATOM 2796 N N . GLN A 1 360 ? 9.773 13.133 -17.844 1 77.19 360 GLN A N 1
ATOM 2797 C CA . GLN A 1 360 ? 8.414 13.312 -18.344 1 77.19 360 GLN A CA 1
ATOM 2798 C C . GLN A 1 360 ? 8.398 13.359 -19.875 1 77.19 360 GLN A C 1
ATOM 2800 O O . GLN A 1 360 ? 7.508 12.781 -20.5 1 77.19 360 GLN A O 1
ATOM 2805 N N . ALA A 1 361 ? 9.289 13.984 -20.344 1 77.19 361 ALA A N 1
ATOM 2806 C CA . ALA A 1 361 ? 9.391 14.078 -21.797 1 77.19 361 ALA A CA 1
ATOM 2807 C C . ALA A 1 361 ? 9.656 12.711 -22.422 1 77.19 361 ALA A C 1
ATOM 2809 O O . ALA A 1 361 ? 9.07 12.367 -23.438 1 77.19 361 ALA A O 1
ATOM 2810 N N . ALA A 1 362 ? 10.391 11.914 -21.703 1 75.75 362 ALA A N 1
ATOM 2811 C CA . ALA A 1 362 ? 10.812 10.625 -22.234 1 75.75 362 ALA A CA 1
ATOM 2812 C C . ALA A 1 362 ? 9.695 9.586 -22.109 1 75.75 362 ALA A C 1
ATOM 2814 O O . ALA A 1 362 ? 9.594 8.68 -22.938 1 75.75 362 ALA A O 1
ATOM 2815 N N . THR A 1 363 ? 8.844 9.812 -21.125 1 77.88 363 THR A N 1
ATOM 2816 C CA . THR A 1 363 ? 7.875 8.766 -20.828 1 77.88 363 THR A CA 1
ATOM 2817 C C . THR A 1 363 ? 6.469 9.211 -21.234 1 77.88 363 THR A C 1
ATOM 2819 O O . THR A 1 363 ? 5.5 8.477 -21.016 1 77.88 363 THR A O 1
ATOM 2822 N N . LYS A 1 364 ? 6.43 10.32 -21.844 1 67.69 364 LYS A N 1
ATOM 2823 C CA . LYS A 1 364 ? 5.172 10.93 -22.281 1 67.69 364 LYS A CA 1
ATOM 2824 C C . LYS A 1 364 ? 4.152 10.945 -21.141 1 67.69 364 LYS A C 1
ATOM 2826 O O . LYS A 1 364 ? 2.977 10.648 -21.344 1 67.69 364 LYS A O 1
ATOM 2831 N N . LEU A 1 365 ? 4.812 11.062 -19.984 1 65.06 365 LEU A N 1
ATOM 2832 C CA . LEU A 1 365 ? 3.951 11.234 -18.828 1 65.06 365 LEU A CA 1
ATOM 2833 C C . LEU A 1 365 ? 3.408 12.656 -18.75 1 65.06 365 LEU A C 1
ATOM 2835 O O . LEU A 1 365 ? 4.156 13.625 -18.938 1 65.06 365 LEU A O 1
ATOM 2839 N N . LYS A 1 366 ? 2.084 12.734 -18.875 1 53.38 366 LYS A N 1
ATOM 2840 C CA . LYS A 1 366 ? 1.435 14.039 -18.859 1 53.38 366 LYS A CA 1
ATOM 2841 C C . LYS A 1 366 ? 1.147 14.492 -17.422 1 53.38 366 LYS A C 1
ATOM 2843 O O . LYS A 1 366 ? 0.833 13.664 -16.562 1 53.38 366 LYS A O 1
ATOM 2848 N N . MET B 1 1 ? 19.172 -50.406 5.141 1 23.7 1 MET B N 1
ATOM 2849 C CA . MET B 1 1 ? 18.188 -49.406 5.574 1 23.7 1 MET B CA 1
ATOM 2850 C C . MET B 1 1 ? 18.672 -48 5.316 1 23.7 1 MET B C 1
ATOM 2852 O O . MET B 1 1 ? 19.578 -47.5 6.016 1 23.7 1 MET B O 1
ATOM 2856 N N . ILE B 1 2 ? 18.906 -47.594 4.078 1 28.12 2 ILE B N 1
ATOM 2857 C CA . ILE B 1 2 ? 19.484 -46.375 3.531 1 28.12 2 ILE B CA 1
ATOM 2858 C C . ILE B 1 2 ? 18.766 -45.156 4.109 1 28.12 2 ILE B C 1
ATOM 2860 O O . ILE B 1 2 ? 17.562 -45 3.9 1 28.12 2 ILE B O 1
ATOM 2864 N N . LEU B 1 3 ? 19.047 -44.844 5.359 1 29.2 3 LEU B N 1
ATOM 2865 C CA . LEU B 1 3 ? 18.578 -43.656 6.059 1 29.2 3 LEU B CA 1
ATOM 2866 C C . LEU B 1 3 ? 18.547 -42.438 5.117 1 29.2 3 LEU B C 1
ATOM 2868 O O . LEU B 1 3 ? 19.594 -41.938 4.703 1 29.2 3 LEU B O 1
ATOM 2872 N N . MET B 1 4 ? 17.719 -42.562 4.074 1 31.94 4 MET B N 1
ATOM 2873 C CA . MET B 1 4 ? 17.484 -41.375 3.27 1 31.94 4 MET B CA 1
ATOM 2874 C C . MET B 1 4 ? 17.531 -40.125 4.137 1 31.94 4 MET B C 1
ATOM 2876 O O . MET B 1 4 ? 16.75 -40 5.086 1 31.94 4 MET B O 1
ATOM 2880 N N . MET B 1 5 ? 18.609 -39.688 4.652 1 34.94 5 MET B N 1
ATOM 2881 C CA . MET B 1 5 ? 18.859 -38.406 5.328 1 34.94 5 MET B CA 1
ATOM 2882 C C . MET B 1 5 ? 17.828 -37.375 4.898 1 34.94 5 MET B C 1
ATOM 2884 O O . MET B 1 5 ? 17.797 -36.969 3.732 1 34.94 5 MET B O 1
ATOM 2888 N N . MET B 1 6 ? 16.5 -37.438 5.184 1 41.28 6 MET B N 1
ATOM 2889 C CA . MET B 1 6 ? 15.359 -36.562 4.934 1 41.28 6 MET B CA 1
ATOM 2890 C C . MET B 1 6 ? 15.773 -35.094 5.023 1 41.28 6 MET B C 1
ATOM 2892 O O . MET B 1 6 ? 16.094 -34.625 6.105 1 41.28 6 MET B O 1
ATOM 2896 N N . ASN B 1 7 ? 16.625 -34.562 4.133 1 56.81 7 ASN B N 1
ATOM 2897 C CA . ASN B 1 7 ? 17.125 -33.188 4.031 1 56.81 7 ASN B CA 1
ATOM 2898 C C . ASN B 1 7 ? 16.047 -32.156 4.371 1 56.81 7 ASN B C 1
ATOM 2900 O O . ASN B 1 7 ? 14.883 -32.344 3.998 1 56.81 7 ASN B O 1
ATOM 2904 N N . ASN B 1 8 ? 16.156 -31.406 5.457 1 77.81 8 ASN B N 1
ATOM 2905 C CA . ASN B 1 8 ? 15.273 -30.328 5.891 1 77.81 8 ASN B CA 1
ATOM 2906 C C . ASN B 1 8 ? 14.828 -29.453 4.719 1 77.81 8 ASN B C 1
ATOM 2908 O O . ASN B 1 8 ? 15.648 -29.078 3.873 1 77.81 8 ASN B O 1
ATOM 2912 N N . PRO B 1 9 ? 13.516 -29.469 4.492 1 86.56 9 PRO B N 1
ATOM 2913 C CA . PRO B 1 9 ? 13.023 -28.641 3.383 1 86.56 9 PRO B CA 1
ATOM 2914 C C . PRO B 1 9 ? 13.625 -27.234 3.377 1 86.56 9 PRO B C 1
ATOM 2916 O O . PRO B 1 9 ? 13.922 -26.688 4.438 1 86.56 9 PRO B O 1
ATOM 2919 N N . THR B 1 10 ? 14.008 -26.812 2.24 1 89.31 10 THR B N 1
ATOM 2920 C CA . THR B 1 10 ? 14.477 -25.453 2.002 1 89.31 10 THR B CA 1
ATOM 2921 C C . THR B 1 10 ? 13.414 -24.641 1.273 1 89.31 10 THR B C 1
ATOM 2923 O O . THR B 1 10 ? 12.359 -25.156 0.905 1 89.31 10 THR B O 1
ATOM 2926 N N . MET B 1 11 ? 13.672 -23.406 1.131 1 92.56 11 MET B N 1
ATOM 2927 C CA . MET B 1 11 ? 12.781 -22.562 0.341 1 92.56 11 MET B CA 1
ATOM 2928 C C . MET B 1 11 ? 12.625 -23.109 -1.072 1 92.56 11 MET B C 1
ATOM 2930 O O . MET B 1 11 ? 11.523 -23.094 -1.629 1 92.56 11 MET B O 1
ATOM 2934 N N . LEU B 1 12 ? 13.742 -23.625 -1.629 1 94.06 12 LEU B N 1
ATOM 2935 C CA . LEU B 1 12 ? 13.695 -24.188 -2.975 1 94.06 12 LEU B CA 1
ATOM 2936 C C . LEU B 1 12 ? 12.781 -25.406 -3.021 1 94.06 12 LEU B C 1
ATOM 2938 O O . LEU B 1 12 ? 12.07 -25.625 -4.004 1 94.06 12 LEU B O 1
ATOM 2942 N N . SER B 1 13 ? 12.828 -26.172 -1.964 1 95 13 SER B N 1
ATOM 2943 C CA . SER B 1 13 ? 11.93 -27.328 -1.895 1 95 13 SER B CA 1
ATOM 2944 C C . SER B 1 13 ? 10.469 -26.906 -1.967 1 95 13 SER B C 1
ATOM 2946 O O . SER B 1 13 ? 9.664 -27.547 -2.631 1 95 13 SER B O 1
ATOM 2948 N N . TYR B 1 14 ? 10.133 -25.781 -1.318 1 96.06 14 TYR B N 1
ATOM 2949 C CA . TYR B 1 14 ? 8.758 -25.297 -1.315 1 96.06 14 TYR B CA 1
ATOM 2950 C C . TYR B 1 14 ? 8.391 -24.688 -2.662 1 96.06 14 TYR B C 1
ATOM 2952 O O . TYR B 1 14 ? 7.246 -24.797 -3.109 1 96.06 14 TYR B O 1
ATOM 2960 N N . ILE B 1 15 ? 9.398 -24.047 -3.311 1 97.75 15 ILE B N 1
ATOM 2961 C CA . ILE B 1 15 ? 9.156 -23.516 -4.648 1 97.75 15 ILE B CA 1
ATOM 2962 C C . ILE B 1 15 ? 8.812 -24.656 -5.602 1 97.75 15 ILE B C 1
ATOM 2964 O O . ILE B 1 15 ? 7.836 -24.578 -6.352 1 97.75 15 ILE B O 1
ATOM 2968 N N . ARG B 1 16 ? 9.484 -25.766 -5.539 1 97.06 16 ARG B N 1
ATOM 2969 C CA . ARG B 1 16 ? 9.305 -26.906 -6.438 1 97.06 16 ARG B CA 1
ATOM 2970 C C . ARG B 1 16 ? 8.008 -27.641 -6.133 1 97.06 16 ARG B C 1
ATOM 2972 O O . ARG B 1 16 ? 7.469 -28.344 -6.992 1 97.06 16 ARG B O 1
ATOM 2979 N N . ARG B 1 17 ? 7.527 -27.453 -4.941 1 97.75 17 ARG B N 1
ATOM 2980 C CA . ARG B 1 17 ? 6.293 -28.109 -4.535 1 97.75 17 ARG B CA 1
ATOM 2981 C C . ARG B 1 17 ? 5.074 -27.297 -4.953 1 97.75 17 ARG B C 1
ATOM 2983 O O . ARG B 1 17 ? 3.941 -27.781 -4.859 1 97.75 17 ARG B O 1
ATOM 2990 N N . GLU B 1 18 ? 5.281 -26.094 -5.402 1 98.56 18 GLU B N 1
ATOM 2991 C CA . GLU B 1 18 ? 4.141 -25.266 -5.766 1 98.56 18 GLU B CA 1
ATOM 2992 C C . GLU B 1 18 ? 3.283 -25.922 -6.832 1 98.56 18 GLU B C 1
ATOM 2994 O O . GLU B 1 18 ? 2.062 -26.016 -6.688 1 98.56 18 GLU B O 1
ATOM 2999 N N . GLN B 1 19 ? 3.92 -26.516 -7.906 1 98.62 19 GLN B N 1
ATOM 3000 C CA . GLN B 1 19 ? 3.145 -27.109 -8.984 1 98.62 19 GLN B CA 1
ATOM 3001 C C . GLN B 1 19 ? 2.309 -28.281 -8.484 1 98.62 19 GLN B C 1
ATOM 3003 O O . GLN B 1 19 ? 1.081 -28.281 -8.609 1 98.62 19 GLN B O 1
ATOM 3008 N N . PRO B 1 20 ? 2.873 -29.266 -7.785 1 98.5 20 PRO B N 1
ATOM 3009 C CA . PRO B 1 20 ? 2.041 -30.406 -7.387 1 98.5 20 PRO B CA 1
ATOM 3010 C C . PRO B 1 20 ? 0.98 -30.031 -6.355 1 98.5 20 PRO B C 1
ATOM 3012 O O . PRO B 1 20 ? -0.124 -30.578 -6.371 1 98.5 20 PRO B O 1
ATOM 3015 N N . VAL B 1 21 ? 1.221 -29.141 -5.434 1 98.56 21 VAL B N 1
ATOM 3016 C CA . VAL B 1 21 ? 0.242 -28.766 -4.418 1 98.56 21 VAL B CA 1
ATOM 3017 C C . VAL B 1 21 ? -0.904 -27.984 -5.066 1 98.56 21 VAL B C 1
ATOM 3019 O O . VAL B 1 21 ? -2.074 -28.219 -4.75 1 98.56 21 VAL B O 1
ATOM 3022 N N . LEU B 1 22 ? -0.583 -27.047 -5.988 1 98.81 22 LEU B N 1
ATOM 3023 C CA . LEU B 1 22 ? -1.64 -26.297 -6.652 1 98.81 22 LEU B CA 1
ATOM 3024 C C . LEU B 1 22 ? -2.453 -27.188 -7.578 1 98.81 22 LEU B C 1
ATOM 3026 O O . LEU B 1 22 ? -3.656 -26.984 -7.746 1 98.81 22 LEU B O 1
ATOM 3030 N N . GLU B 1 23 ? -1.781 -28.234 -8.164 1 98.62 23 GLU B N 1
ATOM 3031 C CA . GLU B 1 23 ? -2.521 -29.234 -8.922 1 98.62 23 GLU B CA 1
ATOM 3032 C C . GLU B 1 23 ? -3.541 -29.953 -8.039 1 98.62 23 GLU B C 1
ATOM 3034 O O . GLU B 1 23 ? -4.672 -30.188 -8.469 1 98.62 23 GLU B O 1
ATOM 3039 N N . ARG B 1 24 ? -3.15 -30.266 -6.859 1 98.19 24 ARG B N 1
ATOM 3040 C CA . ARG B 1 24 ? -4.059 -30.938 -5.926 1 98.19 24 ARG B CA 1
ATOM 3041 C C . ARG B 1 24 ? -5.227 -30.016 -5.559 1 98.19 24 ARG B C 1
ATOM 3043 O O . ARG B 1 24 ? -6.367 -30.469 -5.461 1 98.19 24 ARG B O 1
ATOM 3050 N N . LEU B 1 25 ? -4.938 -28.734 -5.328 1 98.06 25 LEU B N 1
ATOM 3051 C CA . LEU B 1 25 ? -6 -27.781 -5.043 1 98.06 25 LEU B CA 1
ATOM 3052 C C . LEU B 1 25 ? -7.008 -27.719 -6.184 1 98.06 25 LEU B C 1
ATOM 3054 O O . LEU B 1 25 ? -8.219 -27.734 -5.949 1 98.06 25 LEU B O 1
ATOM 3058 N N . LEU B 1 26 ? -6.445 -27.703 -7.398 1 98.19 26 LEU B N 1
ATOM 3059 C CA . LEU B 1 26 ? -7.305 -27.609 -8.57 1 98.19 26 LEU B CA 1
ATOM 3060 C C . LEU B 1 26 ? -8.125 -28.891 -8.742 1 98.19 26 LEU B C 1
ATOM 3062 O O . LEU B 1 26 ? -9.305 -28.828 -9.094 1 98.19 26 LEU B O 1
ATOM 3066 N N . THR B 1 27 ? -7.508 -30.016 -8.438 1 96.31 27 THR B N 1
ATOM 3067 C CA . THR B 1 27 ? -8.18 -31.297 -8.57 1 96.31 27 THR B CA 1
ATOM 3068 C C . THR B 1 27 ? -9.297 -31.438 -7.539 1 96.31 27 THR B C 1
ATOM 3070 O O . THR B 1 27 ? -10.32 -32.062 -7.809 1 96.31 27 THR B O 1
ATOM 3073 N N . ASN B 1 28 ? -9.156 -30.859 -6.43 1 95.38 28 ASN B N 1
ATOM 3074 C CA . ASN B 1 28 ? -10.148 -30.922 -5.359 1 95.38 28 ASN B CA 1
ATOM 3075 C C . ASN B 1 28 ? -11.32 -29.984 -5.617 1 95.38 28 ASN B C 1
ATOM 3077 O O . ASN B 1 28 ? -12.336 -30.062 -4.93 1 95.38 28 ASN B O 1
ATOM 3081 N N . TYR B 1 29 ? -11.125 -29.109 -6.543 1 95.06 29 TYR B N 1
ATOM 3082 C CA . TYR B 1 29 ? -12.242 -28.281 -6.973 1 95.06 29 TYR B CA 1
ATOM 3083 C C . TYR B 1 29 ? -13.289 -29.094 -7.703 1 95.06 29 TYR B C 1
ATOM 3085 O O . TYR B 1 29 ? -12.961 -29.922 -8.562 1 95.06 29 TYR B O 1
ATOM 3093 N N . PRO B 1 30 ? -14.672 -29.094 -7.449 1 95.62 30 PRO B N 1
ATOM 3094 C CA . PRO B 1 30 ? -15.188 -27.953 -6.688 1 95.62 30 PRO B CA 1
ATOM 3095 C C . PRO B 1 30 ? -15.547 -28.328 -5.25 1 95.62 30 PRO B C 1
ATOM 3097 O O . PRO B 1 30 ? -16.078 -27.484 -4.508 1 95.62 30 PRO B O 1
ATOM 3100 N N . LYS B 1 31 ? -15.188 -29.484 -4.824 1 94.94 31 LYS B N 1
ATOM 3101 C CA . LYS B 1 31 ? -15.766 -30.031 -3.607 1 94.94 31 LYS B CA 1
ATOM 3102 C C . LYS B 1 31 ? -15.469 -29.156 -2.4 1 94.94 31 LYS B C 1
ATOM 3104 O O . LYS B 1 31 ? -16.375 -28.594 -1.797 1 94.94 31 LYS B O 1
ATOM 3109 N N . GLN B 1 32 ? -14.227 -28.953 -2.09 1 93.19 32 GLN B N 1
ATOM 3110 C CA . GLN B 1 32 ? -13.852 -28.172 -0.906 1 93.19 32 GLN B CA 1
ATOM 3111 C C . GLN B 1 32 ? -14.344 -26.734 -1.011 1 93.19 32 GLN B C 1
ATOM 3113 O O . GLN B 1 32 ? -14.773 -26.141 -0.016 1 93.19 32 GLN B O 1
ATOM 3118 N N . ILE B 1 33 ? -14.258 -26.156 -2.148 1 96.31 33 ILE B N 1
ATOM 3119 C CA . ILE B 1 33 ? -14.609 -24.766 -2.359 1 96.31 33 ILE B CA 1
ATOM 3120 C C . ILE B 1 33 ? -16.125 -24.594 -2.225 1 96.31 33 ILE B C 1
ATOM 3122 O O . ILE B 1 33 ? -16.594 -23.609 -1.642 1 96.31 33 ILE B O 1
ATOM 3126 N N . THR B 1 34 ? -16.875 -25.609 -2.768 1 96.31 34 THR B N 1
ATOM 3127 C CA . THR B 1 34 ? -18.312 -25.578 -2.613 1 96.31 34 THR B CA 1
ATOM 3128 C C . THR B 1 34 ? -18.703 -25.656 -1.141 1 96.31 34 THR B C 1
ATOM 3130 O O . THR B 1 34 ? -19.594 -24.922 -0.688 1 96.31 34 THR B O 1
ATOM 3133 N N . ALA B 1 35 ? -18.031 -26.484 -0.437 1 95.69 35 ALA B N 1
ATOM 3134 C CA . ALA B 1 35 ? -18.312 -26.625 0.99 1 95.69 35 ALA B CA 1
ATOM 3135 C C . ALA B 1 35 ? -18.047 -25.328 1.736 1 95.69 35 ALA B C 1
ATOM 3137 O O . ALA B 1 35 ? -18.781 -24.984 2.664 1 95.69 35 ALA B O 1
ATOM 3138 N N . ALA B 1 36 ? -17.078 -24.578 1.324 1 95.75 36 ALA B N 1
ATOM 3139 C CA . ALA B 1 36 ? -16.719 -23.312 1.97 1 95.75 36 ALA B CA 1
ATOM 3140 C C . ALA B 1 36 ? -17.766 -22.25 1.729 1 95.75 36 ALA B C 1
ATOM 3142 O O . ALA B 1 36 ? -17.938 -21.328 2.545 1 95.75 36 ALA B O 1
ATOM 3143 N N . LEU B 1 37 ? -18.516 -22.375 0.61 1 96.19 37 LEU B N 1
ATOM 3144 C CA . LEU B 1 37 ? -19.453 -21.328 0.206 1 96.19 37 LEU B CA 1
ATOM 3145 C C . LEU B 1 37 ? -20.891 -21.734 0.521 1 96.19 37 LEU B C 1
ATOM 3147 O O . LEU B 1 37 ? -21.828 -21 0.187 1 96.19 37 LEU B O 1
ATOM 3151 N N . THR B 1 38 ? -21.125 -22.828 1.141 1 91.88 38 THR B N 1
ATOM 3152 C CA . THR B 1 38 ? -22.453 -23.422 1.291 1 91.88 38 THR B CA 1
ATOM 3153 C C . THR B 1 38 ? -23.391 -22.484 2.049 1 91.88 38 THR B C 1
ATOM 3155 O O . THR B 1 38 ? -24.562 -22.375 1.709 1 91.88 38 THR B O 1
ATOM 3158 N N . ALA B 1 39 ? -22.938 -21.75 3.002 1 90.69 39 ALA B N 1
ATOM 3159 C CA . ALA B 1 39 ? -23.812 -20.922 3.828 1 90.69 39 ALA B CA 1
ATOM 3160 C C . ALA B 1 39 ? -23.672 -19.438 3.482 1 90.69 39 ALA B C 1
ATOM 3162 O O . ALA B 1 39 ? -24.062 -18.578 4.27 1 90.69 39 ALA B O 1
ATOM 3163 N N . THR B 1 40 ? -23.094 -19.188 2.316 1 93.19 40 THR B N 1
ATOM 3164 C CA . THR B 1 40 ? -23.062 -17.812 1.849 1 93.19 40 THR B CA 1
ATOM 3165 C C . THR B 1 40 ? -24.422 -17.375 1.333 1 93.19 40 THR B C 1
ATOM 3167 O O . THR B 1 40 ? -25.25 -18.219 0.962 1 93.19 40 THR B O 1
ATOM 3170 N N . PRO B 1 41 ? -24.688 -16.094 1.365 1 91.75 41 PRO B N 1
ATOM 3171 C CA . PRO B 1 41 ? -25.938 -15.633 0.768 1 91.75 41 PRO B CA 1
ATOM 3172 C C . PRO B 1 41 ? -26.047 -15.977 -0.716 1 91.75 41 PRO B C 1
ATOM 3174 O O . PRO B 1 41 ? -25.031 -16.25 -1.368 1 91.75 41 PRO B O 1
ATOM 3177 N N . ASP B 1 42 ? -27.219 -15.969 -1.235 1 88.81 42 ASP B N 1
ATOM 3178 C CA . ASP B 1 42 ? -27.5 -16.328 -2.621 1 88.81 42 ASP B CA 1
ATOM 3179 C C . ASP B 1 42 ? -26.766 -15.406 -3.592 1 88.81 42 ASP B C 1
ATOM 3181 O O . ASP B 1 42 ? -26.328 -15.844 -4.656 1 88.81 42 ASP B O 1
ATOM 3185 N N . HIS B 1 43 ? -26.688 -14.18 -3.135 1 90.81 43 HIS B N 1
ATOM 3186 C CA . HIS B 1 43 ? -26.016 -13.195 -3.973 1 90.81 43 HIS B CA 1
ATOM 3187 C C . HIS B 1 43 ? -25 -12.398 -3.164 1 90.81 43 HIS B C 1
ATOM 3189 O O . HIS B 1 43 ? -25.219 -11.219 -2.883 1 90.81 43 HIS B O 1
ATOM 3195 N N . PRO B 1 44 ? -23.859 -13.086 -2.908 1 93.94 44 PRO B N 1
ATOM 3196 C CA . PRO B 1 44 ? -22.859 -12.336 -2.15 1 93.94 44 PRO B CA 1
ATOM 3197 C C . PRO B 1 44 ? -22.312 -11.133 -2.922 1 93.94 44 PRO B C 1
ATOM 3199 O O . PRO B 1 44 ? -22.125 -11.211 -4.137 1 93.94 44 PRO B O 1
ATOM 3202 N N . GLN B 1 45 ? -22.062 -10.07 -2.225 1 93.38 45 GLN B N 1
ATOM 3203 C CA . GLN B 1 45 ? -21.672 -8.836 -2.893 1 93.38 45 GLN B CA 1
ATOM 3204 C C . GLN B 1 45 ? -20.391 -8.266 -2.277 1 93.38 45 GLN B C 1
ATOM 3206 O O . GLN B 1 45 ? -19.547 -7.73 -2.988 1 93.38 45 GLN B O 1
ATOM 3211 N N . HIS B 1 46 ? -20.266 -8.375 -0.959 1 95.88 46 HIS B N 1
ATOM 3212 C CA . HIS B 1 46 ? -19.172 -7.703 -0.257 1 95.88 46 HIS B CA 1
ATOM 3213 C C . HIS B 1 46 ? -18.344 -8.695 0.557 1 95.88 46 HIS B C 1
ATOM 3215 O O . HIS B 1 46 ? -18.828 -9.219 1.572 1 95.88 46 HIS B O 1
ATOM 3221 N N . TRP B 1 47 ? -17.125 -8.922 0.106 1 98.12 47 TRP B N 1
ATOM 3222 C CA . TRP B 1 47 ? -16.219 -9.828 0.804 1 98.12 47 TRP B CA 1
ATOM 3223 C C . TRP B 1 47 ? -15.133 -9.062 1.539 1 98.12 47 TRP B C 1
ATOM 3225 O O . TRP B 1 47 ? -14.562 -8.109 0.996 1 98.12 47 TRP B O 1
ATOM 3235 N N . LEU B 1 48 ? -14.945 -9.383 2.775 1 98.38 48 LEU B N 1
ATOM 3236 C CA . LEU B 1 48 ? -13.828 -8.867 3.564 1 98.38 48 LEU B CA 1
ATOM 3237 C C . LEU B 1 48 ? -12.773 -9.945 3.773 1 98.38 48 LEU B C 1
ATOM 3239 O O . LEU B 1 48 ? -13.078 -11.039 4.25 1 98.38 48 LEU B O 1
ATOM 3243 N N . ILE B 1 49 ? -11.57 -9.656 3.35 1 98.75 49 ILE B N 1
ATOM 3244 C CA . ILE B 1 49 ? -10.461 -10.57 3.59 1 98.75 49 ILE B CA 1
ATOM 3245 C C . ILE B 1 49 ? -9.516 -9.977 4.637 1 98.75 49 ILE B C 1
ATOM 3247 O O . ILE B 1 49 ? -9.055 -8.836 4.488 1 98.75 49 ILE B O 1
ATOM 3251 N N . LEU B 1 50 ? -9.289 -10.742 5.688 1 98.5 50 LEU B N 1
ATOM 3252 C CA . LEU B 1 50 ? -8.383 -10.359 6.773 1 98.5 50 LEU B CA 1
ATOM 3253 C C . LEU B 1 50 ? -7.117 -11.203 6.746 1 98.5 50 LEU B C 1
ATOM 3255 O O . LEU B 1 50 ? -7.184 -12.438 6.66 1 98.5 50 LEU B O 1
ATOM 3259 N N . ALA B 1 51 ? -6.039 -10.562 6.715 1 97.19 51 ALA B N 1
ATOM 3260 C CA . ALA B 1 51 ? -4.746 -11.242 6.637 1 97.19 51 ALA B CA 1
ATOM 3261 C C . ALA B 1 51 ? -3.631 -10.352 7.188 1 97.19 51 ALA B C 1
ATOM 3263 O O . ALA B 1 51 ? -3.887 -9.242 7.664 1 97.19 51 ALA B O 1
ATOM 3264 N N . THR B 1 52 ? -2.424 -10.898 7.238 1 92.06 52 THR B N 1
ATOM 3265 C CA . THR B 1 52 ? -1.239 -10.141 7.637 1 92.06 52 THR B CA 1
ATOM 3266 C C . THR B 1 52 ? -0.031 -10.555 6.801 1 92.06 52 THR B C 1
ATOM 3268 O O . THR B 1 52 ? -0.006 -11.656 6.238 1 92.06 52 THR B O 1
ATOM 3271 N N . GLY B 1 53 ? 0.915 -9.633 6.648 1 91.75 53 GLY B N 1
ATOM 3272 C CA . GLY B 1 53 ? 2.17 -9.938 5.977 1 91.75 53 GLY B CA 1
ATOM 3273 C C . GLY B 1 53 ? 1.981 -10.453 4.562 1 91.75 53 GLY B C 1
ATOM 3274 O O . GLY B 1 53 ? 1.22 -9.883 3.783 1 91.75 53 GLY B O 1
ATOM 3275 N N . SER B 1 54 ? 2.744 -11.531 4.258 1 95.38 54 SER B N 1
ATOM 3276 C CA . SER B 1 54 ? 2.719 -12.125 2.924 1 95.38 54 SER B CA 1
ATOM 3277 C C . SER B 1 54 ? 1.327 -12.641 2.576 1 95.38 54 SER B C 1
ATOM 3279 O O . SER B 1 54 ? 0.937 -12.648 1.406 1 95.38 54 SER B O 1
ATOM 3281 N N . ARG B 1 55 ? 0.555 -13.055 3.586 1 97.12 55 ARG B N 1
ATOM 3282 C CA . ARG B 1 55 ? -0.816 -13.492 3.34 1 97.12 55 ARG B CA 1
ATOM 3283 C C . ARG B 1 55 ? -1.671 -12.336 2.826 1 97.12 55 ARG B C 1
ATOM 3285 O O . ARG B 1 55 ? -2.527 -12.531 1.961 1 97.12 55 ARG B O 1
ATOM 3292 N N . LEU B 1 56 ? -1.386 -11.188 3.377 1 97 56 LEU B N 1
ATOM 3293 C CA . LEU B 1 56 ? -2.059 -9.984 2.896 1 97 56 LEU B CA 1
ATOM 3294 C C . LEU B 1 56 ? -1.688 -9.695 1.445 1 97 56 LEU B C 1
ATOM 3296 O O . LEU B 1 56 ? -2.545 -9.32 0.645 1 97 56 LEU B O 1
ATOM 3300 N N . ASN B 1 57 ? -0.433 -9.852 1.11 1 97.69 57 ASN B N 1
ATOM 3301 C CA . ASN B 1 57 ? 0.013 -9.68 -0.268 1 97.69 57 ASN B CA 1
ATOM 3302 C C . ASN B 1 57 ? -0.664 -10.68 -1.204 1 97.69 57 ASN B C 1
ATOM 3304 O O . ASN B 1 57 ? -1.014 -10.336 -2.334 1 97.69 57 ASN B O 1
ATOM 3308 N N . ALA B 1 58 ? -0.816 -11.875 -0.736 1 98.75 58 ALA B N 1
ATOM 3309 C CA . ALA B 1 58 ? -1.487 -12.891 -1.534 1 98.75 58 ALA B CA 1
ATOM 3310 C C . ALA B 1 58 ? -2.938 -12.508 -1.813 1 98.75 58 ALA B C 1
ATOM 3312 O O . ALA B 1 58 ? -3.418 -12.648 -2.939 1 98.75 58 ALA B O 1
ATOM 3313 N N . ALA B 1 59 ? -3.604 -12.023 -0.799 1 98.81 59 ALA B N 1
ATOM 3314 C CA . ALA B 1 59 ? -4.984 -11.57 -0.968 1 98.81 59 ALA B CA 1
ATOM 3315 C C . ALA B 1 59 ? -5.07 -10.438 -1.981 1 98.81 59 ALA B C 1
ATOM 3317 O O . ALA B 1 59 ? -5.941 -10.438 -2.855 1 98.81 59 ALA B O 1
ATOM 3318 N N . ASN B 1 60 ? -4.141 -9.516 -1.869 1 98.06 60 ASN B N 1
ATOM 3319 C CA . ASN B 1 60 ? -4.105 -8.398 -2.803 1 98.06 60 ASN B CA 1
ATOM 3320 C C . ASN B 1 60 ? -3.82 -8.859 -4.227 1 98.06 60 ASN B C 1
ATOM 3322 O O . ASN B 1 60 ? -4.312 -8.266 -5.191 1 98.06 60 ASN B O 1
ATOM 3326 N N . THR B 1 61 ? -3.082 -9.891 -4.34 1 98.62 61 THR B N 1
ATOM 3327 C CA . THR B 1 61 ? -2.748 -10.453 -5.641 1 98.62 61 THR B CA 1
ATOM 3328 C C . THR B 1 61 ? -3.986 -11.039 -6.312 1 98.62 61 THR B C 1
ATOM 3330 O O . THR B 1 61 ? -4.16 -10.914 -7.527 1 98.62 61 THR B O 1
ATOM 3333 N N . ALA B 1 62 ? -4.887 -11.578 -5.539 1 98.75 62 ALA B N 1
ATOM 3334 C CA . ALA B 1 62 ? -6.047 -12.281 -6.078 1 98.75 62 ALA B CA 1
ATOM 3335 C C . ALA B 1 62 ? -7.234 -11.336 -6.238 1 98.75 62 ALA B C 1
ATOM 3337 O O . ALA B 1 62 ? -8.18 -11.641 -6.969 1 98.75 62 ALA B O 1
ATOM 3338 N N . ARG B 1 63 ? -7.23 -10.188 -5.598 1 98.25 63 ARG B N 1
ATOM 3339 C CA . ARG B 1 63 ? -8.398 -9.344 -5.371 1 98.25 63 ARG B CA 1
ATOM 3340 C C . ARG B 1 63 ? -9.039 -8.93 -6.691 1 98.25 63 ARG B C 1
ATOM 3342 O O . ARG B 1 63 ? -10.25 -9.062 -6.863 1 98.25 63 ARG B O 1
ATOM 3349 N N . LEU B 1 64 ? -8.211 -8.453 -7.625 1 97.38 64 LEU B N 1
ATOM 3350 C CA . LEU B 1 64 ? -8.766 -7.926 -8.867 1 97.38 64 LEU B CA 1
ATOM 3351 C C . LEU B 1 64 ? -9.406 -9.039 -9.695 1 97.38 64 LEU B C 1
ATOM 3353 O O . LEU B 1 64 ? -10.445 -8.828 -10.328 1 97.38 64 LEU B O 1
ATOM 3357 N N . TYR B 1 65 ? -8.805 -10.195 -9.695 1 98.25 65 TYR B N 1
ATOM 3358 C CA . TYR B 1 65 ? -9.406 -11.336 -10.375 1 98.25 65 TYR B CA 1
ATOM 3359 C C . TYR B 1 65 ? -10.75 -11.695 -9.75 1 98.25 65 TYR B C 1
ATOM 3361 O O . TYR B 1 65 ? -11.719 -11.961 -10.469 1 98.25 65 TYR B O 1
ATOM 3369 N N . MET B 1 66 ? -10.805 -11.711 -8.43 1 98.31 66 MET B N 1
ATOM 3370 C CA . MET B 1 66 ? -12.023 -12.062 -7.711 1 98.31 66 MET B CA 1
ATOM 3371 C C . MET B 1 66 ? -13.164 -11.117 -8.078 1 98.31 66 MET B C 1
ATOM 3373 O O . MET B 1 66 ? -14.273 -11.555 -8.375 1 98.31 66 MET B O 1
ATOM 3377 N N . GLN B 1 67 ? -12.797 -9.875 -8.047 1 96.75 67 GLN B N 1
ATOM 3378 C CA . GLN B 1 67 ? -13.797 -8.852 -8.328 1 96.75 67 GLN B CA 1
ATOM 3379 C C . GLN B 1 67 ? -14.312 -8.961 -9.758 1 96.75 67 GLN B C 1
ATOM 3381 O O . GLN B 1 67 ? -15.523 -8.891 -9.992 1 96.75 67 GLN B O 1
ATOM 3386 N N . LYS B 1 68 ? -13.43 -9.156 -10.656 1 95.69 68 LYS B N 1
ATOM 3387 C CA . LYS B 1 68 ? -13.797 -9.25 -12.07 1 95.69 68 LYS B CA 1
ATOM 3388 C C . LYS B 1 68 ? -14.625 -10.5 -12.336 1 95.69 68 LYS B C 1
ATOM 3390 O O . LYS B 1 68 ? -15.656 -10.445 -13.008 1 95.69 68 LYS B O 1
ATOM 3395 N N . THR B 1 69 ? -14.242 -11.586 -11.773 1 97.12 69 THR B N 1
ATOM 3396 C CA . THR B 1 69 ? -14.797 -12.891 -12.094 1 97.12 69 THR B CA 1
ATOM 3397 C C . THR B 1 69 ? -16.156 -13.086 -11.422 1 97.12 69 THR B C 1
ATOM 3399 O O . THR B 1 69 ? -17.094 -13.578 -12.039 1 97.12 69 THR B O 1
ATOM 3402 N N . ALA B 1 70 ? -16.328 -12.633 -10.195 1 96.06 70 ALA B N 1
ATOM 3403 C CA . ALA B 1 70 ? -17.531 -12.945 -9.43 1 96.06 70 ALA B CA 1
ATOM 3404 C C . ALA B 1 70 ? -18.359 -11.688 -9.18 1 96.06 70 ALA B C 1
ATOM 3406 O O . ALA B 1 70 ? -19.359 -11.734 -8.469 1 96.06 70 ALA B O 1
ATOM 3407 N N . ALA B 1 71 ? -17.922 -10.555 -9.773 1 92.31 71 ALA B N 1
ATOM 3408 C CA . ALA B 1 71 ? -18.625 -9.289 -9.555 1 92.31 71 ALA B CA 1
ATOM 3409 C C . ALA B 1 71 ? -18.781 -9 -8.07 1 92.31 71 ALA B C 1
ATOM 3411 O O . ALA B 1 71 ? -19.891 -8.703 -7.609 1 92.31 71 ALA B O 1
ATOM 3412 N N . LEU B 1 72 ? -17.734 -9.141 -7.336 1 93.62 72 LEU B N 1
ATOM 3413 C CA . LEU B 1 72 ? -17.688 -8.898 -5.898 1 93.62 72 LEU B CA 1
ATOM 3414 C C . LEU B 1 72 ? -16.984 -7.582 -5.594 1 93.62 72 LEU B C 1
ATOM 3416 O O . LEU B 1 72 ? -16.141 -7.129 -6.375 1 93.62 72 LEU B O 1
ATOM 3420 N N . GLN B 1 73 ? -17.422 -6.98 -4.574 1 94.12 73 GLN B N 1
ATOM 3421 C CA . GLN B 1 73 ? -16.578 -6 -3.9 1 94.12 73 GLN B CA 1
ATOM 3422 C C . GLN B 1 73 ? -15.703 -6.664 -2.842 1 94.12 73 GLN B C 1
ATOM 3424 O O . GLN B 1 73 ? -16.219 -7.27 -1.896 1 94.12 73 GLN B O 1
ATOM 3429 N N . VAL B 1 74 ? -14.445 -6.562 -3.064 1 97.12 74 VAL B N 1
ATOM 3430 C CA . VAL B 1 74 ? -13.523 -7.223 -2.15 1 97.12 74 VAL B CA 1
ATOM 3431 C C . VAL B 1 74 ? -12.711 -6.176 -1.393 1 97.12 74 VAL B C 1
ATOM 3433 O O . VAL B 1 74 ? -12 -5.371 -2.002 1 97.12 74 VAL B O 1
ATOM 3436 N N . THR B 1 75 ? -12.852 -6.16 -0.08 1 96.31 75 THR B N 1
ATOM 3437 C CA . THR B 1 75 ? -12.031 -5.336 0.802 1 96.31 75 THR B CA 1
ATOM 3438 C C . THR B 1 75 ? -11 -6.191 1.535 1 96.31 75 THR B C 1
ATOM 3440 O O . THR B 1 75 ? -11.32 -7.277 2.021 1 96.31 75 THR B O 1
ATOM 3443 N N . ILE B 1 76 ? -9.836 -5.707 1.535 1 97.31 76 ILE B N 1
ATOM 3444 C CA . ILE B 1 76 ? -8.766 -6.391 2.242 1 97.31 76 ILE B CA 1
ATOM 3445 C C . ILE B 1 76 ? -8.242 -5.508 3.375 1 97.31 76 ILE B C 1
ATOM 3447 O O . ILE B 1 76 ? -8.047 -4.305 3.191 1 97.31 76 ILE B O 1
ATOM 3451 N N . ALA B 1 77 ? -8.047 -6.094 4.535 1 96.12 77 ALA B N 1
ATOM 3452 C CA . ALA B 1 77 ? -7.508 -5.344 5.664 1 96.12 77 ALA B CA 1
ATOM 3453 C C . ALA B 1 77 ? -6.527 -6.191 6.469 1 96.12 77 ALA B C 1
ATOM 3455 O O . ALA B 1 77 ? -6.723 -7.398 6.617 1 96.12 77 ALA B O 1
ATOM 3456 N N . ALA B 1 78 ? -5.504 -5.516 6.91 1 95.19 78 ALA B N 1
ATOM 3457 C CA . ALA B 1 78 ? -4.652 -6.16 7.91 1 95.19 78 ALA B CA 1
ATOM 3458 C C . ALA B 1 78 ? -5.41 -6.379 9.219 1 95.19 78 ALA B C 1
ATOM 3460 O O . ALA B 1 78 ? -6.062 -5.461 9.727 1 95.19 78 ALA B O 1
ATOM 3461 N N . ALA B 1 79 ? -5.238 -7.555 9.82 1 94.38 79 ALA B N 1
ATOM 3462 C CA . ALA B 1 79 ? -6.027 -7.934 10.992 1 94.38 79 ALA B CA 1
ATOM 3463 C C . ALA B 1 79 ? -5.762 -6.988 12.164 1 94.38 79 ALA B C 1
ATOM 3465 O O . ALA B 1 79 ? -6.691 -6.586 12.867 1 94.38 79 ALA B O 1
ATOM 3466 N N . ASP B 1 80 ? -4.559 -6.641 12.344 1 91 80 ASP B N 1
ATOM 3467 C CA . ASP B 1 80 ? -4.195 -5.77 13.461 1 91 80 ASP B CA 1
ATOM 3468 C C . ASP B 1 80 ? -4.781 -4.371 13.273 1 91 80 ASP B C 1
ATOM 3470 O O . ASP B 1 80 ? -5.32 -3.789 14.219 1 91 80 ASP B O 1
ATOM 3474 N N . LEU B 1 81 ? -4.629 -3.865 12.078 1 92.06 81 LEU B N 1
ATOM 3475 C CA . LEU B 1 81 ? -5.238 -2.58 11.75 1 92.06 81 LEU B CA 1
ATOM 3476 C C . LEU B 1 81 ? -6.754 -2.637 11.922 1 92.06 81 LEU B C 1
ATOM 3478 O O . LEU B 1 81 ? -7.355 -1.712 12.477 1 92.06 81 LEU B O 1
ATOM 3482 N N . TYR B 1 82 ? -7.332 -3.68 11.484 1 95 82 TYR B N 1
ATOM 3483 C CA . TYR B 1 82 ? -8.781 -3.834 11.5 1 95 82 TYR B CA 1
ATOM 3484 C C . TYR B 1 82 ? -9.312 -3.836 12.93 1 95 82 TYR B C 1
ATOM 3486 O O . TYR B 1 82 ? -10.297 -3.156 13.227 1 95 82 TYR B O 1
ATOM 3494 N N . VAL B 1 83 ? -8.609 -4.531 13.789 1 94.31 83 VAL B N 1
ATOM 3495 C CA . VAL B 1 83 ? -9.047 -4.66 15.172 1 94.31 83 VAL B CA 1
ATOM 3496 C C . VAL B 1 83 ? -8.984 -3.299 15.859 1 94.31 83 VAL B C 1
ATOM 3498 O O . VAL B 1 83 ? -9.922 -2.904 16.562 1 94.31 83 VAL B O 1
ATOM 3501 N N . THR B 1 84 ? -8 -2.58 15.609 1 91.31 84 THR B N 1
ATOM 3502 C CA . THR B 1 84 ? -7.703 -1.405 16.422 1 91.31 84 THR B CA 1
ATOM 3503 C C . THR B 1 84 ? -8.344 -0.157 15.82 1 91.31 84 THR B C 1
ATOM 3505 O O . THR B 1 84 ? -8.844 0.702 16.547 1 91.31 84 THR B O 1
ATOM 3508 N N . TYR B 1 85 ? -8.375 -0.089 14.453 1 91.81 85 TYR B N 1
ATOM 3509 C CA . TYR B 1 85 ? -8.617 1.245 13.914 1 91.81 85 TYR B CA 1
ATOM 3510 C C . TYR B 1 85 ? -9.781 1.233 12.93 1 91.81 85 TYR B C 1
ATOM 3512 O O . TYR B 1 85 ? -10.375 2.279 12.641 1 91.81 85 TYR B O 1
ATOM 3520 N N . GLU B 1 86 ? -10.133 0.092 12.383 1 93.12 86 GLU B N 1
ATOM 3521 C CA . GLU B 1 86 ? -11.18 0.07 11.367 1 93.12 86 GLU B CA 1
ATOM 3522 C C . GLU B 1 86 ? -12.562 0.036 12.008 1 93.12 86 GLU B C 1
ATOM 3524 O O . GLU B 1 86 ? -12.742 -0.532 13.086 1 93.12 86 GLU B O 1
ATOM 3529 N N . GLU B 1 87 ? -13.492 0.693 11.297 1 92.44 87 GLU B N 1
ATOM 3530 C CA . GLU B 1 87 ? -14.906 0.471 11.594 1 92.44 87 GLU B CA 1
ATOM 3531 C C . GLU B 1 87 ? -15.469 -0.692 10.781 1 92.44 87 GLU B C 1
ATOM 3533 O O . GLU B 1 87 ? -15.258 -0.767 9.57 1 92.44 87 GLU B O 1
ATOM 3538 N N . ALA B 1 88 ? -16.141 -1.573 11.516 1 95.25 88 ALA B N 1
ATOM 3539 C CA . ALA B 1 88 ? -16.688 -2.738 10.82 1 95.25 88 ALA B CA 1
ATOM 3540 C C . ALA B 1 88 ? -17.828 -2.34 9.883 1 95.25 88 ALA B C 1
ATOM 3542 O O . ALA B 1 88 ? -18.656 -1.49 10.227 1 95.25 88 ALA B O 1
ATOM 3543 N N . ASP B 1 89 ? -17.812 -2.867 8.695 1 94.56 89 ASP B N 1
ATOM 3544 C CA . ASP B 1 89 ? -18.844 -2.639 7.68 1 94.56 89 ASP B CA 1
ATOM 3545 C C . ASP B 1 89 ? -19.984 -3.65 7.816 1 94.56 89 ASP B C 1
ATOM 3547 O O . ASP B 1 89 ? -19.797 -4.84 7.547 1 94.56 89 ASP B O 1
ATOM 3551 N N . PRO B 1 90 ? -21.156 -3.203 8.172 1 94.31 90 PRO B N 1
ATOM 3552 C CA . PRO B 1 90 ? -22.266 -4.148 8.352 1 94.31 90 PRO B CA 1
ATOM 3553 C C . PRO B 1 90 ? -22.734 -4.758 7.031 1 94.31 90 PRO B C 1
ATOM 3555 O O . PRO B 1 90 ? -23.5 -5.727 7.035 1 94.31 90 PRO B O 1
ATOM 3558 N N . SER B 1 91 ? -22.234 -4.227 5.918 1 92.94 91 SER B N 1
ATOM 3559 C CA . SER B 1 91 ? -22.703 -4.715 4.625 1 92.94 91 SER B CA 1
ATOM 3560 C C . SER B 1 91 ? -21.906 -5.934 4.168 1 92.94 91 SER B C 1
ATOM 3562 O O . SER B 1 91 ? -22.281 -6.605 3.207 1 92.94 91 SER B O 1
ATOM 3564 N N . VAL B 1 92 ? -20.875 -6.262 4.906 1 96.44 92 VAL B N 1
ATOM 3565 C CA . VAL B 1 92 ? -20.062 -7.426 4.555 1 96.44 92 VAL B CA 1
ATOM 3566 C C . VAL B 1 92 ? -20.891 -8.695 4.707 1 96.44 92 VAL B C 1
ATOM 3568 O O . VAL B 1 92 ? -21.578 -8.883 5.711 1 96.44 92 VAL B O 1
ATOM 3571 N N . ASP B 1 93 ? -20.812 -9.57 3.68 1 97.06 93 ASP B N 1
ATOM 3572 C CA . ASP B 1 93 ? -21.641 -10.773 3.768 1 97.06 93 ASP B CA 1
ATOM 3573 C C . ASP B 1 93 ? -20.781 -12.031 3.83 1 97.06 93 ASP B C 1
ATOM 3575 O O . ASP B 1 93 ? -21.25 -13.094 4.215 1 97.06 93 ASP B O 1
ATOM 3579 N N . VAL B 1 94 ? -19.484 -11.914 3.482 1 98.19 94 VAL B N 1
ATOM 3580 C CA . VAL B 1 94 ? -18.531 -12.992 3.654 1 98.19 94 VAL B CA 1
ATOM 3581 C C . VAL B 1 94 ? -17.234 -12.453 4.262 1 98.19 94 VAL B C 1
ATOM 3583 O O . VAL B 1 94 ? -16.719 -11.422 3.818 1 98.19 94 VAL B O 1
ATOM 3586 N N . VAL B 1 95 ? -16.75 -13.047 5.289 1 98.5 95 VAL B N 1
ATOM 3587 C CA . VAL B 1 95 ? -15.453 -12.742 5.887 1 98.5 95 VAL B CA 1
ATOM 3588 C C . VAL B 1 95 ? -14.5 -13.914 5.676 1 98.5 95 VAL B C 1
ATOM 3590 O O . VAL B 1 95 ? -14.828 -15.062 6 1 98.5 95 VAL B O 1
ATOM 3593 N N . ILE B 1 96 ? -13.359 -13.664 5.102 1 98.75 96 ILE B N 1
ATOM 3594 C CA . ILE B 1 96 ? -12.305 -14.664 4.922 1 98.75 96 ILE B CA 1
ATOM 3595 C C . ILE B 1 96 ? -11.102 -14.305 5.789 1 98.75 96 ILE B C 1
ATOM 3597 O O . ILE B 1 96 ? -10.477 -13.266 5.594 1 98.75 96 ILE B O 1
ATOM 3601 N N . GLY B 1 97 ? -10.875 -15.102 6.781 1 98.56 97 GLY B N 1
ATOM 3602 C CA . GLY B 1 97 ? -9.633 -14.992 7.535 1 98.56 97 GLY B CA 1
ATOM 3603 C C . GLY B 1 97 ? -8.547 -15.922 7.031 1 98.56 97 GLY B C 1
ATOM 3604 O O . GLY B 1 97 ? -8.773 -17.125 6.875 1 98.56 97 GLY B O 1
ATOM 3605 N N . ILE B 1 98 ? -7.355 -15.398 6.711 1 98.56 98 ILE B N 1
ATOM 3606 C CA . ILE B 1 98 ? -6.23 -16.219 6.262 1 98.56 98 ILE B CA 1
ATOM 3607 C C . ILE B 1 98 ? -5.188 -16.297 7.375 1 98.56 98 ILE B C 1
ATOM 3609 O O . ILE B 1 98 ? -4.547 -15.305 7.715 1 98.56 98 ILE B O 1
ATOM 3613 N N . SER B 1 99 ? -4.996 -17.453 7.91 1 96.69 99 SER B N 1
ATOM 3614 C CA . SER B 1 99 ? -4.047 -17.641 9.008 1 96.69 99 SER B CA 1
ATOM 3615 C C . SER B 1 99 ? -3.324 -18.984 8.891 1 96.69 99 SER B C 1
ATOM 3617 O O . SER B 1 99 ? -3.934 -20 8.539 1 96.69 99 SER B O 1
ATOM 3619 N N . LEU B 1 100 ? -2.023 -18.938 9.086 1 95.56 100 LEU B N 1
ATOM 3620 C CA . LEU B 1 100 ? -1.203 -20.141 9.039 1 95.56 100 LEU B CA 1
ATOM 3621 C C . LEU B 1 100 ? -0.677 -20.5 10.422 1 95.56 100 LEU B C 1
ATOM 3623 O O . LEU B 1 100 ? 0.209 -21.359 10.555 1 95.56 100 LEU B O 1
ATOM 3627 N N . LYS B 1 101 ? -1.219 -19.859 11.422 1 90.62 101 LYS B N 1
ATOM 3628 C CA . LYS B 1 101 ? -0.744 -20.047 12.789 1 90.62 101 LYS B CA 1
ATOM 3629 C C . LYS B 1 101 ? -1.685 -20.953 13.578 1 90.62 101 LYS B C 1
ATOM 3631 O O . LYS B 1 101 ? -2.889 -21 13.312 1 90.62 101 LYS B O 1
ATOM 3636 N N . ASP B 1 102 ? -1.123 -21.578 14.523 1 89.12 102 ASP B N 1
ATOM 3637 C CA . ASP B 1 102 ? -1.926 -22.422 15.414 1 89.12 102 ASP B CA 1
ATOM 3638 C C . ASP B 1 102 ? -2.748 -21.562 16.375 1 89.12 102 ASP B C 1
ATOM 3640 O O . ASP B 1 102 ? -3.846 -21.953 16.781 1 89.12 102 ASP B O 1
ATOM 3644 N N . ASP B 1 103 ? -2.158 -20.531 16.734 1 90.31 103 ASP B N 1
ATOM 3645 C CA . ASP B 1 103 ? -2.807 -19.547 17.594 1 90.31 103 ASP B CA 1
ATOM 3646 C C . ASP B 1 103 ? -2.656 -18.141 17.031 1 90.31 103 ASP B C 1
ATOM 3648 O O . ASP B 1 103 ? -1.54 -17.672 16.797 1 90.31 103 ASP B O 1
ATOM 3652 N N . ASP B 1 104 ? -3.766 -17.531 16.859 1 92.75 104 ASP B N 1
ATOM 3653 C CA . ASP B 1 104 ? -3.799 -16.203 16.266 1 92.75 104 ASP B CA 1
ATOM 3654 C C . ASP B 1 104 ? -4.879 -15.328 16.906 1 92.75 104 ASP B C 1
ATOM 3656 O O . ASP B 1 104 ? -5.91 -15.062 16.281 1 92.75 104 ASP B O 1
ATOM 3660 N N . PRO B 1 105 ? -4.582 -14.789 18.094 1 93.31 105 PRO B N 1
ATOM 3661 C CA . PRO B 1 105 ? -5.598 -14.023 18.828 1 93.31 105 PRO B CA 1
ATOM 3662 C C . PRO B 1 105 ? -6.016 -12.758 18.078 1 93.31 105 PRO B C 1
ATOM 3664 O O . PRO B 1 105 ? -7.176 -12.344 18.172 1 93.31 105 PRO B O 1
ATOM 3667 N N . THR B 1 106 ? -5.09 -12.18 17.406 1 92.88 106 THR B N 1
ATOM 3668 C CA . THR B 1 106 ? -5.422 -10.977 16.656 1 92.88 106 THR B CA 1
ATOM 3669 C C . THR B 1 106 ? -6.434 -11.281 15.555 1 92.88 106 THR B C 1
ATOM 3671 O O . THR B 1 106 ? -7.406 -10.547 15.383 1 92.88 106 THR B O 1
ATOM 3674 N N . MET B 1 107 ? -6.219 -12.359 14.859 1 96.25 107 MET B N 1
ATOM 3675 C CA . MET B 1 107 ? -7.148 -12.766 13.805 1 96.25 107 MET B CA 1
ATOM 3676 C C . MET B 1 107 ? -8.508 -13.117 14.391 1 96.25 107 MET B C 1
ATOM 3678 O O . MET B 1 107 ? -9.547 -12.766 13.828 1 96.25 107 MET B O 1
ATOM 3682 N N . GLN B 1 108 ? -8.484 -13.758 15.539 1 97.38 108 GLN B N 1
ATOM 3683 C CA . GLN B 1 108 ? -9.734 -14.094 16.203 1 97.3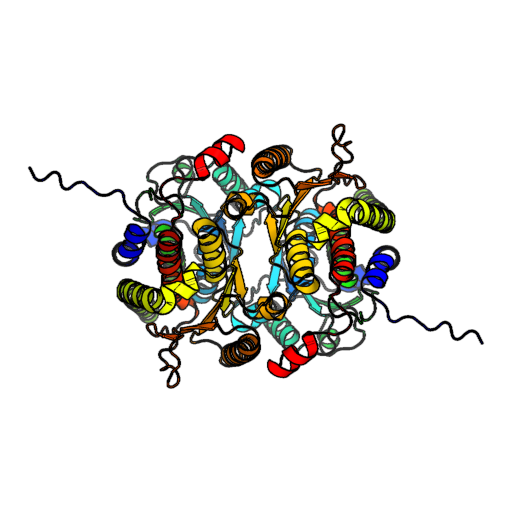8 108 GLN B CA 1
ATOM 3684 C C . GLN B 1 108 ? -10.531 -12.836 16.547 1 97.38 108 GLN B C 1
ATOM 3686 O O . GLN B 1 108 ? -11.734 -12.766 16.266 1 97.38 108 GLN B O 1
ATOM 3691 N N . ALA B 1 109 ? -9.859 -11.883 17.062 1 97.06 109 ALA B N 1
ATOM 3692 C CA . ALA B 1 109 ? -10.508 -10.633 17.438 1 97.06 109 ALA B CA 1
ATOM 3693 C C . ALA B 1 109 ? -11.047 -9.906 16.203 1 97.06 109 ALA B C 1
ATOM 3695 O O . ALA B 1 109 ? -12.133 -9.328 16.25 1 97.06 109 ALA B O 1
ATOM 3696 N N . ALA B 1 110 ? -10.281 -9.93 15.133 1 97.69 110 ALA B N 1
ATOM 3697 C CA . ALA B 1 110 ? -10.688 -9.266 13.898 1 97.69 110 ALA B CA 1
ATOM 3698 C C . ALA B 1 110 ? -11.938 -9.914 13.312 1 97.69 110 ALA B C 1
ATOM 3700 O O . ALA B 1 110 ? -12.875 -9.219 12.914 1 97.69 110 ALA B O 1
ATOM 3701 N N . ILE B 1 111 ? -11.945 -11.211 13.32 1 98 111 ILE B N 1
ATOM 3702 C CA . ILE B 1 111 ? -13.086 -11.945 12.781 1 98 111 ILE B CA 1
ATOM 3703 C C . ILE B 1 111 ? -14.312 -11.695 13.648 1 98 111 ILE B C 1
ATOM 3705 O O . ILE B 1 111 ? -15.414 -11.484 13.133 1 98 111 ILE B O 1
ATOM 3709 N N . GLU B 1 112 ? -14.125 -11.734 14.945 1 97.94 112 GLU B N 1
ATOM 3710 C CA . GLU B 1 112 ? -15.234 -11.477 15.859 1 97.94 112 GLU B CA 1
ATOM 3711 C C . GLU B 1 112 ? -15.82 -10.086 15.641 1 97.94 112 GLU B C 1
ATOM 3713 O O . GLU B 1 112 ? -17.047 -9.914 15.609 1 97.94 112 GLU B O 1
ATOM 3718 N N . LYS B 1 113 ? -15 -9.109 15.516 1 97.75 113 LYS B N 1
ATOM 3719 C CA . LYS B 1 113 ? -15.438 -7.742 15.25 1 97.75 113 LYS B CA 1
ATOM 3720 C C . LYS B 1 113 ? -16.25 -7.664 13.961 1 97.75 113 LYS B C 1
ATOM 3722 O O . LYS B 1 113 ? -17.328 -7.066 13.938 1 97.75 113 LYS B O 1
ATOM 3727 N N . ALA B 1 114 ? -15.727 -8.273 12.875 1 97.81 114 ALA B N 1
ATOM 3728 C CA . ALA B 1 114 ? -16.406 -8.258 11.586 1 97.81 114 ALA B CA 1
ATOM 3729 C C . ALA B 1 114 ? -17.75 -8.992 11.664 1 97.81 114 ALA B C 1
ATOM 3731 O O . ALA B 1 114 ? -18.766 -8.492 11.172 1 97.81 114 ALA B O 1
ATOM 3732 N N . HIS B 1 115 ? -17.719 -10.117 12.344 1 96.94 115 HIS B N 1
ATOM 3733 C CA . HIS B 1 115 ? -18.906 -10.961 12.43 1 96.94 115 HIS B CA 1
ATOM 3734 C C . HIS B 1 115 ? -19.984 -10.305 13.273 1 96.94 115 HIS B C 1
ATOM 3736 O O . HIS B 1 115 ? -21.172 -10.406 12.945 1 96.94 115 HIS B O 1
ATOM 3742 N N . THR B 1 116 ? -19.641 -9.68 14.281 1 96.69 116 THR B N 1
ATOM 3743 C CA . THR B 1 116 ? -20.594 -9 15.156 1 96.69 116 THR B CA 1
ATOM 3744 C C . THR B 1 116 ? -21.328 -7.902 14.406 1 96.69 116 THR B C 1
ATOM 3746 O O . THR B 1 116 ? -22.531 -7.711 14.594 1 96.69 116 THR B O 1
ATOM 3749 N N . ALA B 1 117 ? -20.672 -7.262 13.539 1 95.38 117 ALA B N 1
ATOM 3750 C CA . ALA B 1 117 ? -21.234 -6.125 12.828 1 95.38 117 ALA B CA 1
ATOM 3751 C C . ALA B 1 117 ? -22.078 -6.59 11.641 1 95.38 117 ALA B C 1
ATOM 3753 O O . ALA B 1 117 ? -23.062 -5.934 11.273 1 95.38 117 ALA B O 1
ATOM 3754 N N . SER B 1 118 ? -21.75 -7.727 11 1 95.62 118 SER B N 1
ATOM 3755 C CA . SER B 1 118 ? -22.297 -8.031 9.688 1 95.62 118 SER B CA 1
ATOM 3756 C C . SER B 1 118 ? -23.062 -9.344 9.703 1 95.62 118 SER B C 1
ATOM 3758 O O . SER B 1 118 ? -23.844 -9.633 8.789 1 95.62 118 SER B O 1
ATOM 3760 N N . GLN B 1 119 ? -22.797 -10.25 10.664 1 95.94 119 GLN B N 1
ATOM 3761 C CA . GLN B 1 119 ? -23.297 -11.617 10.695 1 95.94 119 GLN B CA 1
ATOM 3762 C C . GLN B 1 119 ? -22.922 -12.375 9.422 1 95.94 119 GLN B C 1
ATOM 3764 O O . GLN B 1 119 ? -23.688 -13.227 8.953 1 95.94 119 GLN B O 1
ATOM 3769 N N . ALA B 1 120 ? -21.797 -12 8.875 1 97.19 120 ALA B N 1
ATOM 3770 C CA . ALA B 1 120 ? -21.297 -12.555 7.613 1 97.19 120 ALA B CA 1
ATOM 3771 C C . ALA B 1 120 ? -20.906 -14.016 7.781 1 97.19 120 ALA B C 1
ATOM 3773 O O . ALA B 1 120 ? -20.562 -14.453 8.883 1 97.19 120 ALA B O 1
ATOM 3774 N N . HIS B 1 121 ? -21 -14.797 6.691 1 98.06 121 HIS B N 1
ATOM 3775 C CA . HIS B 1 121 ? -20.422 -16.141 6.633 1 98.06 121 HIS B CA 1
ATOM 3776 C C . HIS B 1 121 ? -18.906 -16.094 6.77 1 98.06 121 HIS B C 1
ATOM 3778 O O . HIS B 1 121 ? -18.234 -15.359 6.043 1 98.06 121 HIS B O 1
ATOM 3784 N N . VAL B 1 122 ? -18.375 -16.875 7.723 1 98.25 122 VAL B N 1
ATOM 3785 C CA . VAL B 1 122 ? -16.938 -16.812 8.016 1 98.25 122 VAL B CA 1
ATOM 3786 C C . VAL B 1 122 ? -16.234 -18.031 7.434 1 98.25 122 VAL B C 1
ATOM 3788 O O . VAL B 1 122 ? -16.594 -19.172 7.754 1 98.25 122 VAL B O 1
ATOM 3791 N N . ILE B 1 123 ? -15.242 -17.797 6.559 1 98.38 123 ILE B N 1
ATOM 3792 C CA . ILE B 1 123 ? -14.375 -18.828 6 1 98.38 123 ILE B CA 1
ATOM 3793 C C . ILE B 1 123 ? -12.945 -18.641 6.496 1 98.38 123 ILE B C 1
ATOM 3795 O O . ILE B 1 123 ? -12.398 -17.531 6.41 1 98.38 123 ILE B O 1
ATOM 3799 N N . ILE B 1 124 ? -12.328 -19.688 7.012 1 98.12 124 ILE B N 1
ATOM 3800 C CA . ILE B 1 124 ? -10.914 -19.625 7.367 1 98.12 124 ILE B CA 1
ATOM 3801 C C . ILE B 1 124 ? -10.094 -20.391 6.328 1 98.12 124 ILE B C 1
ATOM 3803 O O . ILE B 1 124 ? -10.352 -21.562 6.059 1 98.12 124 ILE B O 1
ATOM 3807 N N . VAL B 1 125 ? -9.172 -19.719 5.691 1 98.25 125 VAL B N 1
ATOM 3808 C CA . VAL B 1 125 ? -8.188 -20.312 4.793 1 98.25 125 VAL B CA 1
ATOM 3809 C C . VAL B 1 125 ? -6.895 -20.594 5.559 1 98.25 125 VAL B C 1
ATOM 3811 O O . VAL B 1 125 ? -6.281 -19.688 6.113 1 98.25 125 VAL B O 1
ATOM 3814 N N . THR B 1 126 ? -6.512 -21.797 5.613 1 97.81 126 THR B N 1
ATOM 3815 C CA . THR B 1 126 ? -5.41 -22.156 6.496 1 97.81 126 THR B CA 1
ATOM 3816 C C . THR B 1 126 ? -4.77 -23.469 6.051 1 97.81 126 THR B C 1
ATOM 3818 O O . THR B 1 126 ? -5.258 -24.125 5.125 1 97.81 126 THR B O 1
ATOM 3821 N N . ASN B 1 127 ? -3.576 -23.703 6.566 1 96.25 127 ASN B N 1
ATOM 3822 C CA . ASN B 1 127 ? -2.955 -25.016 6.406 1 96.25 127 ASN B CA 1
ATOM 3823 C C . ASN B 1 127 ? -2.975 -25.812 7.711 1 96.25 127 ASN B C 1
ATOM 3825 O O . ASN B 1 127 ? -2.305 -26.844 7.828 1 96.25 127 ASN B O 1
ATOM 3829 N N . GLN B 1 128 ? -3.77 -25.266 8.68 1 92.5 128 GLN B N 1
ATOM 3830 C CA . GLN B 1 128 ? -3.91 -25.906 9.977 1 92.5 128 GLN B CA 1
ATOM 3831 C C . GLN B 1 128 ? -5.188 -26.734 10.039 1 92.5 128 GLN B C 1
ATOM 3833 O O . GLN B 1 128 ? -6.18 -26.406 9.391 1 92.5 128 GLN B O 1
ATOM 3838 N N . LYS B 1 129 ? -5.246 -27.766 10.789 1 86.75 129 LYS B N 1
ATOM 3839 C CA . LYS B 1 129 ? -6.402 -28.656 10.844 1 86.75 129 LYS B CA 1
ATOM 3840 C C . LYS B 1 129 ? -7.387 -28.203 11.914 1 86.75 129 LYS B C 1
ATOM 3842 O O . LYS B 1 129 ? -8.586 -28.078 11.656 1 86.75 129 LYS B O 1
ATOM 3847 N N . SER B 1 130 ? -6.949 -28.094 13.148 1 89.56 130 SER B N 1
ATOM 3848 C CA . SER B 1 130 ? -7.836 -27.734 14.25 1 89.56 130 SER B CA 1
ATOM 3849 C C . SER B 1 130 ? -7.227 -26.656 15.125 1 89.56 130 SER B C 1
ATOM 3851 O O . SER B 1 130 ? -6.262 -26.906 15.852 1 89.56 130 SER B O 1
ATOM 3853 N N . THR B 1 131 ? -7.766 -25.453 14.883 1 92.44 131 THR B N 1
ATOM 3854 C CA . THR B 1 131 ? -7.348 -24.312 15.688 1 92.44 131 THR B CA 1
ATOM 3855 C C . THR B 1 131 ? -8.555 -23.578 16.266 1 92.44 131 THR B C 1
ATOM 3857 O O . THR B 1 131 ? -9.695 -23.906 15.922 1 92.44 131 THR B O 1
ATOM 3860 N N . ALA B 1 132 ? -8.281 -22.703 17.188 1 93.56 132 ALA B N 1
ATOM 3861 C CA . ALA B 1 132 ? -9.344 -21.844 17.703 1 93.56 132 ALA B CA 1
ATOM 3862 C C . ALA B 1 132 ? -10.023 -21.078 16.578 1 93.56 132 ALA B C 1
ATOM 3864 O O . ALA B 1 132 ? -11.234 -20.859 16.609 1 93.56 132 ALA B O 1
ATOM 3865 N N . LEU B 1 133 ? -9.266 -20.781 15.578 1 95.5 133 LEU B N 1
ATOM 3866 C CA . LEU B 1 133 ? -9.805 -20.047 14.438 1 95.5 133 LEU B CA 1
ATOM 3867 C C . LEU B 1 133 ? -10.75 -20.922 13.625 1 95.5 133 LEU B C 1
ATOM 3869 O O . LEU B 1 133 ? -11.836 -20.484 13.242 1 95.5 133 LEU B O 1
ATOM 3873 N N . THR B 1 134 ? -10.328 -22.141 13.375 1 95.31 134 THR B N 1
ATOM 3874 C CA . THR B 1 134 ? -11.18 -23.016 12.578 1 95.31 134 THR B CA 1
ATOM 3875 C C . THR B 1 134 ? -12.453 -23.375 13.344 1 95.31 134 THR B C 1
ATOM 3877 O O . THR B 1 134 ? -13.5 -23.594 12.742 1 95.31 134 THR B O 1
ATOM 3880 N N . ALA B 1 135 ? -12.414 -23.266 14.633 1 95.31 135 ALA B N 1
ATOM 3881 C CA . ALA B 1 135 ? -13.57 -23.578 15.469 1 95.31 135 ALA B CA 1
ATOM 3882 C C . ALA B 1 135 ? -14.617 -22.469 15.391 1 95.31 135 ALA B C 1
ATOM 3884 O O . ALA B 1 135 ? -15.82 -22.734 15.508 1 95.31 135 ALA B O 1
ATOM 3885 N N . MET B 1 136 ? -14.219 -21.297 15.18 1 94.81 136 MET B N 1
ATOM 3886 C CA . MET B 1 136 ? -15.156 -20.188 15.156 1 94.81 136 MET B CA 1
ATOM 3887 C C . MET B 1 136 ? -15.695 -19.953 13.75 1 94.81 136 MET B C 1
ATOM 3889 O O . MET B 1 136 ? -16.578 -19.109 13.547 1 94.81 136 MET B O 1
ATOM 3893 N N . ALA B 1 137 ? -15.18 -20.656 12.75 1 96.12 137 ALA B N 1
ATOM 3894 C CA . ALA B 1 137 ? -15.531 -20.438 11.352 1 96.12 137 ALA B CA 1
ATOM 3895 C C . ALA B 1 137 ? -16.781 -21.234 10.961 1 96.12 137 ALA B C 1
ATOM 3897 O O . ALA B 1 137 ? -17.094 -22.25 11.586 1 96.12 137 ALA B O 1
ATOM 3898 N N . ASP B 1 138 ? -17.516 -20.719 9.984 1 97.06 138 ASP B N 1
ATOM 3899 C CA . ASP B 1 138 ? -18.609 -21.5 9.383 1 97.06 138 ASP B CA 1
ATOM 3900 C C . ASP B 1 138 ? -18.047 -22.562 8.438 1 97.06 138 ASP B C 1
ATOM 3902 O O . ASP B 1 138 ? -18.672 -23.625 8.258 1 97.06 138 ASP B O 1
ATOM 3906 N N . ALA B 1 139 ? -16.906 -22.312 7.844 1 97.06 139 ALA B N 1
ATOM 3907 C CA . ALA B 1 139 ? -16.25 -23.25 6.941 1 97.06 139 ALA B CA 1
ATOM 3908 C C . ALA B 1 139 ? -14.742 -23 6.906 1 97.06 139 ALA B C 1
ATOM 3910 O O . ALA B 1 139 ? -14.273 -21.938 7.305 1 97.06 139 ALA B O 1
ATOM 3911 N N . THR B 1 140 ? -14.047 -23.984 6.449 1 96.19 140 THR B N 1
ATOM 3912 C CA . THR B 1 140 ? -12.602 -23.891 6.316 1 96.19 140 THR B CA 1
ATOM 3913 C C . THR B 1 140 ? -12.148 -24.328 4.93 1 96.19 140 THR B C 1
ATOM 3915 O O . THR B 1 140 ? -12.727 -25.25 4.348 1 96.19 140 THR B O 1
ATOM 3918 N N . CYS B 1 141 ? -11.172 -23.641 4.371 1 96.56 141 CYS B N 1
ATOM 3919 C CA . CYS B 1 141 ? -10.461 -24.062 3.164 1 96.56 141 CYS B CA 1
ATOM 3920 C C . CYS B 1 141 ? -9.023 -24.469 3.488 1 96.56 141 CYS B C 1
ATOM 3922 O O . CYS B 1 141 ? -8.219 -23.625 3.887 1 96.56 141 CYS B O 1
ATOM 3924 N N . ASP B 1 142 ? -8.75 -25.688 3.256 1 97.12 142 ASP B N 1
ATOM 3925 C CA . ASP B 1 142 ? -7.395 -26.172 3.467 1 97.12 142 ASP B CA 1
ATOM 3926 C C . ASP B 1 142 ? -6.504 -25.859 2.268 1 97.12 142 ASP B C 1
ATOM 3928 O O . ASP B 1 142 ? -6.867 -26.141 1.124 1 97.12 142 ASP B O 1
ATOM 3932 N N . LEU B 1 143 ? -5.344 -25.344 2.559 1 97.94 143 LEU B N 1
ATOM 3933 C CA . LEU B 1 143 ? -4.418 -24.953 1.502 1 97.94 143 LEU B CA 1
ATOM 3934 C C . LEU B 1 143 ? -3.658 -26.156 0.968 1 97.94 143 LEU B C 1
ATOM 3936 O O . LEU B 1 143 ? -3.02 -26.078 -0.084 1 97.94 143 LEU B O 1
ATOM 3940 N N . LEU B 1 144 ? -3.656 -27.266 1.719 1 96.38 144 LEU B N 1
ATOM 3941 C CA . LEU B 1 144 ? -3.053 -28.531 1.339 1 96.38 144 LEU B CA 1
ATOM 3942 C C . LEU B 1 144 ? -1.538 -28.406 1.217 1 96.38 144 LEU B C 1
ATOM 3944 O O . LEU B 1 144 ? -0.898 -29.188 0.51 1 96.38 144 LEU B O 1
ATOM 3948 N N . THR B 1 145 ? -1.004 -27.328 1.815 1 96.81 145 THR B N 1
ATOM 3949 C CA . THR B 1 145 ? 0.432 -27.094 1.731 1 96.81 145 THR B CA 1
ATOM 3950 C C . THR B 1 145 ? 1.169 -27.812 2.85 1 96.81 145 THR B C 1
ATOM 3952 O O . THR B 1 145 ? 2.377 -28.047 2.76 1 96.81 145 THR B O 1
ATOM 3955 N N . GLY B 1 146 ? 0.46 -28.188 3.896 1 93.88 146 GLY B N 1
ATOM 3956 C CA . GLY B 1 146 ? 1.152 -28.516 5.129 1 93.88 146 GLY B CA 1
ATOM 3957 C C . GLY B 1 146 ? 1.883 -27.328 5.742 1 93.88 146 GLY B C 1
ATOM 3958 O O . GLY B 1 146 ? 1.875 -26.234 5.188 1 93.88 146 GLY B O 1
ATOM 3959 N N . LYS B 1 147 ? 2.451 -27.625 6.938 1 91.12 147 LYS B N 1
ATOM 3960 C CA . LYS B 1 147 ? 3.203 -26.562 7.605 1 91.12 147 LYS B CA 1
ATOM 3961 C C . LYS B 1 147 ? 4.566 -26.359 6.953 1 91.12 147 LYS B C 1
ATOM 3963 O O . LYS B 1 147 ? 5.301 -27.328 6.723 1 91.12 147 LYS B O 1
ATOM 3968 N N . GLU B 1 148 ? 4.84 -25.109 6.582 1 89.69 148 GLU B N 1
ATOM 3969 C CA . GLU B 1 148 ? 6.172 -24.781 6.082 1 89.69 148 GLU B CA 1
ATOM 3970 C C . GLU B 1 148 ? 7.156 -24.562 7.23 1 89.69 148 GLU B C 1
ATOM 3972 O O . GLU B 1 148 ? 6.863 -23.828 8.18 1 89.69 148 GLU B O 1
ATOM 3977 N N . SER B 1 149 ? 8.266 -25.141 7.102 1 84.62 149 SER B N 1
ATOM 3978 C CA . SER B 1 149 ? 9.25 -25.047 8.172 1 84.62 149 SER B CA 1
ATOM 3979 C C . SER B 1 149 ? 10.133 -23.812 8 1 84.62 149 SER B C 1
ATOM 3981 O O . SER B 1 149 ? 10.758 -23.359 8.961 1 84.62 149 SER B O 1
ATOM 3983 N N . VAL B 1 150 ? 10.188 -23.375 6.777 1 83.56 150 VAL B N 1
ATOM 3984 C CA . VAL B 1 150 ? 10.914 -22.141 6.523 1 83.56 150 VAL B CA 1
ATOM 3985 C C . VAL B 1 150 ? 10.008 -20.938 6.809 1 83.56 150 VAL B C 1
ATOM 3987 O O . VAL B 1 150 ? 8.867 -20.891 6.355 1 83.56 150 VAL B O 1
ATOM 3990 N N . PRO B 1 151 ? 10.523 -19.922 7.574 1 78.44 151 PRO B N 1
ATOM 3991 C CA . PRO B 1 151 ? 9.664 -18.828 8.039 1 78.44 151 PRO B CA 1
ATOM 3992 C C . PRO B 1 151 ? 9.227 -17.906 6.91 1 78.44 151 PRO B C 1
ATOM 3994 O O . PRO B 1 151 ? 8.266 -17.141 7.07 1 78.44 151 PRO B O 1
ATOM 3997 N N . TYR B 1 152 ? 9.727 -17.953 5.793 1 86 152 TYR B N 1
ATOM 3998 C CA . TYR B 1 152 ? 9.359 -17.125 4.645 1 86 152 TYR B CA 1
ATOM 3999 C C . TYR B 1 152 ? 8.383 -17.859 3.736 1 86 152 TYR B C 1
ATOM 4001 O O . TYR B 1 152 ? 8.789 -18.5 2.76 1 86 152 TYR B O 1
ATOM 4009 N N . ILE B 1 153 ? 7.105 -17.656 4.051 1 90.56 153 ILE B N 1
ATOM 4010 C CA . ILE B 1 153 ? 6.152 -18.5 3.352 1 90.56 153 ILE B CA 1
ATOM 4011 C C . ILE B 1 153 ? 6.281 -18.297 1.844 1 90.56 153 ILE B C 1
ATOM 4013 O O . ILE B 1 153 ? 6.469 -17.172 1.382 1 90.56 153 ILE B O 1
ATOM 4017 N N . THR B 1 154 ? 6.344 -19.375 1.122 1 95.5 154 THR B N 1
ATOM 4018 C CA . THR B 1 154 ? 6.535 -19.391 -0.324 1 95.5 154 THR B CA 1
ATOM 4019 C C . THR B 1 154 ? 5.438 -20.203 -1.006 1 95.5 154 THR B C 1
ATOM 4021 O O . THR B 1 154 ? 4.625 -19.656 -1.753 1 95.5 154 THR B O 1
ATOM 4024 N N . LEU B 1 155 ? 5.379 -21.438 -0.636 1 97.88 155 LEU B N 1
ATOM 4025 C CA . LEU B 1 155 ? 4.352 -22.344 -1.156 1 97.88 155 LEU B CA 1
ATOM 4026 C C . LEU B 1 155 ? 2.961 -21.875 -0.741 1 97.88 155 LEU B C 1
ATOM 4028 O O . LEU B 1 155 ? 2.043 -21.828 -1.564 1 97.88 155 LEU B O 1
ATOM 4032 N N . SER B 1 156 ? 2.812 -21.484 0.463 1 98.06 156 SER B N 1
ATOM 4033 C CA . SER B 1 156 ? 1.52 -21.047 0.988 1 98.06 156 SER B CA 1
ATOM 4034 C C . SER B 1 156 ? 1.038 -19.781 0.306 1 98.06 156 SER B C 1
ATOM 4036 O O . SER B 1 156 ? -0.165 -19.578 0.123 1 98.06 156 SER B O 1
ATOM 4038 N N . PHE B 1 157 ? 1.974 -18.875 -0.081 1 98.31 157 PHE B N 1
ATOM 4039 C CA . PHE B 1 157 ? 1.586 -17.688 -0.821 1 98.31 157 PHE B CA 1
ATOM 4040 C C . PHE B 1 157 ? 0.792 -18.062 -2.068 1 98.31 157 PHE B C 1
ATOM 4042 O O . PHE B 1 157 ? -0.319 -17.562 -2.273 1 98.31 157 PHE B O 1
ATOM 4049 N N . GLN B 1 158 ? 1.313 -18.953 -2.832 1 98.62 158 GLN B N 1
ATOM 4050 C CA . GLN B 1 158 ? 0.707 -19.375 -4.09 1 98.62 158 GLN B CA 1
ATOM 4051 C C . GLN B 1 158 ? -0.605 -20.109 -3.85 1 98.62 158 GLN B C 1
ATOM 4053 O O . GLN B 1 158 ? -1.576 -19.922 -4.586 1 98.62 158 GLN B O 1
ATOM 4058 N N . ALA B 1 159 ? -0.582 -20.906 -2.861 1 98.81 159 ALA B N 1
ATOM 4059 C CA . ALA B 1 159 ? -1.784 -21.672 -2.537 1 98.81 159 ALA B CA 1
ATOM 4060 C C . ALA B 1 159 ? -2.93 -20.734 -2.135 1 98.81 159 ALA B C 1
ATOM 4062 O O . ALA B 1 159 ? -4.082 -20.969 -2.498 1 98.81 159 ALA B O 1
ATOM 4063 N N . ILE B 1 160 ? -2.617 -19.703 -1.344 1 98.88 160 ILE B N 1
ATOM 4064 C CA . ILE B 1 160 ? -3.623 -18.734 -0.935 1 98.88 160 ILE B CA 1
ATOM 4065 C C . ILE B 1 160 ? -4.188 -18.016 -2.164 1 98.88 160 ILE B C 1
ATOM 4067 O O . ILE B 1 160 ? -5.406 -17.891 -2.312 1 98.88 160 ILE B O 1
ATOM 4071 N N . VAL B 1 161 ? -3.293 -17.594 -3.092 1 98.88 161 VAL B N 1
ATOM 4072 C CA . VAL B 1 161 ? -3.721 -16.875 -4.289 1 98.88 161 VAL B CA 1
ATOM 4073 C C . VAL B 1 161 ? -4.695 -17.75 -5.086 1 98.88 161 VAL B C 1
ATOM 4075 O O . VAL B 1 161 ? -5.805 -17.312 -5.406 1 98.88 161 VAL B O 1
ATOM 4078 N N . LEU B 1 162 ? -4.32 -18.969 -5.324 1 98.88 162 LEU B N 1
ATOM 4079 C CA . LEU B 1 162 ? -5.164 -19.844 -6.137 1 98.88 162 LEU B CA 1
ATOM 4080 C C . LEU B 1 162 ? -6.48 -20.141 -5.426 1 98.88 162 LEU B C 1
ATOM 4082 O O . LEU B 1 162 ? -7.543 -20.125 -6.051 1 98.88 162 LEU B O 1
ATOM 4086 N N . THR B 1 163 ? -6.414 -20.391 -4.137 1 98.81 163 THR B N 1
ATOM 4087 C CA . THR B 1 163 ? -7.617 -20.703 -3.377 1 98.81 163 THR B CA 1
ATOM 4088 C C . THR B 1 163 ? -8.617 -19.547 -3.449 1 98.81 163 THR B C 1
ATOM 4090 O O . THR B 1 163 ? -9.812 -19.781 -3.678 1 98.81 163 THR B O 1
ATOM 4093 N N . LEU B 1 164 ? -8.133 -18.344 -3.293 1 98.88 164 LEU B N 1
ATOM 4094 C CA . LEU B 1 164 ? -9 -17.172 -3.375 1 98.88 164 LEU B CA 1
ATOM 4095 C C . LEU B 1 164 ? -9.602 -17.031 -4.773 1 98.88 164 LEU B C 1
ATOM 4097 O O . LEU B 1 164 ? -10.781 -16.719 -4.918 1 98.88 164 LEU B O 1
ATOM 4101 N N . MET B 1 165 ? -8.805 -17.297 -5.801 1 98.81 165 MET B N 1
ATOM 4102 C CA . MET B 1 165 ? -9.297 -17.219 -7.176 1 98.81 165 MET B CA 1
ATOM 4103 C C . MET B 1 165 ? -10.344 -18.281 -7.438 1 98.81 165 MET B C 1
ATOM 4105 O O . MET B 1 165 ? -11.367 -18.016 -8.07 1 98.81 165 MET B O 1
ATOM 4109 N N . LEU B 1 166 ? -10.133 -19.5 -6.887 1 98.75 166 LEU B N 1
ATOM 4110 C CA . LEU B 1 166 ? -11.086 -20.594 -7.066 1 98.75 166 LEU B CA 1
ATOM 4111 C C . LEU B 1 166 ? -12.383 -20.297 -6.316 1 98.75 166 LEU B C 1
ATOM 4113 O O . LEU B 1 166 ? -13.469 -20.672 -6.781 1 98.75 166 LEU B O 1
ATOM 4117 N N . LEU B 1 167 ? -12.273 -19.672 -5.137 1 98.5 167 LEU B N 1
ATOM 4118 C CA . LEU B 1 167 ? -13.477 -19.234 -4.43 1 98.5 167 LEU B CA 1
ATOM 4119 C C . LEU B 1 167 ? -14.312 -18.312 -5.297 1 98.5 167 LEU B C 1
ATOM 4121 O O . LEU B 1 167 ? -15.539 -18.422 -5.336 1 98.5 167 LEU B O 1
ATOM 4125 N N . ALA B 1 168 ? -13.672 -17.438 -6.023 1 98.25 168 ALA B N 1
ATOM 4126 C CA . ALA B 1 168 ? -14.375 -16.484 -6.895 1 98.25 168 ALA B CA 1
ATOM 4127 C C . ALA B 1 168 ? -15.031 -17.219 -8.062 1 98.25 168 ALA B C 1
ATOM 4129 O O . ALA B 1 168 ? -16.188 -16.922 -8.406 1 98.25 168 ALA B O 1
ATOM 4130 N N . VAL B 1 169 ? -14.297 -18.188 -8.672 1 98.31 169 VAL B N 1
ATOM 4131 C CA . VAL B 1 169 ? -14.859 -18.953 -9.781 1 98.31 169 VAL B CA 1
ATOM 4132 C C . VAL B 1 169 ? -16.109 -19.688 -9.32 1 98.31 169 VAL B C 1
ATOM 4134 O O . VAL B 1 169 ? -17.141 -19.656 -9.992 1 98.31 169 VAL B O 1
ATOM 4137 N N . ARG B 1 170 ? -16.031 -20.297 -8.164 1 97.62 170 ARG B N 1
ATOM 4138 C CA . ARG B 1 170 ? -17.156 -21.094 -7.66 1 97.62 170 ARG B CA 1
ATOM 4139 C C . ARG B 1 170 ? -18.328 -20.188 -7.301 1 97.62 170 ARG B C 1
ATOM 4141 O O . ARG B 1 170 ? -19.484 -20.531 -7.57 1 97.62 170 ARG B O 1
ATOM 4148 N N . SER B 1 171 ? -18 -19.062 -6.664 1 97.31 171 SER B N 1
ATOM 4149 C CA . SER B 1 171 ? -19.062 -18.125 -6.355 1 97.31 171 SER B CA 1
ATOM 4150 C C . SER B 1 171 ? -19.781 -17.672 -7.621 1 97.31 171 SER B C 1
ATOM 4152 O O . SER B 1 171 ? -21.016 -17.625 -7.648 1 97.31 171 SER B O 1
ATOM 4154 N N . ALA B 1 172 ? -19.047 -17.391 -8.672 1 97.06 172 ALA B N 1
ATOM 4155 C CA . ALA B 1 172 ? -19.625 -16.984 -9.945 1 97.06 172 ALA B CA 1
ATOM 4156 C C . ALA B 1 172 ? -20.469 -18.109 -10.539 1 97.06 172 ALA B C 1
ATOM 4158 O O . ALA B 1 172 ? -21.531 -17.859 -11.109 1 97.06 172 ALA B O 1
ATOM 4159 N N . ALA B 1 173 ? -20.016 -19.297 -10.375 1 96.19 173 ALA B N 1
ATOM 4160 C CA . ALA B 1 173 ? -20.75 -20.453 -10.875 1 96.19 173 ALA B CA 1
ATOM 4161 C C . ALA B 1 173 ? -22.078 -20.625 -10.133 1 96.19 173 ALA B C 1
ATOM 4163 O O . ALA B 1 173 ? -23.125 -20.844 -10.766 1 96.19 173 ALA B O 1
ATOM 4164 N N . LEU B 1 174 ? -22.031 -20.516 -8.828 1 94.69 174 LEU B N 1
ATOM 4165 C CA . LEU B 1 174 ? -23.219 -20.703 -8 1 94.69 174 LEU B CA 1
ATOM 4166 C C . LEU B 1 174 ? -24.25 -19.609 -8.281 1 94.69 174 LEU B C 1
ATOM 4168 O O . LEU B 1 174 ? -25.453 -19.859 -8.148 1 94.69 174 LEU B O 1
ATOM 4172 N N . GLN B 1 175 ? -23.781 -18.516 -8.758 1 93.5 175 GLN B N 1
ATOM 4173 C CA . GLN B 1 175 ? -24.672 -17.406 -9.07 1 93.5 175 GLN B CA 1
ATOM 4174 C C . GLN B 1 175 ? -25.078 -17.422 -10.547 1 93.5 175 GLN B C 1
ATOM 4176 O O . GLN B 1 175 ? -25.734 -16.5 -11.023 1 93.5 175 GLN B O 1
ATOM 4181 N N . ALA B 1 176 ? -24.641 -18.344 -11.305 1 93.81 176 ALA B N 1
ATOM 4182 C CA . ALA B 1 176 ? -24.906 -18.5 -12.734 1 93.81 176 ALA B CA 1
ATOM 4183 C C . ALA B 1 176 ? -24.391 -17.297 -13.523 1 93.81 176 ALA B C 1
ATOM 4185 O O . ALA B 1 176 ? -25 -16.906 -14.523 1 93.81 176 ALA B O 1
ATOM 4186 N N . ARG B 1 177 ? -23.422 -16.719 -12.945 1 93.56 177 ARG B N 1
ATOM 4187 C CA . ARG B 1 177 ? -22.75 -15.633 -13.648 1 93.56 177 ARG B CA 1
ATOM 4188 C C . ARG B 1 177 ? -21.844 -16.172 -14.75 1 93.56 177 ARG B C 1
ATOM 4190 O O . ARG B 1 177 ? -21.703 -15.547 -15.812 1 93.56 177 ARG B O 1
ATOM 4197 N N . LEU B 1 178 ? -21.172 -17.25 -14.461 1 95.31 178 LEU B N 1
ATOM 4198 C CA . LEU B 1 178 ? -20.359 -17.938 -15.461 1 95.31 178 LEU B CA 1
ATOM 4199 C C . LEU B 1 178 ? -21.078 -19.172 -16 1 95.31 178 LEU B C 1
ATOM 4201 O O . LEU B 1 178 ? -21.719 -19.891 -15.242 1 95.31 178 LEU B O 1
ATOM 4205 N N . THR B 1 179 ? -20.953 -19.344 -17.297 1 95.69 179 THR B N 1
ATOM 4206 C CA . THR B 1 179 ? -21.453 -20.562 -17.906 1 95.69 179 THR B CA 1
ATOM 4207 C C . THR B 1 179 ? -20.531 -21.75 -17.578 1 95.69 179 THR B C 1
ATOM 4209 O O . THR B 1 179 ? -19.391 -21.547 -17.141 1 95.69 179 THR B O 1
ATOM 4212 N N . GLU B 1 180 ? -21.078 -22.875 -17.797 1 95.81 180 GLU B N 1
ATOM 4213 C CA . GLU B 1 180 ? -20.266 -24.062 -17.609 1 95.81 180 GLU B CA 1
ATOM 4214 C C . GLU B 1 180 ? -19.031 -24.031 -18.5 1 95.81 180 GLU B C 1
ATOM 4216 O O . GLU B 1 180 ? -17.938 -24.453 -18.094 1 95.81 180 GLU B O 1
ATOM 4221 N N . LEU B 1 181 ? -19.219 -23.531 -19.656 1 96.69 181 LEU B N 1
ATOM 4222 C CA . LEU B 1 181 ? -18.109 -23.422 -20.594 1 96.69 181 LEU B CA 1
ATOM 4223 C C . LEU B 1 181 ? -17.047 -22.453 -20.062 1 96.69 181 LEU B C 1
ATOM 4225 O O . LEU B 1 181 ? -15.859 -22.734 -20.141 1 96.69 181 LEU B O 1
ATOM 4229 N N . ALA B 1 182 ? -17.547 -21.312 -19.547 1 97 182 ALA B N 1
ATOM 4230 C CA . ALA B 1 182 ? -16.625 -20.312 -19.016 1 97 182 ALA B CA 1
ATOM 4231 C C . ALA B 1 182 ? -15.883 -20.844 -17.797 1 97 182 ALA B C 1
ATOM 4233 O O . ALA B 1 182 ? -14.695 -20.562 -17.609 1 97 182 ALA B O 1
ATOM 4234 N N . ILE B 1 183 ? -16.562 -21.609 -17.016 1 97.56 183 ILE B N 1
ATOM 4235 C CA . ILE B 1 183 ? -15.961 -22.219 -15.828 1 97.56 183 ILE B CA 1
ATOM 4236 C C . ILE B 1 183 ? -14.859 -23.188 -16.25 1 97.56 183 ILE B C 1
ATOM 4238 O O . ILE B 1 183 ? -13.742 -23.141 -15.727 1 97.56 183 ILE B O 1
ATOM 4242 N N . ASN B 1 184 ? -15.148 -24.016 -17.156 1 97.38 184 ASN B N 1
ATOM 4243 C CA . ASN B 1 184 ? -14.172 -24.984 -17.641 1 97.38 184 ASN B CA 1
ATOM 4244 C C . ASN B 1 184 ? -12.961 -24.297 -18.281 1 97.38 184 ASN B C 1
ATOM 4246 O O . ASN B 1 184 ? -11.836 -24.766 -18.141 1 97.38 184 ASN B O 1
ATOM 4250 N N . GLN B 1 185 ? -13.242 -23.219 -18.953 1 97.62 185 GLN B N 1
ATOM 4251 C CA . GLN B 1 185 ? -12.148 -22.453 -19.531 1 97.62 185 GLN B CA 1
ATOM 4252 C C . GLN B 1 185 ? -11.234 -21.891 -18.453 1 97.62 185 GLN B C 1
ATOM 4254 O O . GLN B 1 185 ? -10.008 -21.938 -18.578 1 97.62 185 GLN B O 1
ATOM 4259 N N . GLU B 1 186 ? -11.852 -21.312 -17.422 1 98 186 GLU B N 1
ATOM 4260 C CA . GLU B 1 186 ? -11.07 -20.828 -16.297 1 98 186 GLU B CA 1
ATOM 4261 C C . GLU B 1 186 ? -10.188 -21.922 -15.711 1 98 186 GLU B C 1
ATOM 4263 O O . GLU B 1 186 ? -8.992 -21.719 -15.484 1 98 186 GLU B O 1
ATOM 4268 N N . LEU B 1 187 ? -10.758 -23.094 -15.492 1 98.31 187 LEU B N 1
ATOM 4269 C CA . LEU B 1 187 ? -10.062 -24.203 -14.867 1 98.31 187 LEU B CA 1
ATOM 4270 C C . LEU B 1 187 ? -8.945 -24.719 -15.773 1 98.31 187 LEU B C 1
ATOM 4272 O O . LEU B 1 187 ? -7.867 -25.078 -15.297 1 98.31 187 LEU B O 1
ATOM 4276 N N . ASP B 1 188 ? -9.188 -24.719 -17.047 1 98.12 188 ASP B N 1
ATOM 4277 C CA . ASP B 1 188 ? -8.172 -25.125 -18 1 98.12 188 ASP B CA 1
ATOM 4278 C C . ASP B 1 188 ? -6.988 -24.172 -18 1 98.12 188 ASP B C 1
ATOM 4280 O O . ASP B 1 188 ? -5.836 -24.594 -18.078 1 98.12 188 ASP B O 1
ATOM 4284 N N . GLU B 1 189 ? -7.324 -22.906 -17.953 1 98.12 189 GLU B N 1
ATOM 4285 C CA . GLU B 1 189 ? -6.266 -21.906 -17.922 1 98.12 189 GLU B CA 1
ATOM 4286 C C . GLU B 1 189 ? -5.43 -22.016 -16.641 1 98.12 189 GLU B C 1
ATOM 4288 O O . GLU B 1 189 ? -4.203 -21.891 -16.688 1 98.12 189 GLU B O 1
ATOM 4293 N N . PHE B 1 190 ? -6.117 -22.281 -15.492 1 98.69 190 PHE B N 1
ATOM 4294 C CA . PHE B 1 190 ? -5.371 -22.516 -14.266 1 98.69 190 PHE B CA 1
ATOM 4295 C C . PHE B 1 190 ? -4.477 -23.734 -14.398 1 98.69 190 PHE B C 1
ATOM 4297 O O . PHE B 1 190 ? -3.322 -23.719 -13.969 1 98.69 190 PHE B O 1
ATOM 4304 N N . SER B 1 191 ? -5.031 -24.797 -14.953 1 98.5 191 SER B N 1
ATOM 4305 C CA . SER B 1 191 ? -4.258 -26.016 -15.148 1 98.5 191 SER B CA 1
ATOM 4306 C C . SER B 1 191 ? -3.014 -25.75 -15.984 1 98.5 191 SER B C 1
ATOM 4308 O O . SER B 1 191 ? -1.924 -26.234 -15.656 1 98.5 191 SER B O 1
ATOM 4310 N N . PHE B 1 192 ? -3.213 -25.016 -17.016 1 98.19 192 PHE B N 1
ATOM 4311 C CA . PHE B 1 192 ? -2.104 -24.672 -17.906 1 98.19 192 PHE B CA 1
ATOM 4312 C C . PHE B 1 192 ? -1.039 -23.875 -17.156 1 98.19 192 PHE B C 1
ATOM 4314 O O . PHE B 1 192 ? 0.155 -24.156 -17.281 1 98.19 192 PHE B O 1
ATOM 4321 N N . LEU B 1 193 ? -1.435 -22.844 -16.438 1 98.56 193 LEU B N 1
ATOM 4322 C CA . LEU B 1 193 ? -0.502 -22.016 -15.688 1 98.56 193 LEU B CA 1
ATOM 4323 C C . LEU B 1 193 ? 0.239 -22.844 -14.641 1 98.56 193 LEU B C 1
ATOM 4325 O O . LEU B 1 193 ? 1.449 -22.688 -14.461 1 98.56 193 LEU B O 1
ATOM 4329 N N . ILE B 1 194 ? -0.503 -23.734 -13.969 1 98.75 194 ILE B N 1
ATOM 4330 C CA . ILE B 1 194 ? 0.091 -24.562 -12.938 1 98.75 194 ILE B CA 1
ATOM 4331 C C . ILE B 1 194 ? 1.122 -25.5 -13.562 1 98.75 194 ILE B C 1
ATOM 4333 O O . ILE B 1 194 ? 2.225 -25.672 -13.031 1 98.75 194 ILE B O 1
ATOM 4337 N N . GLU B 1 195 ? 0.89 -26.047 -14.695 1 98.38 195 GLU B N 1
ATOM 4338 C CA . GLU B 1 195 ? 1.808 -26.938 -15.406 1 98.38 195 GLU B CA 1
ATOM 4339 C C . GLU B 1 195 ? 3.062 -26.188 -15.852 1 98.38 195 GLU B C 1
ATOM 4341 O O . GLU B 1 195 ? 4.102 -26.812 -16.094 1 98.38 195 GLU B O 1
ATOM 4346 N N . SER B 1 196 ? 2.928 -24.891 -15.953 1 98.38 196 SER B N 1
ATOM 4347 C CA . SER B 1 196 ? 4.035 -24.078 -16.438 1 98.38 196 SER B CA 1
ATOM 4348 C C . SER B 1 196 ? 4.941 -23.641 -15.281 1 98.38 196 SER B C 1
ATOM 4350 O O . SER B 1 196 ? 5.969 -23 -15.5 1 98.38 196 SER B O 1
ATOM 4352 N N . MET B 1 197 ? 4.629 -23.969 -14.016 1 98.62 197 MET B N 1
ATOM 4353 C CA . MET B 1 197 ? 5.355 -23.469 -12.852 1 98.62 197 MET B CA 1
ATOM 4354 C C . MET B 1 197 ? 6.762 -24.062 -12.789 1 98.62 197 MET B C 1
ATOM 4356 O O . MET B 1 197 ? 7.742 -23.328 -12.633 1 98.62 197 MET B O 1
ATOM 4360 N N . ASN B 1 198 ? 6.898 -25.359 -12.984 1 98.25 198 ASN B N 1
ATOM 4361 C CA . ASN B 1 198 ? 8.219 -25.969 -12.914 1 98.25 198 ASN B CA 1
ATOM 4362 C C . ASN B 1 198 ? 9.109 -25.5 -14.062 1 98.25 198 ASN B C 1
ATOM 4364 O O . ASN B 1 198 ? 10.289 -25.172 -13.859 1 98.25 198 ASN B O 1
ATOM 4368 N N . PRO B 1 199 ? 8.578 -25.453 -15.289 1 98.19 199 PRO B N 1
ATOM 4369 C CA . PRO B 1 199 ? 9.375 -24.828 -16.359 1 98.19 199 PRO B CA 1
ATOM 4370 C C . PRO B 1 199 ? 9.797 -23.406 -16 1 98.19 199 PRO B C 1
ATOM 4372 O O . PRO B 1 199 ? 10.922 -23 -16.312 1 98.19 199 PRO B O 1
ATOM 4375 N N . THR B 1 200 ? 8.945 -22.609 -15.414 1 98.56 200 THR B N 1
ATOM 4376 C CA . THR B 1 200 ? 9.266 -21.25 -14.992 1 98.56 200 THR B CA 1
ATOM 4377 C C . THR B 1 200 ? 10.398 -21.25 -13.969 1 98.56 200 THR B C 1
ATOM 4379 O O . THR B 1 200 ? 11.312 -20.422 -14.047 1 98.56 200 THR B O 1
ATOM 4382 N N . VAL B 1 201 ? 10.328 -22.203 -13 1 98.69 201 VAL B N 1
ATOM 4383 C CA . VAL B 1 201 ? 11.391 -22.344 -12.008 1 98.69 201 VAL B CA 1
ATOM 4384 C C . VAL B 1 201 ? 12.727 -22.609 -12.711 1 98.69 201 VAL B C 1
ATOM 4386 O O . VAL B 1 201 ? 13.734 -21.969 -12.383 1 98.69 201 VAL B O 1
ATOM 4389 N N . GLN B 1 202 ? 12.711 -23.5 -13.664 1 98.25 202 GLN B N 1
ATOM 4390 C CA . GLN B 1 202 ? 13.938 -23.844 -14.383 1 98.25 202 GLN B CA 1
ATOM 4391 C C . GLN B 1 202 ? 14.477 -22.656 -15.164 1 98.25 202 GLN B C 1
ATOM 4393 O O . GLN B 1 202 ? 15.672 -22.375 -15.141 1 98.25 202 GLN B O 1
ATOM 4398 N N . ARG B 1 203 ? 13.641 -21.953 -15.828 1 97.81 203 ARG B N 1
ATOM 4399 C CA . ARG B 1 203 ? 14.062 -20.797 -16.594 1 97.81 203 ARG B CA 1
ATOM 4400 C C . ARG B 1 203 ? 14.617 -19.703 -15.688 1 97.81 203 ARG B C 1
ATOM 4402 O O . ARG B 1 203 ? 15.586 -19.016 -16.047 1 97.81 203 ARG B O 1
ATOM 4409 N N . ALA B 1 204 ? 13.984 -19.516 -14.562 1 98.31 204 ALA B N 1
ATOM 4410 C CA . ALA B 1 204 ? 14.469 -18.547 -13.594 1 98.31 204 ALA B CA 1
ATOM 4411 C C . ALA B 1 204 ? 15.836 -18.938 -13.055 1 98.31 204 ALA B C 1
ATOM 4413 O O . ALA B 1 204 ? 16.688 -18.078 -12.836 1 98.31 204 ALA B O 1
ATOM 4414 N N . ASN B 1 205 ? 15.992 -20.234 -12.797 1 97.88 205 ASN B N 1
ATOM 4415 C CA . ASN B 1 205 ? 17.297 -20.734 -12.375 1 97.88 205 ASN B CA 1
ATOM 4416 C C . ASN B 1 205 ? 18.375 -20.438 -13.414 1 97.88 205 ASN B C 1
ATOM 4418 O O . ASN B 1 205 ? 19.469 -19.984 -13.062 1 97.88 205 ASN B O 1
ATOM 4422 N N . ASP B 1 206 ? 18.094 -20.703 -14.641 1 97.94 206 ASP B N 1
ATOM 4423 C CA . ASP B 1 206 ? 19.031 -20.422 -15.727 1 97.94 206 ASP B CA 1
ATOM 4424 C C . ASP B 1 206 ? 19.328 -18.938 -15.828 1 97.94 206 ASP B C 1
ATOM 4426 O O . ASP B 1 206 ? 20.484 -18.531 -16.062 1 97.94 206 ASP B O 1
ATOM 4430 N N . PHE B 1 207 ? 18.328 -18.172 -15.648 1 97.75 207 PHE B N 1
ATOM 4431 C CA . PHE B 1 207 ? 18.469 -16.719 -15.688 1 97.75 207 PHE B CA 1
ATOM 4432 C C . PHE B 1 207 ? 19.391 -16.234 -14.578 1 97.75 207 PHE B C 1
ATOM 4434 O O . PHE B 1 207 ? 20.266 -15.398 -14.812 1 97.75 207 PHE B O 1
ATOM 4441 N N . TYR B 1 208 ? 19.234 -16.781 -13.383 1 97.94 208 TYR B N 1
ATOM 4442 C CA . TYR B 1 208 ? 20.125 -16.453 -12.281 1 97.94 208 TYR B CA 1
ATOM 4443 C C . TYR B 1 208 ? 21.562 -16.797 -12.625 1 97.94 208 TYR B C 1
ATOM 4445 O O . TYR B 1 208 ? 22.484 -16 -12.367 1 97.94 208 TYR B O 1
ATOM 4453 N N . ARG B 1 209 ? 21.781 -17.953 -13.188 1 97.44 209 ARG B N 1
ATOM 4454 C CA . ARG B 1 209 ? 23.125 -18.406 -13.5 1 97.44 209 ARG B CA 1
ATOM 4455 C C . ARG B 1 209 ? 23.797 -17.469 -14.5 1 97.44 209 ARG B C 1
ATOM 4457 O O . ARG B 1 209 ? 25.016 -17.234 -14.422 1 97.44 209 ARG B O 1
ATOM 4464 N N . LYS B 1 210 ? 23.047 -17 -15.352 1 97.12 210 LYS B N 1
ATOM 4465 C CA . LYS B 1 210 ? 23.578 -16.094 -16.375 1 97.12 210 LYS B CA 1
ATOM 4466 C C . LYS B 1 210 ? 24.016 -14.773 -15.758 1 97.12 210 LYS B C 1
ATOM 4468 O O . LYS B 1 210 ? 24.984 -14.164 -16.234 1 97.12 210 LYS B O 1
ATOM 4473 N N . PHE B 1 211 ? 23.344 -14.32 -14.695 1 97.62 211 PHE B N 1
ATOM 4474 C CA . PHE B 1 211 ? 23.594 -12.984 -14.156 1 97.62 211 PHE B CA 1
ATOM 4475 C C . PHE B 1 211 ? 23.984 -13.062 -12.688 1 97.62 211 PHE B C 1
ATOM 4477 O O . PHE B 1 211 ? 23.672 -12.164 -11.906 1 97.62 211 PHE B O 1
ATOM 4484 N N . THR B 1 212 ? 24.641 -14.141 -12.273 1 97.31 212 THR B N 1
ATOM 4485 C CA . THR B 1 212 ? 24.969 -14.438 -10.883 1 97.31 212 THR B CA 1
ATOM 4486 C C . THR B 1 212 ? 25.734 -13.281 -10.258 1 97.31 212 THR B C 1
ATOM 4488 O O . THR B 1 212 ? 25.406 -12.836 -9.156 1 97.31 212 THR B O 1
ATOM 4491 N N . ILE B 1 213 ? 26.703 -12.805 -10.898 1 97.12 213 ILE B N 1
ATOM 4492 C CA . ILE B 1 213 ? 27.578 -11.766 -10.352 1 97.12 213 ILE B CA 1
ATOM 4493 C C . ILE B 1 213 ? 26.781 -10.484 -10.141 1 97.12 213 ILE B C 1
ATOM 4495 O O . ILE B 1 213 ? 26.859 -9.859 -9.078 1 97.12 213 ILE B O 1
ATOM 4499 N N . ASP B 1 214 ? 25.969 -10.133 -11.109 1 97.12 214 ASP B N 1
ATOM 4500 C CA . ASP B 1 214 ? 25.156 -8.922 -11.031 1 97.12 214 ASP B CA 1
ATOM 4501 C C . ASP B 1 214 ? 24.172 -8.992 -9.859 1 97.12 214 ASP B C 1
ATOM 4503 O O . ASP B 1 214 ? 24.094 -8.062 -9.062 1 97.12 214 ASP B O 1
ATOM 4507 N N . PHE B 1 215 ? 23.5 -10.062 -9.766 1 98 215 PHE B N 1
ATOM 4508 C CA . PHE B 1 215 ? 22.469 -10.227 -8.734 1 98 215 PHE B CA 1
ATOM 4509 C C . PHE B 1 215 ? 23.109 -10.32 -7.352 1 98 215 PHE B C 1
ATOM 4511 O O . PHE B 1 215 ? 22.594 -9.758 -6.387 1 98 215 PHE B O 1
ATOM 4518 N N . THR B 1 216 ? 24.219 -10.977 -7.246 1 97.56 216 THR B N 1
ATOM 4519 C CA . THR B 1 216 ? 24.891 -11.148 -5.965 1 97.56 216 THR B CA 1
ATOM 4520 C C . THR B 1 216 ? 25.375 -9.812 -5.418 1 97.56 216 THR B C 1
ATOM 4522 O O . THR B 1 216 ? 25.297 -9.562 -4.215 1 97.56 216 THR B O 1
ATOM 4525 N N . ASN B 1 217 ? 25.781 -8.938 -6.281 1 96.81 217 ASN B N 1
ATOM 4526 C CA . ASN B 1 217 ? 26.453 -7.719 -5.852 1 96.81 217 ASN B CA 1
ATOM 4527 C C . ASN B 1 217 ? 25.484 -6.539 -5.793 1 96.81 217 ASN B C 1
ATOM 4529 O O . ASN B 1 217 ? 25.828 -5.465 -5.305 1 96.81 217 ASN B O 1
ATOM 4533 N N . ALA B 1 218 ? 24.266 -6.715 -6.262 1 96.31 218 ALA B N 1
ATOM 4534 C CA . ALA B 1 218 ? 23.328 -5.605 -6.332 1 96.31 218 ALA B CA 1
ATOM 4535 C C . ALA B 1 218 ? 23.016 -5.055 -4.941 1 96.31 218 ALA B C 1
ATOM 4537 O O . ALA B 1 218 ? 22.594 -5.797 -4.051 1 96.31 218 ALA B O 1
ATOM 4538 N N . PRO B 1 219 ? 23.219 -3.783 -4.738 1 94.19 219 PRO B N 1
ATOM 4539 C CA . PRO B 1 219 ? 22.938 -3.186 -3.434 1 94.19 219 PRO B CA 1
ATOM 4540 C C . PRO B 1 219 ? 21.453 -2.836 -3.254 1 94.19 219 PRO B C 1
ATOM 4542 O O . PRO B 1 219 ? 21.031 -2.514 -2.145 1 94.19 219 PRO B O 1
ATOM 4545 N N . GLN B 1 220 ? 20.703 -2.869 -4.324 1 94.75 220 GLN B N 1
ATOM 4546 C CA . GLN B 1 220 ? 19.297 -2.471 -4.312 1 94.75 220 GLN B CA 1
ATOM 4547 C C . GLN B 1 220 ? 18.531 -3.115 -5.465 1 94.75 220 GLN B C 1
ATOM 4549 O O . GLN B 1 220 ? 19.062 -3.242 -6.574 1 94.75 220 GLN B O 1
ATOM 4554 N N . PHE B 1 221 ? 17.297 -3.492 -5.168 1 97.5 221 PHE B N 1
ATOM 4555 C CA . PHE B 1 221 ? 16.438 -4.094 -6.18 1 97.5 221 PHE B CA 1
ATOM 4556 C C . PHE B 1 221 ? 15.125 -3.332 -6.297 1 97.5 221 PHE B C 1
ATOM 4558 O O . PHE B 1 221 ? 14.578 -2.865 -5.297 1 97.5 221 PHE B O 1
ATOM 4565 N N . THR B 1 222 ? 14.625 -3.217 -7.5 1 97.88 222 THR B N 1
ATOM 4566 C CA . THR B 1 222 ? 13.289 -2.697 -7.758 1 97.88 222 THR B CA 1
ATOM 4567 C C . THR B 1 222 ? 12.578 -3.531 -8.82 1 97.88 222 THR B C 1
ATOM 4569 O O . THR B 1 222 ? 13.195 -3.928 -9.812 1 97.88 222 THR B O 1
ATOM 4572 N N . ALA B 1 223 ? 11.367 -3.875 -8.602 1 98.62 223 ALA B N 1
ATOM 4573 C CA . ALA B 1 223 ? 10.508 -4.461 -9.633 1 98.62 223 ALA B CA 1
ATOM 4574 C C . ALA B 1 223 ? 9.352 -3.529 -9.984 1 98.62 223 ALA B C 1
ATOM 4576 O O . ALA B 1 223 ? 8.766 -2.9 -9.102 1 98.62 223 ALA B O 1
ATOM 4577 N N . ILE B 1 224 ? 9.078 -3.363 -11.258 1 98.25 224 ILE B N 1
ATOM 4578 C CA . ILE B 1 224 ? 8.055 -2.463 -11.766 1 98.25 224 ILE B CA 1
ATOM 4579 C C . ILE B 1 224 ? 7.113 -3.227 -12.703 1 98.25 224 ILE B C 1
ATOM 4581 O O . ILE B 1 224 ? 7.566 -4.016 -13.531 1 98.25 224 ILE B O 1
ATOM 4585 N N . GLY B 1 225 ? 5.844 -3.053 -12.57 1 97.81 225 GLY B N 1
ATOM 4586 C CA . GLY B 1 225 ? 4.848 -3.678 -13.43 1 97.81 225 GLY B CA 1
ATOM 4587 C C . GLY B 1 225 ? 3.49 -3.004 -13.359 1 97.81 225 GLY B C 1
ATOM 4588 O O . GLY B 1 225 ? 3.324 -2.004 -12.656 1 97.81 225 GLY B O 1
ATOM 4589 N N . ALA B 1 226 ? 2.576 -3.588 -14.148 1 96.75 226 ALA B N 1
ATOM 4590 C CA . ALA B 1 226 ? 1.213 -3.062 -14.18 1 96.75 226 ALA B CA 1
ATOM 4591 C C . ALA B 1 226 ? 0.531 -3.223 -12.828 1 96.75 226 ALA B C 1
ATOM 4593 O O . ALA B 1 226 ? 0.922 -4.074 -12.023 1 96.75 226 ALA B O 1
ATOM 4594 N N . ASN B 1 227 ? -0.526 -2.475 -12.625 1 94.88 227 ASN B N 1
ATOM 4595 C CA . ASN B 1 227 ? -1.225 -2.439 -11.344 1 94.88 227 ASN B CA 1
ATOM 4596 C C . ASN B 1 227 ? -1.846 -3.791 -11 1 94.88 227 ASN B C 1
ATOM 4598 O O . ASN B 1 227 ? -2.008 -4.129 -9.828 1 94.88 227 ASN B O 1
ATOM 4602 N N . VAL B 1 228 ? -2.15 -4.523 -12.016 1 95.94 228 VAL B N 1
ATOM 4603 C CA . VAL B 1 228 ? -2.748 -5.828 -11.773 1 95.94 228 VAL B CA 1
ATOM 4604 C C . VAL B 1 228 ? -1.748 -6.73 -11.055 1 95.94 228 VAL B C 1
ATOM 4606 O O . VAL B 1 228 ? -2.135 -7.711 -10.414 1 95.94 228 VAL B O 1
ATOM 4609 N N . LEU B 1 229 ? -0.458 -6.309 -11.047 1 98 229 LEU B N 1
ATOM 4610 C CA . LEU B 1 229 ? 0.599 -7.078 -10.398 1 98 229 LEU B CA 1
ATOM 4611 C C . LEU B 1 229 ? 0.954 -6.473 -9.039 1 98 229 LEU B C 1
ATOM 4613 O O . LEU B 1 229 ? 1.955 -6.852 -8.43 1 98 229 LEU B O 1
ATOM 4617 N N . ALA B 1 230 ? 0.166 -5.562 -8.531 1 96.56 230 ALA B N 1
ATOM 4618 C CA . ALA B 1 230 ? 0.533 -4.816 -7.332 1 96.56 230 ALA B CA 1
ATOM 4619 C C . ALA B 1 230 ? 0.817 -5.758 -6.164 1 96.56 230 ALA B C 1
ATOM 4621 O O . ALA B 1 230 ? 1.818 -5.602 -5.461 1 96.56 230 ALA B O 1
ATOM 4622 N N . GLY B 1 231 ? -0.043 -6.723 -5.961 1 97.38 231 GLY B N 1
ATOM 4623 C CA . GLY B 1 231 ? 0.189 -7.691 -4.902 1 97.38 231 GLY B CA 1
ATOM 4624 C C . GLY B 1 231 ? 1.464 -8.492 -5.094 1 97.38 231 GLY B C 1
ATOM 4625 O O . GLY B 1 231 ? 2.213 -8.711 -4.141 1 97.38 231 GLY B O 1
ATOM 4626 N N . THR B 1 232 ? 1.744 -8.891 -6.27 1 98.44 232 THR B N 1
ATOM 4627 C CA . THR B 1 232 ? 2.947 -9.641 -6.621 1 98.44 232 THR B CA 1
ATOM 4628 C C . THR B 1 232 ? 4.195 -8.789 -6.383 1 98.44 232 THR B C 1
ATOM 4630 O O . THR B 1 232 ? 5.188 -9.281 -5.84 1 98.44 232 THR B O 1
ATOM 4633 N N . LEU B 1 233 ? 4.109 -7.547 -6.746 1 98.38 233 LEU B N 1
ATOM 4634 C CA . LEU B 1 233 ? 5.234 -6.633 -6.598 1 98.38 233 LEU B CA 1
ATOM 4635 C C . LEU B 1 233 ? 5.531 -6.375 -5.125 1 98.38 233 LEU B C 1
ATOM 4637 O O . LEU B 1 233 ? 6.695 -6.328 -4.719 1 98.38 233 LEU B O 1
ATOM 4641 N N . THR B 1 234 ? 4.492 -6.277 -4.348 1 96.81 234 THR B N 1
ATOM 4642 C CA . THR B 1 234 ? 4.691 -6.09 -2.914 1 96.81 234 THR B CA 1
ATOM 4643 C C . THR B 1 234 ? 5.273 -7.348 -2.279 1 96.81 234 THR B C 1
ATOM 4645 O O . THR B 1 234 ? 6.078 -7.266 -1.349 1 96.81 234 THR B O 1
ATOM 4648 N N . GLU B 1 235 ? 4.867 -8.469 -2.75 1 97.62 235 GLU B N 1
ATOM 4649 C CA . GLU B 1 235 ? 5.426 -9.719 -2.236 1 97.62 235 GLU B CA 1
ATOM 4650 C C . GLU B 1 235 ? 6.895 -9.859 -2.627 1 97.62 235 GLU B C 1
ATOM 4652 O O . GLU B 1 235 ? 7.711 -10.336 -1.831 1 97.62 235 GLU B O 1
ATOM 4657 N N . MET B 1 236 ? 7.223 -9.523 -3.855 1 98.19 236 MET B N 1
ATOM 4658 C CA . MET B 1 236 ? 8.625 -9.5 -4.262 1 98.19 236 MET B CA 1
ATOM 4659 C C . MET B 1 236 ? 9.453 -8.617 -3.334 1 98.19 236 MET B C 1
ATOM 4661 O O . MET B 1 236 ? 10.531 -9.016 -2.898 1 98.19 236 MET B O 1
ATOM 4665 N N . GLN B 1 237 ? 8.922 -7.426 -3.021 1 96.44 237 GLN B N 1
ATOM 4666 C CA . GLN B 1 237 ? 9.586 -6.52 -2.094 1 96.44 237 GLN B CA 1
ATOM 4667 C C . GLN B 1 237 ? 9.805 -7.18 -0.736 1 96.44 237 GLN B C 1
ATOM 4669 O O . GLN B 1 237 ? 10.898 -7.098 -0.168 1 96.44 237 GLN B O 1
ATOM 4674 N N . ALA B 1 238 ? 8.797 -7.824 -0.272 1 94.5 238 ALA B N 1
ATOM 4675 C CA . ALA B 1 238 ? 8.883 -8.477 1.029 1 94.5 238 ALA B CA 1
ATOM 4676 C C . ALA B 1 238 ? 9.93 -9.594 1.015 1 94.5 238 ALA B C 1
ATOM 4678 O O . ALA B 1 238 ? 10.797 -9.648 1.89 1 94.5 238 ALA B O 1
ATOM 4679 N N . LYS B 1 239 ? 9.922 -10.414 0.035 1 95.06 239 LYS B N 1
ATOM 4680 C CA . LYS B 1 239 ? 10.828 -11.555 -0.065 1 95.06 239 LYS B CA 1
ATOM 4681 C C . LYS B 1 239 ? 12.281 -11.086 -0.172 1 95.06 239 LYS B C 1
ATOM 4683 O O . LYS B 1 239 ? 13.148 -11.578 0.552 1 95.06 239 LYS B O 1
ATOM 4688 N N . PHE B 1 240 ? 12.477 -10.164 -1.065 1 96.56 240 PHE B N 1
ATOM 4689 C CA . PHE B 1 240 ? 13.844 -9.711 -1.273 1 96.56 240 PHE B CA 1
ATOM 4690 C C . PHE B 1 240 ? 14.359 -8.977 -0.043 1 96.56 240 PHE B C 1
ATOM 4692 O O . PHE B 1 240 ? 15.531 -9.117 0.329 1 96.56 240 PHE B O 1
ATOM 4699 N N . THR B 1 241 ? 13.508 -8.188 0.585 1 92.75 241 THR B N 1
ATOM 4700 C CA . THR B 1 241 ? 13.938 -7.484 1.79 1 92.75 241 THR B CA 1
ATOM 4701 C C . THR B 1 241 ? 14.289 -8.477 2.898 1 92.75 241 THR B C 1
ATOM 4703 O O . THR B 1 241 ? 15.344 -8.367 3.52 1 92.75 241 THR B O 1
ATOM 4706 N N . GLU B 1 242 ? 13.484 -9.461 3.082 1 88.88 242 GLU B N 1
ATOM 4707 C CA . GLU B 1 242 ? 13.648 -10.422 4.168 1 88.88 242 GLU B CA 1
ATOM 4708 C C . GLU B 1 242 ? 14.828 -11.352 3.912 1 88.88 242 GLU B C 1
ATOM 4710 O O . GLU B 1 242 ? 15.578 -11.688 4.836 1 88.88 242 GLU B O 1
ATOM 4715 N N . ILE B 1 243 ? 14.93 -11.688 2.715 1 91.62 243 ILE B N 1
ATOM 4716 C CA . ILE B 1 243 ? 15.844 -12.781 2.391 1 91.62 243 ILE B CA 1
ATOM 4717 C C . ILE B 1 243 ? 17.203 -12.211 1.986 1 91.62 243 ILE B C 1
ATOM 4719 O O . ILE B 1 243 ? 18.25 -12.727 2.385 1 91.62 243 ILE B O 1
ATOM 4723 N N . LEU B 1 244 ? 17.172 -11.133 1.232 1 93.75 244 LEU B N 1
ATOM 4724 C CA . LEU B 1 244 ? 18.422 -10.602 0.696 1 93.75 244 LEU B CA 1
ATOM 4725 C C . LEU B 1 244 ? 18.953 -9.477 1.57 1 93.75 244 LEU B C 1
ATOM 4727 O O . LEU B 1 244 ? 20.109 -9.086 1.447 1 93.75 244 LEU B O 1
ATOM 4731 N N . ARG B 1 245 ? 18.125 -8.898 2.352 1 89.75 245 ARG B N 1
ATOM 4732 C CA . ARG B 1 245 ? 18.5 -7.934 3.375 1 89.75 245 ARG B CA 1
ATOM 4733 C C . ARG B 1 245 ? 19.109 -6.684 2.748 1 89.75 245 ARG B C 1
ATOM 4735 O O . ARG B 1 245 ? 20.078 -6.133 3.27 1 89.75 245 ARG B O 1
ATOM 4742 N N . VAL B 1 246 ? 18.688 -6.332 1.552 1 91.12 246 VAL B N 1
ATOM 4743 C CA . VAL B 1 246 ? 19.016 -5.07 0.894 1 91.12 246 VAL B CA 1
ATOM 4744 C C . VAL B 1 246 ? 17.734 -4.312 0.554 1 91.12 246 VAL B C 1
ATOM 4746 O O . VAL B 1 246 ? 16.656 -4.914 0.458 1 91.12 246 VAL B O 1
ATOM 4749 N N . PRO B 1 247 ? 17.875 -2.994 0.437 1 92.06 247 PRO B N 1
ATOM 4750 C CA . PRO B 1 247 ? 16.672 -2.225 0.087 1 92.06 247 PRO B CA 1
ATOM 4751 C C . PRO B 1 247 ? 16.016 -2.719 -1.195 1 92.06 247 PRO B C 1
ATOM 4753 O O . PRO B 1 247 ? 16.672 -2.869 -2.223 1 92.06 247 PRO B O 1
ATOM 4756 N N . THR B 1 248 ? 14.758 -3.002 -1.083 1 95.12 248 THR B N 1
ATOM 4757 C CA . THR B 1 248 ? 13.992 -3.51 -2.215 1 95.12 248 THR B CA 1
ATOM 4758 C C . THR B 1 248 ? 12.625 -2.842 -2.283 1 95.12 248 THR B C 1
ATOM 4760 O O . THR B 1 248 ? 11.977 -2.637 -1.256 1 95.12 248 THR B O 1
ATOM 4763 N N . HIS B 1 249 ? 12.234 -2.51 -3.525 1 95.44 249 HIS B N 1
ATOM 4764 C CA . HIS B 1 249 ? 10.914 -1.937 -3.73 1 95.44 249 HIS B CA 1
ATOM 4765 C C . HIS B 1 249 ? 10.172 -2.646 -4.859 1 95.44 249 HIS B C 1
ATOM 4767 O O . HIS B 1 249 ? 10.781 -3.014 -5.871 1 95.44 249 HIS B O 1
ATOM 4773 N N . GLY B 1 250 ? 8.945 -2.926 -4.633 1 96.62 250 GLY B N 1
ATOM 4774 C CA . GLY B 1 250 ? 7.996 -3.264 -5.68 1 96.62 250 GLY B CA 1
ATOM 4775 C C . GLY B 1 250 ? 7.02 -2.143 -5.984 1 96.62 250 GLY B C 1
ATOM 4776 O O . GLY B 1 250 ? 6.273 -1.708 -5.105 1 96.62 250 GLY B O 1
ATOM 4777 N N . TYR B 1 251 ? 7.043 -1.668 -7.289 1 95.31 251 TYR B N 1
ATOM 4778 C CA . TYR B 1 251 ? 6.188 -0.552 -7.684 1 95.31 251 TYR B CA 1
ATOM 4779 C C . TYR B 1 251 ? 5.242 -0.959 -8.812 1 95.31 251 TYR B C 1
ATOM 4781 O O . TYR B 1 251 ? 5.648 -1.651 -9.75 1 95.31 251 TYR B O 1
ATOM 4789 N N . SER B 1 252 ? 4.039 -0.495 -8.625 1 94 252 SER B N 1
ATOM 4790 C CA . SER B 1 252 ? 3.305 -0.337 -9.875 1 94 252 SER B CA 1
ATOM 4791 C C . SER B 1 252 ? 3.934 0.74 -10.75 1 94 252 SER B C 1
ATOM 4793 O O . SER B 1 252 ? 4.602 1.646 -10.25 1 94 252 SER B O 1
ATOM 4795 N N . LEU B 1 253 ? 3.707 0.607 -12.047 1 93.5 253 LEU B N 1
ATOM 4796 C CA . LEU B 1 253 ? 4.227 1.598 -12.984 1 93.5 253 LEU B CA 1
ATOM 4797 C C . LEU B 1 253 ? 3.771 3.002 -12.594 1 93.5 253 LEU B C 1
ATOM 4799 O O . LEU B 1 253 ? 4.566 3.945 -12.625 1 93.5 253 LEU B O 1
ATOM 4803 N N . ALA B 1 254 ? 2.566 3.107 -12.188 1 86.12 254 ALA B N 1
ATOM 4804 C CA . ALA B 1 254 ? 2.014 4.398 -11.797 1 86.12 254 ALA B CA 1
ATOM 4805 C C . ALA B 1 254 ? 2.754 4.969 -10.586 1 86.12 254 ALA B C 1
ATOM 4807 O O . ALA B 1 254 ? 3.141 6.137 -10.578 1 86.12 254 ALA B O 1
ATOM 4808 N N . SER B 1 255 ? 2.938 4.191 -9.602 1 88 255 SER B N 1
ATOM 4809 C CA . SER B 1 255 ? 3.631 4.637 -8.398 1 88 255 SER B CA 1
ATOM 4810 C C . SER B 1 255 ? 5.09 4.973 -8.695 1 88 255 SER B C 1
ATOM 4812 O O . SER B 1 255 ? 5.637 5.926 -8.141 1 88 255 SER B O 1
ATOM 4814 N N . PHE B 1 256 ? 5.707 4.211 -9.523 1 92.12 256 PHE B N 1
ATOM 4815 C CA . PHE B 1 256 ? 7.113 4.422 -9.852 1 92.12 256 PHE B CA 1
ATOM 4816 C C . PHE B 1 256 ? 7.305 5.758 -10.562 1 92.12 256 PHE B C 1
ATOM 4818 O O . PHE B 1 256 ? 8.266 6.477 -10.289 1 92.12 256 PHE B O 1
ATOM 4825 N N . THR B 1 257 ? 6.41 6.051 -11.414 1 89.19 257 THR B N 1
ATOM 4826 C CA . THR B 1 257 ? 6.531 7.27 -12.211 1 89.19 257 THR B CA 1
ATOM 4827 C C . THR B 1 257 ? 6.176 8.5 -11.383 1 89.19 257 THR B C 1
ATOM 4829 O O . THR B 1 257 ? 6.445 9.625 -11.789 1 89.19 257 THR B O 1
ATOM 4832 N N . HIS B 1 258 ? 5.609 8.25 -10.234 1 81.62 258 HIS B N 1
ATOM 4833 C CA . HIS B 1 258 ? 5.273 9.359 -9.352 1 81.62 258 HIS B CA 1
ATOM 4834 C C . HIS B 1 258 ? 6.324 9.523 -8.258 1 81.62 258 HIS B C 1
ATOM 4836 O O . HIS B 1 258 ? 5.996 9.891 -7.125 1 81.62 258 HIS B O 1
ATOM 4842 N N . GLY B 1 259 ? 7.574 9.211 -8.609 1 82.12 259 GLY B N 1
ATOM 4843 C CA . GLY B 1 259 ? 8.625 9.555 -7.668 1 82.12 259 GLY B CA 1
ATOM 4844 C C . GLY B 1 259 ? 9.633 8.438 -7.461 1 82.12 259 GLY B C 1
ATOM 4845 O O . GLY B 1 259 ? 10.781 8.688 -7.105 1 82.12 259 GLY B O 1
ATOM 4846 N N . GLY B 1 260 ? 9.211 7.227 -7.609 1 84.31 260 GLY B N 1
ATOM 4847 C CA . GLY B 1 260 ? 10.102 6.094 -7.402 1 84.31 260 GLY B CA 1
ATOM 4848 C C . GLY B 1 260 ? 11.336 6.133 -8.289 1 84.31 260 GLY B C 1
ATOM 4849 O O . GLY B 1 260 ? 12.422 5.738 -7.867 1 84.31 260 GLY B O 1
ATOM 4850 N N . PHE B 1 261 ? 11.156 6.656 -9.43 1 86.19 261 PHE B N 1
ATOM 4851 C CA . PHE B 1 261 ? 12.234 6.652 -10.414 1 86.19 261 PHE B CA 1
ATOM 4852 C C . PHE B 1 261 ? 13.375 7.562 -9.977 1 86.19 261 PHE B C 1
ATOM 4854 O O . PHE B 1 261 ? 14.492 7.445 -10.477 1 86.19 261 PHE B O 1
ATOM 4861 N N . MET B 1 262 ? 13.188 8.414 -9.094 1 82.88 262 MET B N 1
ATOM 4862 C CA . MET B 1 262 ? 14.188 9.398 -8.68 1 82.88 262 MET B CA 1
ATOM 4863 C C . MET B 1 262 ? 15.242 8.758 -7.785 1 82.88 262 MET B C 1
ATOM 4865 O O . MET B 1 262 ? 16.312 9.336 -7.559 1 82.88 262 MET B O 1
ATOM 4869 N N . GLY B 1 263 ? 14.961 7.586 -7.344 1 83.06 263 GLY B N 1
ATOM 4870 C CA . GLY B 1 263 ? 15.898 6.902 -6.469 1 83.06 263 GLY B CA 1
ATOM 4871 C C . GLY B 1 263 ? 16.859 6 -7.215 1 83.06 263 GLY B C 1
ATOM 4872 O O . GLY B 1 263 ? 17.656 5.289 -6.602 1 83.06 263 GLY B O 1
ATOM 4873 N N . THR B 1 264 ? 16.844 6.074 -8.516 1 88.75 264 THR B N 1
ATOM 4874 C CA . THR B 1 264 ? 17.688 5.195 -9.32 1 88.75 264 THR B CA 1
ATOM 4875 C C . THR B 1 264 ? 19.141 5.656 -9.289 1 88.75 264 THR B C 1
ATOM 4877 O O . THR B 1 264 ? 19.422 6.855 -9.312 1 88.75 264 THR B O 1
ATOM 4880 N N . HIS B 1 265 ? 20.016 4.711 -9.164 1 88.88 265 HIS B N 1
ATOM 4881 C CA . HIS B 1 265 ? 21.453 4.969 -9.234 1 88.88 265 HIS B CA 1
ATOM 4882 C C . HIS B 1 265 ? 22.141 3.941 -10.117 1 88.88 265 HIS B C 1
ATOM 4884 O O . HIS B 1 265 ? 21.516 2.992 -10.594 1 88.88 265 HIS B O 1
ATOM 4890 N N . GLU B 1 266 ? 23.453 4 -10.289 1 93.25 266 GLU B N 1
ATOM 4891 C CA . GLU B 1 266 ? 24.203 3.279 -11.312 1 93.25 266 GLU B CA 1
ATOM 4892 C C . GLU B 1 266 ? 24.219 1.779 -11.031 1 93.25 266 GLU B C 1
ATOM 4894 O O . GLU B 1 266 ? 24.281 0.968 -11.953 1 93.25 266 GLU B O 1
ATOM 4899 N N . ASP B 1 267 ? 24.094 1.328 -9.773 1 94.31 267 ASP B N 1
ATOM 4900 C CA . ASP B 1 267 ? 24.156 -0.088 -9.422 1 94.31 267 ASP B CA 1
ATOM 4901 C C . ASP B 1 267 ? 22.781 -0.64 -9.078 1 94.31 267 ASP B C 1
ATOM 4903 O O . ASP B 1 267 ? 22.672 -1.736 -8.523 1 94.31 267 ASP B O 1
ATOM 4907 N N . HIS B 1 268 ? 21.766 0.141 -9.438 1 94.38 268 HIS B N 1
ATOM 4908 C CA . HIS B 1 268 ? 20.391 -0.202 -9.102 1 94.38 268 HIS B CA 1
ATOM 4909 C C . HIS B 1 268 ? 19.844 -1.296 -10.016 1 94.38 268 HIS B C 1
ATOM 4911 O O . HIS B 1 268 ? 19.703 -1.085 -11.227 1 94.38 268 HIS B O 1
ATOM 4917 N N . CYS B 1 269 ? 19.641 -2.504 -9.461 1 97.94 269 CYS B N 1
ATOM 4918 C CA . CYS B 1 269 ? 19.078 -3.596 -10.25 1 97.94 269 CYS B CA 1
ATOM 4919 C C . CYS B 1 269 ? 17.562 -3.465 -10.367 1 97.94 269 CYS B C 1
ATOM 4921 O O . CYS B 1 269 ? 16.859 -3.451 -9.359 1 97.94 269 CYS B O 1
ATOM 4923 N N . GLN B 1 270 ? 17.078 -3.404 -11.594 1 98.06 270 GLN B N 1
ATOM 4924 C CA . GLN B 1 270 ? 15.648 -3.186 -11.82 1 98.06 270 GLN B CA 1
ATOM 4925 C C . GLN B 1 270 ? 15.055 -4.285 -12.695 1 98.06 270 GLN B C 1
ATOM 4927 O O . GLN B 1 270 ? 15.664 -4.703 -13.68 1 98.06 270 GLN B O 1
ATOM 4932 N N . PHE B 1 271 ? 13.883 -4.801 -12.273 1 98.62 271 PHE B N 1
ATOM 4933 C CA . PHE B 1 271 ? 13.102 -5.766 -13.047 1 98.62 271 PHE B CA 1
ATOM 4934 C C . PHE B 1 271 ? 11.844 -5.125 -13.609 1 98.62 271 PHE B C 1
ATOM 4936 O O . PHE B 1 271 ? 11.078 -4.5 -12.867 1 98.62 271 PHE B O 1
ATOM 4943 N N . TYR B 1 272 ? 11.641 -5.246 -14.891 1 98.06 272 TYR B N 1
ATOM 4944 C CA . TYR B 1 272 ? 10.43 -4.793 -15.562 1 98.06 272 TYR B CA 1
ATOM 4945 C C . TYR B 1 272 ? 9.562 -5.98 -15.977 1 98.06 272 TYR B C 1
ATOM 4947 O O . TYR B 1 272 ? 10.008 -6.844 -16.734 1 98.06 272 TYR B O 1
ATOM 4955 N N . LEU B 1 273 ? 8.336 -6.055 -15.492 1 98.38 273 LEU B N 1
ATOM 4956 C CA . LEU B 1 273 ? 7.426 -7.152 -15.797 1 98.38 273 LEU B CA 1
ATOM 4957 C C . LEU B 1 273 ? 6.516 -6.793 -16.969 1 98.38 273 LEU B C 1
ATOM 4959 O O . LEU B 1 273 ? 5.695 -5.883 -16.859 1 98.38 273 LEU B O 1
ATOM 4963 N N . GLU B 1 274 ? 6.695 -7.504 -18.047 1 97.75 274 GLU B N 1
ATOM 4964 C CA . GLU B 1 274 ? 5.863 -7.324 -19.234 1 97.75 274 GLU B CA 1
ATOM 4965 C C . GLU B 1 274 ? 4.781 -8.391 -19.312 1 97.75 274 GLU B C 1
ATOM 4967 O O . GLU B 1 274 ? 5.078 -9.586 -19.312 1 97.75 274 GLU B O 1
ATOM 4972 N N . ILE B 1 275 ? 3.553 -7.945 -19.344 1 97.69 275 ILE B N 1
ATOM 4973 C CA . ILE B 1 275 ? 2.428 -8.875 -19.422 1 97.69 275 ILE B CA 1
ATOM 4974 C C . ILE B 1 275 ? 1.462 -8.43 -20.516 1 97.69 275 ILE B C 1
ATOM 4976 O O . ILE B 1 275 ? 1.57 -7.312 -21.031 1 97.69 275 ILE B O 1
ATOM 4980 N N . ASN B 1 276 ? 0.546 -9.344 -20.906 1 96.44 276 ASN B N 1
ATOM 4981 C CA . ASN B 1 276 ? -0.515 -9.008 -21.844 1 96.44 276 ASN B CA 1
ATOM 4982 C C . ASN B 1 276 ? -1.635 -8.219 -21.156 1 96.44 276 ASN B C 1
ATOM 4984 O O . ASN B 1 276 ? -2.48 -8.797 -20.484 1 96.44 276 ASN B O 1
ATOM 4988 N N . THR B 1 277 ? -1.603 -6.898 -21.266 1 94.88 277 THR B N 1
ATOM 4989 C CA . THR B 1 277 ? -2.604 -5.996 -20.703 1 94.88 277 THR B CA 1
ATOM 4990 C C . THR B 1 277 ? -2.814 -4.789 -21.609 1 94.88 277 THR B C 1
ATOM 4992 O O . THR B 1 277 ? -2.568 -4.859 -22.812 1 94.88 277 THR B O 1
ATOM 4995 N N . ASP B 1 278 ? -3.398 -3.699 -21.109 1 92.25 278 ASP B N 1
ATOM 4996 C CA . ASP B 1 278 ? -3.592 -2.473 -21.875 1 92.25 278 ASP B CA 1
ATOM 4997 C C . ASP B 1 278 ? -2.297 -2.045 -22.562 1 92.25 278 ASP B C 1
ATOM 4999 O O . ASP B 1 278 ? -1.284 -1.811 -21.906 1 92.25 278 ASP B O 1
ATOM 5003 N N . PRO B 1 279 ? -2.32 -1.972 -23.906 1 93.25 279 PRO B N 1
ATOM 5004 C CA . PRO B 1 279 ? -1.115 -1.623 -24.656 1 93.25 279 PRO B CA 1
ATOM 5005 C C . PRO B 1 279 ? -0.509 -0.292 -24.219 1 93.25 279 PRO B C 1
ATOM 5007 O O . PRO B 1 279 ? 0.711 -0.119 -24.266 1 93.25 279 PRO B O 1
ATOM 5010 N N . ALA B 1 280 ? -1.362 0.607 -23.812 1 90.31 280 ALA B N 1
ATOM 5011 C CA . ALA B 1 280 ? -0.86 1.903 -23.359 1 90.31 280 ALA B CA 1
ATOM 5012 C C . ALA B 1 280 ? 0.022 1.753 -22.125 1 90.31 280 ALA B C 1
ATOM 5014 O O . ALA B 1 280 ? 1.017 2.467 -21.969 1 90.31 280 ALA B O 1
ATOM 5015 N N . VAL B 1 281 ? -0.298 0.835 -21.266 1 91.94 281 VAL B N 1
ATOM 5016 C CA . VAL B 1 281 ? 0.484 0.57 -20.062 1 91.94 281 VAL B CA 1
ATOM 5017 C C . VAL B 1 281 ? 1.844 -0.008 -20.438 1 91.94 281 VAL B C 1
ATOM 5019 O O . VAL B 1 281 ? 2.877 0.416 -19.906 1 91.94 281 VAL B O 1
ATOM 5022 N N . MET B 1 282 ? 1.854 -0.91 -21.391 1 93.69 282 MET B N 1
ATOM 5023 C CA . MET B 1 282 ? 3.104 -1.541 -21.797 1 93.69 282 MET B CA 1
ATOM 5024 C C . MET B 1 282 ? 3.99 -0.551 -22.547 1 93.69 282 MET B C 1
ATOM 5026 O O . MET B 1 282 ? 5.215 -0.578 -22.406 1 93.69 282 MET B O 1
ATOM 5030 N N . THR B 1 283 ? 3.352 0.316 -23.328 1 93.69 283 THR B N 1
ATOM 5031 C CA . THR B 1 283 ? 4.113 1.358 -24.016 1 93.69 283 THR B CA 1
ATOM 5032 C C . THR B 1 283 ? 4.801 2.27 -23 1 93.69 283 THR B C 1
ATOM 5034 O O . THR B 1 283 ? 5.98 2.6 -23.156 1 93.69 283 THR B O 1
ATOM 5037 N N . GLN B 1 284 ? 4.074 2.639 -22 1 92.38 284 GLN B N 1
ATOM 5038 C CA . GLN B 1 284 ? 4.648 3.477 -20.953 1 92.38 284 GLN B CA 1
ATOM 5039 C C . GLN B 1 284 ? 5.754 2.74 -20.219 1 92.38 284 GLN B C 1
ATOM 5041 O O . GLN B 1 284 ? 6.785 3.33 -19.875 1 92.38 284 GLN B O 1
ATOM 5046 N N . LEU B 1 285 ? 5.535 1.511 -19.891 1 95.5 285 LEU B N 1
ATOM 5047 C CA . LEU B 1 285 ? 6.539 0.703 -19.203 1 95.5 285 LEU B CA 1
ATOM 5048 C C . LEU B 1 285 ? 7.836 0.656 -20 1 95.5 285 LEU B C 1
ATOM 5050 O O . LEU B 1 285 ? 8.922 0.801 -19.438 1 95.5 285 LEU B O 1
ATOM 5054 N N . GLN B 1 286 ? 7.73 0.467 -21.297 1 94.06 286 GLN B N 1
ATOM 5055 C CA . GLN B 1 286 ? 8.898 0.413 -22.172 1 94.06 286 GLN B CA 1
ATOM 5056 C C . GLN B 1 286 ? 9.617 1.759 -22.203 1 94.06 286 GLN B C 1
ATOM 5058 O O . GLN B 1 286 ? 10.852 1.811 -22.25 1 94.06 286 GLN B O 1
ATOM 5063 N N . ALA B 1 287 ? 8.836 2.803 -22.219 1 94.31 287 ALA B N 1
ATOM 5064 C CA . ALA B 1 287 ? 9.43 4.137 -22.203 1 94.31 287 ALA B CA 1
ATOM 5065 C C . ALA B 1 287 ? 10.219 4.375 -20.922 1 94.31 287 ALA B C 1
ATOM 5067 O O . ALA B 1 287 ? 11.32 4.926 -20.953 1 94.31 287 ALA B O 1
ATOM 5068 N N . VAL B 1 288 ? 9.656 3.973 -19.797 1 94.69 288 VAL B N 1
ATOM 5069 C CA . VAL B 1 288 ? 10.32 4.113 -18.516 1 94.69 288 VAL B CA 1
ATOM 5070 C C . VAL B 1 288 ? 11.586 3.256 -18.484 1 94.69 288 VAL B C 1
ATOM 5072 O O . VAL B 1 288 ? 12.648 3.717 -18.062 1 94.69 288 VAL B O 1
ATOM 5075 N N . LYS B 1 289 ? 11.445 2.049 -18.938 1 95.38 289 LYS B N 1
ATOM 5076 C CA . LYS B 1 289 ? 12.586 1.14 -19.016 1 95.38 289 LYS B CA 1
ATOM 5077 C C . LYS B 1 289 ? 13.719 1.745 -19.828 1 95.38 289 LYS B C 1
ATOM 5079 O O . LYS B 1 289 ? 14.875 1.71 -19.422 1 95.38 289 LYS B O 1
ATOM 5084 N N . THR B 1 290 ? 13.406 2.277 -20.938 1 93.69 290 THR B N 1
ATOM 5085 C CA . THR B 1 290 ? 14.383 2.898 -21.828 1 93.69 290 THR B CA 1
ATOM 5086 C C . THR B 1 290 ? 15.062 4.078 -21.125 1 93.69 290 THR B C 1
ATOM 5088 O O . THR B 1 290 ? 16.281 4.223 -21.188 1 93.69 290 THR B O 1
ATOM 5091 N N . TYR B 1 291 ? 14.297 4.871 -20.5 1 92.88 291 TYR B N 1
ATOM 5092 C CA . TYR B 1 291 ? 14.852 6.012 -19.781 1 92.88 291 TYR B CA 1
ATOM 5093 C C . TYR B 1 291 ? 15.805 5.559 -18.688 1 92.88 291 TYR B C 1
ATOM 5095 O O . TYR B 1 291 ? 16.922 6.078 -18.578 1 92.88 291 TYR B O 1
ATOM 5103 N N . GLU B 1 292 ? 15.352 4.633 -17.875 1 94.19 292 GLU B N 1
ATOM 5104 C CA . GLU B 1 292 ? 16.125 4.168 -16.734 1 94.19 292 GLU B CA 1
ATOM 5105 C C . GLU B 1 292 ? 17.406 3.477 -17.172 1 94.19 292 GLU B C 1
ATOM 5107 O O . GLU B 1 292 ? 18.406 3.502 -16.469 1 94.19 292 GLU B O 1
ATOM 5112 N N . SER B 1 293 ? 17.406 2.887 -18.344 1 93.88 293 SER B N 1
ATOM 5113 C CA . SER B 1 293 ? 18.594 2.205 -18.875 1 93.88 293 SER B CA 1
ATOM 5114 C C . SER B 1 293 ? 19.719 3.188 -19.141 1 93.88 293 SER B C 1
ATOM 5116 O O . SER B 1 293 ? 20.875 2.783 -19.266 1 93.88 293 SER B O 1
ATOM 5118 N N . ARG B 1 294 ? 19.453 4.434 -19.156 1 92.69 294 ARG B N 1
ATOM 5119 C CA . ARG B 1 294 ? 20.484 5.461 -19.297 1 92.69 294 ARG B CA 1
ATOM 5120 C C . ARG B 1 294 ? 21.219 5.668 -17.969 1 92.69 294 ARG B C 1
ATOM 5122 O O . ARG B 1 294 ? 22.344 6.191 -17.953 1 92.69 294 ARG B O 1
ATOM 5129 N N . LEU B 1 295 ? 20.578 5.242 -16.922 1 91.62 295 LEU B N 1
ATOM 5130 C CA . LEU B 1 295 ? 21.109 5.523 -15.594 1 91.62 295 LEU B CA 1
ATOM 5131 C C . LEU B 1 295 ? 21.812 4.297 -15.016 1 91.62 295 LEU B C 1
ATOM 5133 O O . LEU B 1 295 ? 22.734 4.43 -14.211 1 91.62 295 LEU B O 1
ATOM 5137 N N . THR B 1 296 ? 21.359 3.117 -15.375 1 95.25 296 THR B N 1
ATOM 5138 C CA . THR B 1 296 ? 21.953 1.872 -14.898 1 95.25 296 THR B CA 1
ATOM 5139 C C . THR B 1 296 ? 21.906 0.801 -15.984 1 95.25 296 THR B C 1
ATOM 5141 O O . THR B 1 296 ? 20.938 0.694 -16.719 1 95.25 296 THR B O 1
ATOM 5144 N N . PRO B 1 297 ? 22.984 0.021 -16.094 1 96 297 PRO B N 1
ATOM 5145 C CA . PRO B 1 297 ? 22.969 -1.085 -17.047 1 96 297 PRO B CA 1
ATOM 5146 C C . PRO B 1 297 ? 22.25 -2.324 -16.516 1 96 297 PRO B C 1
ATOM 5148 O O . PRO B 1 297 ? 22.094 -3.311 -17.234 1 96 297 PRO B O 1
ATOM 5151 N N . HIS B 1 298 ? 21.844 -2.326 -15.227 1 97.25 298 HIS B N 1
ATOM 5152 C CA . HIS B 1 298 ? 21.266 -3.486 -14.555 1 97.25 298 HIS B CA 1
ATOM 5153 C C . HIS B 1 298 ? 19.75 -3.5 -14.688 1 97.25 298 HIS B C 1
ATOM 5155 O O . HIS B 1 298 ? 19.031 -3.488 -13.688 1 97.25 298 HIS B O 1
ATOM 5161 N N . ILE B 1 299 ? 19.344 -3.539 -15.992 1 97.5 299 ILE B N 1
ATOM 5162 C CA . ILE B 1 299 ? 17.922 -3.533 -16.359 1 97.5 299 ILE B CA 1
ATOM 5163 C C . ILE B 1 299 ? 17.516 -4.91 -16.875 1 97.5 299 ILE B C 1
ATOM 5165 O O . ILE B 1 299 ? 18.062 -5.383 -17.875 1 97.5 299 ILE B O 1
ATOM 5169 N N . TYR B 1 300 ? 16.562 -5.516 -16.234 1 98.06 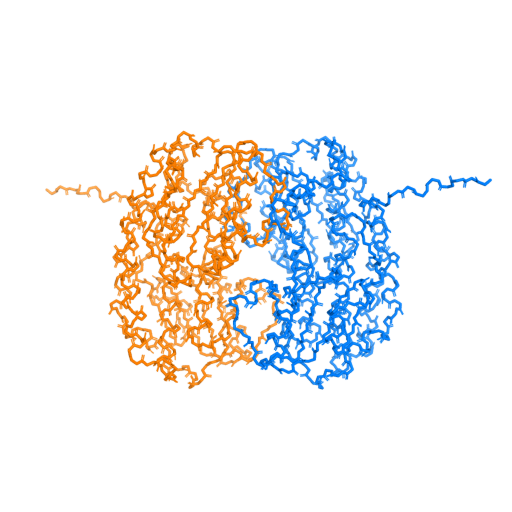300 TYR B N 1
ATOM 5170 C CA . TYR B 1 300 ? 16.109 -6.852 -16.609 1 98.06 300 TYR B CA 1
ATOM 5171 C C . TYR B 1 300 ? 14.617 -6.871 -16.891 1 98.06 300 TYR B C 1
ATOM 5173 O O . TYR B 1 300 ? 13.867 -6.078 -16.328 1 98.06 300 TYR B O 1
ATOM 5181 N N . THR B 1 301 ? 14.242 -7.773 -17.781 1 97.69 301 THR B N 1
ATOM 5182 C CA . THR B 1 301 ? 12.836 -7.941 -18.141 1 97.69 301 THR B CA 1
ATOM 5183 C C . THR B 1 301 ? 12.359 -9.352 -17.812 1 97.69 301 THR B C 1
ATOM 5185 O O . THR B 1 301 ? 13.062 -10.328 -18.078 1 97.69 301 THR B O 1
ATOM 5188 N N . ILE B 1 302 ? 11.266 -9.484 -17.172 1 98 302 ILE B N 1
ATOM 5189 C CA . ILE B 1 302 ? 10.5 -10.719 -17.047 1 98 302 ILE B CA 1
ATOM 5190 C C . ILE B 1 302 ? 9.258 -10.648 -17.922 1 98 302 ILE B C 1
ATOM 5192 O O . ILE B 1 302 ? 8.336 -9.875 -17.641 1 98 302 ILE B O 1
ATOM 5196 N N . SER B 1 303 ? 9.25 -11.438 -19 1 97.81 303 SER B N 1
ATOM 5197 C CA . SER B 1 303 ? 8.195 -11.312 -20 1 97.81 303 SER B CA 1
ATOM 5198 C C . SER B 1 303 ? 7.242 -12.5 -19.953 1 97.81 303 SER B C 1
ATOM 5200 O O . SER B 1 303 ? 7.672 -13.648 -20.047 1 97.81 303 SER B O 1
ATOM 5202 N N . LEU B 1 304 ? 5.961 -12.172 -19.812 1 97.94 304 LEU B N 1
ATOM 5203 C CA . LEU B 1 304 ? 4.895 -13.164 -19.891 1 97.94 304 LEU B CA 1
ATOM 5204 C C . LEU B 1 304 ? 3.998 -12.922 -21.094 1 97.94 304 LEU B C 1
ATOM 5206 O O . LEU B 1 304 ? 2.828 -13.312 -21.094 1 97.94 304 LEU B O 1
ATOM 5210 N N . THR B 1 305 ? 4.512 -12.281 -22.109 1 96.25 305 THR B N 1
ATOM 5211 C CA . THR B 1 305 ? 3.715 -11.867 -23.25 1 96.25 305 THR B CA 1
ATOM 5212 C C . THR B 1 305 ? 3.775 -12.914 -24.359 1 96.25 305 THR B C 1
ATOM 5214 O O . THR B 1 305 ? 2.908 -12.953 -25.234 1 96.25 305 THR B O 1
ATOM 5217 N N . GLY B 1 306 ? 4.777 -13.766 -24.391 1 90 306 GLY B N 1
ATOM 5218 C CA . GLY B 1 306 ? 5.016 -14.703 -25.469 1 90 306 GLY B CA 1
ATOM 5219 C C . GLY B 1 306 ? 5.812 -14.102 -26.609 1 90 306 GLY B C 1
ATOM 5220 O O . GLY B 1 306 ? 6.242 -14.812 -27.531 1 90 306 GLY B O 1
ATOM 5221 N N . ASP B 1 307 ? 6.02 -12.797 -26.5 1 83.38 307 ASP B N 1
ATOM 5222 C CA . ASP B 1 307 ? 6.797 -12.133 -27.547 1 83.38 307 ASP B CA 1
ATOM 5223 C C . ASP B 1 307 ? 8.281 -12.484 -27.422 1 83.38 307 ASP B C 1
ATOM 5225 O O . ASP B 1 307 ? 8.812 -12.609 -26.328 1 83.38 307 ASP B O 1
ATOM 5229 N N . GLN B 1 308 ? 8.828 -12.625 -28.562 1 76.44 308 GLN B N 1
ATOM 5230 C CA . GLN B 1 308 ? 10.258 -12.891 -28.562 1 76.44 308 GLN B CA 1
ATOM 5231 C C . GLN B 1 308 ? 11.055 -11.617 -28.281 1 76.44 308 GLN B C 1
ATOM 5233 O O . GLN B 1 308 ? 10.703 -10.539 -28.781 1 76.44 308 GLN B O 1
ATOM 5238 N N . PRO B 1 309 ? 11.898 -11.773 -27.391 1 73.56 309 PRO B N 1
ATOM 5239 C CA . PRO B 1 309 ? 12.742 -10.602 -27.141 1 73.56 309 PRO B CA 1
ATOM 5240 C C . PRO B 1 309 ? 13.469 -10.125 -28.391 1 73.56 309 PRO B C 1
ATOM 5242 O O . PRO B 1 309 ? 13.641 -10.898 -29.344 1 73.56 309 PRO B O 1
ATOM 5245 N N . THR B 1 310 ? 13.656 -8.82 -28.328 1 61.72 310 THR B N 1
ATOM 5246 C CA . THR B 1 310 ? 14.469 -8.32 -29.422 1 61.72 310 THR B CA 1
ATOM 5247 C C . THR B 1 310 ? 15.82 -9.031 -29.469 1 61.72 310 THR B C 1
ATOM 5249 O O . THR B 1 310 ? 16.266 -9.57 -28.453 1 61.72 310 THR B O 1
ATOM 5252 N N . VAL B 1 311 ? 16.391 -9 -30.609 1 57.78 311 VAL B N 1
ATOM 5253 C CA . VAL B 1 311 ? 17.672 -9.641 -30.844 1 57.78 311 VAL B CA 1
ATOM 5254 C C . VAL B 1 311 ? 18.719 -9.062 -29.891 1 57.78 311 VAL B C 1
ATOM 5256 O O . VAL B 1 311 ? 18.812 -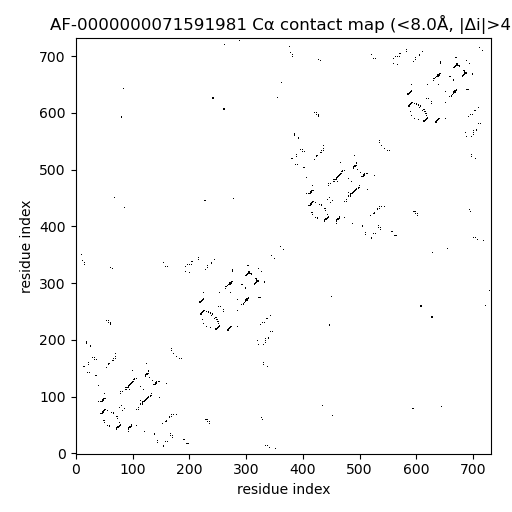7.844 -29.734 1 57.78 311 VAL B O 1
ATOM 5259 N N . ASN B 1 312 ? 19.359 -9.859 -29.078 1 57.16 312 ASN B N 1
ATOM 5260 C CA . ASN B 1 312 ? 20.453 -9.539 -28.172 1 57.16 312 ASN B CA 1
ATOM 5261 C C . ASN B 1 312 ? 19.938 -9 -26.828 1 57.16 312 ASN B C 1
ATOM 5263 O O . ASN B 1 312 ? 20.672 -8.32 -26.109 1 57.16 312 ASN B O 1
ATOM 5267 N N . ASP B 1 313 ? 18.703 -9.219 -26.625 1 77.56 313 ASP B N 1
ATOM 5268 C CA . ASP B 1 313 ? 18.25 -8.805 -25.312 1 77.56 313 ASP B CA 1
ATOM 5269 C C . ASP B 1 313 ? 18.438 -9.922 -24.281 1 77.56 313 ASP B C 1
ATOM 5271 O O . ASP B 1 313 ? 17.469 -10.586 -23.891 1 77.56 313 ASP B O 1
ATOM 5275 N N . ASP B 1 314 ? 19.703 -10.141 -23.891 1 87.44 314 ASP B N 1
ATOM 5276 C CA . ASP B 1 314 ? 20.094 -11.211 -22.969 1 87.44 314 ASP B CA 1
ATOM 5277 C C . ASP B 1 314 ? 19.547 -10.961 -21.578 1 87.44 314 ASP B C 1
ATOM 5279 O O . ASP B 1 314 ? 19.547 -11.859 -20.719 1 87.44 314 ASP B O 1
ATOM 5283 N N . GLN B 1 315 ? 18.953 -9.852 -21.359 1 96 315 GLN B N 1
ATOM 5284 C CA . GLN B 1 315 ? 18.516 -9.5 -20.016 1 96 315 GLN B CA 1
ATOM 5285 C C . GLN B 1 315 ? 17 -9.68 -19.875 1 96 315 GLN B C 1
ATOM 5287 O O . GLN B 1 315 ? 16.391 -9.102 -18.984 1 96 315 GLN B O 1
ATOM 5292 N N . THR B 1 316 ? 16.484 -10.523 -20.812 1 96.56 316 THR B N 1
ATOM 5293 C CA . THR B 1 316 ? 15.062 -10.844 -20.75 1 96.56 316 THR B CA 1
ATOM 5294 C C . THR B 1 316 ? 14.852 -12.305 -20.375 1 96.56 316 THR B C 1
ATOM 5296 O O . THR B 1 316 ? 15.375 -13.203 -21.031 1 96.56 316 THR B O 1
ATOM 5299 N N . LEU B 1 317 ? 14.156 -12.523 -19.281 1 97.31 317 LEU B N 1
ATOM 5300 C CA . LEU B 1 317 ? 13.633 -13.836 -18.938 1 97.31 317 LEU B CA 1
ATOM 5301 C C . LEU B 1 317 ? 12.281 -14.07 -19.594 1 97.31 317 LEU B C 1
ATOM 5303 O O . LEU B 1 317 ? 11.266 -13.516 -19.172 1 97.31 317 LEU B O 1
ATOM 5307 N N . GLN B 1 318 ? 12.289 -14.883 -20.625 1 95.81 318 GLN B N 1
ATOM 5308 C CA . GLN B 1 318 ? 11.055 -15.195 -21.328 1 95.81 318 GLN B CA 1
ATOM 5309 C C . GLN B 1 318 ? 10.312 -16.344 -20.656 1 95.81 318 GLN B C 1
ATOM 5311 O O . GLN B 1 318 ? 10.859 -17.438 -20.484 1 95.81 318 GLN B O 1
ATOM 5316 N N . LEU B 1 319 ? 9.094 -16.062 -20.281 1 97 319 LEU B N 1
ATOM 5317 C CA . LEU B 1 319 ? 8.234 -17.078 -19.672 1 97 319 LEU B CA 1
ATOM 5318 C C . LEU B 1 319 ? 7.055 -17.406 -20.578 1 97 319 LEU B C 1
ATOM 5320 O O . LEU B 1 319 ? 6.926 -16.844 -21.672 1 97 319 LEU B O 1
ATOM 5324 N N . GLU B 1 320 ? 6.324 -18.406 -20.109 1 96.38 320 GLU B N 1
ATOM 5325 C CA . GLU B 1 320 ? 5.102 -18.75 -20.844 1 96.38 320 GLU B CA 1
ATOM 5326 C C . GLU B 1 320 ? 4.152 -17.547 -20.906 1 96.38 320 GLU B C 1
ATOM 5328 O O . GLU B 1 320 ? 3.986 -16.812 -19.938 1 96.38 320 GLU B O 1
ATOM 5333 N N . ALA B 1 321 ? 3.57 -17.484 -22.109 1 97.06 321 ALA B N 1
ATOM 5334 C CA . ALA B 1 321 ? 2.607 -16.406 -22.297 1 97.06 321 ALA B CA 1
ATOM 5335 C C . ALA B 1 321 ? 1.358 -16.625 -21.453 1 97.06 321 ALA B C 1
ATOM 5337 O O . ALA B 1 321 ? 0.866 -17.75 -21.344 1 97.06 321 ALA B O 1
ATOM 5338 N N . VAL B 1 322 ? 0.925 -15.578 -20.797 1 98 322 VAL B N 1
ATOM 5339 C CA . VAL B 1 322 ? -0.335 -15.594 -20.062 1 98 322 VAL B CA 1
ATOM 5340 C C . VAL B 1 322 ? -1.319 -14.617 -20.703 1 98 322 VAL B C 1
ATOM 5342 O O . VAL B 1 322 ? -1.083 -13.406 -20.719 1 98 322 VAL B O 1
ATOM 5345 N N . ALA B 1 323 ? -2.385 -15.148 -21.203 1 95.81 323 ALA B N 1
ATOM 5346 C CA . ALA B 1 323 ? -3.344 -14.336 -21.953 1 95.81 323 ALA B CA 1
ATOM 5347 C C . ALA B 1 323 ? -4.117 -13.406 -21.016 1 95.81 323 ALA B C 1
ATOM 5349 O O . ALA B 1 323 ? -4.34 -12.234 -21.344 1 95.81 323 ALA B O 1
ATOM 5350 N N . ASP B 1 324 ? -4.586 -13.906 -19.906 1 97.5 324 ASP B N 1
ATOM 5351 C CA . ASP B 1 324 ? -5.355 -13.133 -18.938 1 97.5 324 ASP B CA 1
ATOM 5352 C C . ASP B 1 324 ? -4.441 -12.438 -17.922 1 97.5 324 ASP B C 1
ATOM 5354 O O . ASP B 1 324 ? -3.838 -13.094 -17.078 1 97.5 324 ASP B O 1
ATOM 5358 N N . PRO B 1 325 ? -4.359 -11.094 -17.984 1 97.44 325 PRO B N 1
ATOM 5359 C CA . PRO B 1 325 ? -3.434 -10.391 -17.078 1 97.44 325 PRO B CA 1
ATOM 5360 C C . PRO B 1 325 ? -3.758 -10.617 -15.609 1 97.44 325 PRO B C 1
ATOM 5362 O O . PRO B 1 325 ? -2.869 -10.531 -14.758 1 97.44 325 PRO B O 1
ATOM 5365 N N . TYR B 1 326 ? -5.02 -10.961 -15.297 1 98 326 TYR B N 1
ATOM 5366 C CA . TYR B 1 326 ? -5.426 -11.164 -13.906 1 98 326 TYR B CA 1
ATOM 5367 C C . TYR B 1 326 ? -4.879 -12.477 -13.367 1 98 326 TYR B C 1
ATOM 5369 O O . TYR B 1 326 ? -4.871 -12.695 -12.148 1 98 326 TYR B O 1
ATOM 5377 N N . LYS B 1 327 ? -4.348 -13.367 -14.234 1 98.62 327 LYS B N 1
ATOM 5378 C CA . LYS B 1 327 ? -3.803 -14.656 -13.82 1 98.62 327 LYS B CA 1
ATOM 5379 C C . LYS B 1 327 ? -2.279 -14.664 -13.906 1 98.62 327 LYS B C 1
ATOM 5381 O O . LYS B 1 327 ? -1.63 -15.586 -13.422 1 98.62 327 LYS B O 1
ATOM 5386 N N . ALA B 1 328 ? -1.712 -13.594 -14.422 1 98.38 328 ALA B N 1
ATOM 5387 C CA . ALA B 1 328 ? -0.269 -13.484 -14.617 1 98.38 328 ALA B CA 1
ATOM 5388 C C . ALA B 1 328 ? 0.479 -13.625 -13.297 1 98.38 328 ALA B C 1
ATOM 5390 O O . ALA B 1 328 ? 1.588 -14.164 -13.258 1 98.38 328 ALA B O 1
ATOM 5391 N N . PRO B 1 329 ? -0.11 -13.156 -12.195 1 98.25 329 PRO B N 1
ATOM 5392 C CA . PRO B 1 329 ? 0.594 -13.227 -10.914 1 98.25 329 PRO B CA 1
ATOM 5393 C C . PRO B 1 329 ? 1.003 -14.656 -10.547 1 98.25 329 PRO B C 1
ATOM 5395 O O . PRO B 1 329 ? 2.008 -14.852 -9.859 1 98.25 329 PRO B O 1
ATOM 5398 N N . LEU B 1 330 ? 0.302 -15.688 -10.984 1 98.5 330 LEU B N 1
ATOM 5399 C CA . LEU B 1 330 ? 0.571 -17.078 -10.617 1 98.5 330 LEU B CA 1
ATOM 5400 C C . LEU B 1 330 ? 1.934 -17.516 -11.141 1 98.5 330 LEU B C 1
ATOM 5402 O O . LEU B 1 330 ? 2.588 -18.375 -10.531 1 98.5 330 LEU B O 1
ATOM 5406 N N . LEU B 1 331 ? 2.369 -16.906 -12.227 1 98.69 331 LEU B N 1
ATOM 5407 C CA . LEU B 1 331 ? 3.689 -17.234 -12.75 1 98.69 331 LEU B CA 1
ATOM 5408 C C . LEU B 1 331 ? 4.699 -16.156 -12.398 1 98.69 331 LEU B C 1
ATOM 5410 O O . LEU B 1 331 ? 5.883 -16.438 -12.203 1 98.69 331 LEU B O 1
ATOM 5414 N N . ALA B 1 332 ? 4.234 -14.93 -12.289 1 98.75 332 ALA B N 1
ATOM 5415 C CA . ALA B 1 332 ? 5.109 -13.766 -12.195 1 98.75 332 ALA B CA 1
ATOM 5416 C C . ALA B 1 332 ? 5.902 -13.773 -10.891 1 98.75 332 ALA B C 1
ATOM 5418 O O . ALA B 1 332 ? 6.996 -13.203 -10.82 1 98.75 332 ALA B O 1
ATOM 5419 N N . ILE B 1 333 ? 5.402 -14.406 -9.828 1 98.75 333 ILE B N 1
ATOM 5420 C CA . ILE B 1 333 ? 6.051 -14.359 -8.523 1 98.75 333 ILE B CA 1
ATOM 5421 C C . ILE B 1 333 ? 7.207 -15.352 -8.484 1 98.75 333 ILE B C 1
ATOM 5423 O O . ILE B 1 333 ? 8.156 -15.188 -7.715 1 98.75 333 ILE B O 1
ATOM 5427 N N . ILE B 1 334 ? 7.211 -16.391 -9.32 1 98.81 334 ILE B N 1
ATOM 5428 C CA . ILE B 1 334 ? 8.086 -17.547 -9.211 1 98.81 334 ILE B CA 1
ATOM 5429 C C . ILE B 1 334 ? 9.531 -17.125 -9.469 1 98.81 334 ILE B C 1
ATOM 5431 O O . ILE B 1 334 ? 10.438 -17.5 -8.719 1 98.81 334 ILE B O 1
ATOM 5435 N N . PRO B 1 335 ? 9.844 -16.344 -10.508 1 98.81 335 PRO B N 1
ATOM 5436 C CA . PRO B 1 335 ? 11.234 -15.914 -10.695 1 98.81 335 PRO B CA 1
ATOM 5437 C C . PRO B 1 335 ? 11.812 -15.227 -9.461 1 98.81 335 PRO B C 1
ATOM 5439 O O . PRO B 1 335 ? 12.977 -15.438 -9.117 1 98.81 335 PRO B O 1
ATOM 5442 N N . PHE B 1 336 ? 11.016 -14.453 -8.812 1 98.75 336 PHE B N 1
ATOM 5443 C CA . PHE B 1 336 ? 11.5 -13.711 -7.652 1 98.75 336 PHE B CA 1
ATOM 5444 C C . PHE B 1 336 ? 11.742 -14.648 -6.477 1 98.75 336 PHE B C 1
ATOM 5446 O O . PHE B 1 336 ? 12.664 -14.43 -5.68 1 98.75 336 PHE B O 1
ATOM 5453 N N . GLN B 1 337 ? 10.898 -15.68 -6.328 1 98.31 337 GLN B N 1
ATOM 5454 C CA . GLN B 1 337 ? 11.156 -16.703 -5.309 1 98.31 337 GLN B CA 1
ATOM 5455 C C . GLN B 1 337 ? 12.469 -17.422 -5.574 1 98.31 337 GLN B C 1
ATOM 5457 O O . GLN B 1 337 ? 13.289 -17.578 -4.668 1 98.31 337 GLN B O 1
ATOM 5462 N N . VAL B 1 338 ? 12.672 -17.797 -6.789 1 98.44 338 VAL B N 1
ATOM 5463 C CA . VAL B 1 338 ? 13.867 -18.531 -7.195 1 98.44 338 VAL B CA 1
ATOM 5464 C C . VAL B 1 338 ? 15.094 -17.641 -7.02 1 98.44 338 VAL B C 1
ATOM 5466 O O . VAL B 1 338 ? 16.094 -18.062 -6.422 1 98.44 338 VAL B O 1
ATOM 5469 N N . LEU B 1 339 ? 15.023 -16.438 -7.5 1 98.62 339 LEU B N 1
ATOM 5470 C CA . LEU B 1 339 ? 16.141 -15.508 -7.383 1 98.62 339 LEU B CA 1
ATOM 5471 C C . LEU B 1 339 ? 16.469 -15.234 -5.918 1 98.62 339 LEU B C 1
ATOM 5473 O O . LEU B 1 339 ? 17.641 -15.18 -5.539 1 98.62 339 LEU B O 1
ATOM 5477 N N . ALA B 1 340 ? 15.414 -15.031 -5.117 1 97.25 340 ALA B N 1
ATOM 5478 C CA . ALA B 1 340 ? 15.648 -14.789 -3.697 1 97.25 340 ALA B CA 1
ATOM 5479 C C . ALA B 1 340 ? 16.469 -15.914 -3.074 1 97.25 340 ALA B C 1
ATOM 5481 O O . ALA B 1 340 ? 17.422 -15.656 -2.33 1 97.25 340 ALA B O 1
ATOM 5482 N N . TRP B 1 341 ? 16.125 -17.141 -3.402 1 95.88 341 TRP B N 1
ATOM 5483 C CA . TRP B 1 341 ? 16.828 -18.297 -2.857 1 95.88 341 TRP B CA 1
ATOM 5484 C C . TRP B 1 341 ? 18.281 -18.328 -3.312 1 95.88 341 TRP B C 1
ATOM 5486 O O . TRP B 1 341 ? 19.188 -18.422 -2.488 1 95.88 341 TRP B O 1
ATOM 5496 N N . PHE B 1 342 ? 18.531 -18.172 -4.527 1 97.31 342 PHE B N 1
ATOM 5497 C CA . PHE B 1 342 ? 19.875 -18.359 -5.078 1 97.31 342 PHE B CA 1
ATOM 5498 C C . PHE B 1 342 ? 20.766 -17.172 -4.754 1 97.31 342 PHE B C 1
ATOM 5500 O O . PHE B 1 342 ? 21.953 -17.344 -4.496 1 97.31 342 PHE B O 1
ATOM 5507 N N . ILE B 1 343 ? 20.203 -15.969 -4.785 1 97.88 343 ILE B N 1
ATOM 5508 C CA . ILE B 1 343 ? 21 -14.789 -4.441 1 97.88 343 ILE B CA 1
ATOM 5509 C C . ILE B 1 343 ? 21.406 -14.859 -2.973 1 97.88 343 ILE B C 1
ATOM 5511 O O . ILE B 1 343 ? 22.547 -14.531 -2.623 1 97.88 343 ILE B O 1
ATOM 5515 N N . ALA B 1 344 ? 20.453 -15.273 -2.141 1 95.31 344 ALA B N 1
ATOM 5516 C CA . ALA B 1 344 ? 20.797 -15.43 -0.729 1 95.31 344 ALA B CA 1
ATOM 5517 C C . ALA B 1 344 ? 21.969 -16.391 -0.552 1 95.31 344 ALA B C 1
ATOM 5519 O O . ALA B 1 344 ? 22.891 -16.125 0.208 1 95.31 344 ALA B O 1
ATOM 5520 N N . LYS B 1 345 ? 21.922 -17.5 -1.246 1 94.38 345 LYS B N 1
ATOM 5521 C CA . LYS B 1 345 ? 22.984 -18.5 -1.182 1 94.38 345 LYS B CA 1
ATOM 5522 C C . LYS B 1 345 ? 24.312 -17.922 -1.65 1 94.38 345 LYS B C 1
ATOM 5524 O O . LYS B 1 345 ? 25.344 -18.125 -1.009 1 94.38 345 LYS B O 1
ATOM 5529 N N . SER B 1 346 ? 24.234 -17.219 -2.707 1 96.56 346 SER B N 1
ATOM 5530 C CA . SER B 1 346 ? 25.469 -16.656 -3.25 1 96.56 346 SER B CA 1
ATOM 5531 C C . SER B 1 346 ? 26.047 -15.57 -2.336 1 96.56 346 SER B C 1
ATOM 5533 O O . SER B 1 346 ? 27.25 -15.336 -2.324 1 96.56 346 SER B O 1
ATOM 5535 N N . ARG B 1 347 ? 25.203 -14.93 -1.575 1 94.94 347 ARG B N 1
ATOM 5536 C CA . ARG B 1 347 ? 25.625 -13.898 -0.633 1 94.94 347 ARG B CA 1
ATOM 5537 C C . ARG B 1 347 ? 26.031 -14.516 0.703 1 94.94 347 ARG B C 1
ATOM 5539 O O . ARG B 1 347 ? 26.438 -13.797 1.623 1 94.94 347 ARG B O 1
ATOM 5546 N N . GLY B 1 348 ? 25.844 -15.828 0.854 1 93 348 GLY B N 1
ATOM 5547 C CA . GLY B 1 348 ? 26.219 -16.516 2.076 1 93 348 GLY B CA 1
ATOM 5548 C C . GLY B 1 348 ? 25.203 -16.344 3.197 1 93 348 GLY B C 1
ATOM 5549 O O . GLY B 1 348 ? 25.547 -16.484 4.375 1 93 348 GLY B O 1
ATOM 5550 N N . ILE B 1 349 ? 24.016 -15.953 2.84 1 89.25 349 ILE B N 1
ATOM 5551 C CA . ILE B 1 349 ? 22.969 -15.773 3.84 1 89.25 349 ILE B CA 1
ATOM 5552 C C . ILE B 1 349 ? 22.375 -17.125 4.207 1 89.25 349 ILE B C 1
ATOM 5554 O O . ILE B 1 349 ? 21.891 -17.859 3.334 1 89.25 349 ILE B O 1
ATOM 5558 N N . ASN B 1 350 ? 22.375 -17.453 5.461 1 82.44 350 ASN B N 1
ATOM 5559 C CA . ASN B 1 350 ? 21.781 -18.703 5.938 1 82.44 350 ASN B CA 1
ATOM 5560 C C . ASN B 1 350 ? 20.297 -18.5 6.281 1 82.44 350 ASN B C 1
ATOM 5562 O O . ASN B 1 350 ? 19.969 -17.906 7.309 1 82.44 350 ASN B O 1
ATOM 5566 N N . LEU B 1 351 ? 19.484 -19.078 5.531 1 80 351 LEU B N 1
ATOM 5567 C CA . LEU B 1 351 ? 18.047 -18.859 5.68 1 80 351 LEU B CA 1
ATOM 5568 C C . LEU B 1 351 ? 17.469 -19.797 6.738 1 80 351 LEU B C 1
ATOM 5570 O O . LEU B 1 351 ? 16.328 -19.609 7.168 1 80 351 LEU B O 1
ATOM 5574 N N . ASN B 1 352 ? 18.219 -20.797 7.148 1 69.12 352 ASN B N 1
ATOM 5575 C CA . ASN B 1 352 ? 17.766 -21.719 8.172 1 69.12 352 ASN B CA 1
ATOM 5576 C C . ASN B 1 352 ? 17.938 -21.141 9.578 1 69.12 352 ASN B C 1
ATOM 5578 O O . ASN B 1 352 ? 17.391 -21.672 10.547 1 69.12 352 ASN B O 1
ATOM 5582 N N . HIS B 1 353 ? 18.781 -20.109 9.789 1 62.16 353 HIS B N 1
ATOM 5583 C CA . HIS B 1 353 ? 18.922 -19.453 11.078 1 62.16 353 HIS B CA 1
ATOM 5584 C C . HIS B 1 353 ? 18.016 -18.234 11.172 1 62.16 353 HIS B C 1
ATOM 5586 O O . HIS B 1 353 ? 18.281 -17.203 10.539 1 62.16 353 HIS B O 1
ATOM 5592 N N . PRO B 1 354 ? 16.953 -18.484 11.789 1 57.28 354 PRO B N 1
ATOM 5593 C CA . PRO B 1 354 ? 15.992 -17.391 11.68 1 57.28 354 PRO B CA 1
ATOM 5594 C C . PRO B 1 354 ? 16.375 -16.172 12.531 1 57.28 354 PRO B C 1
ATOM 5596 O O . PRO B 1 354 ? 16.609 -16.312 13.734 1 57.28 354 PRO B O 1
ATOM 5599 N N . MET B 1 355 ? 17.031 -15.102 12.039 1 57.88 355 MET B N 1
ATOM 5600 C CA . MET B 1 355 ? 17.078 -13.812 12.734 1 57.88 355 MET B CA 1
ATOM 5601 C C . MET B 1 355 ? 15.75 -13.539 13.438 1 57.88 355 MET B C 1
ATOM 5603 O O . MET B 1 355 ? 15.719 -12.82 14.438 1 57.88 355 MET B O 1
ATOM 5607 N N . TYR B 1 356 ? 14.914 -14.492 13.227 1 62.88 356 TYR B N 1
ATOM 5608 C CA . TYR B 1 356 ? 13.531 -14.336 13.656 1 62.88 356 TYR B CA 1
ATOM 5609 C C . TYR B 1 356 ? 13.383 -14.68 15.133 1 62.88 356 TYR B C 1
ATOM 5611 O O . TYR B 1 356 ? 12.727 -13.953 15.891 1 62.88 356 TYR B O 1
ATOM 5619 N N . ALA B 1 357 ? 14.195 -15.562 15.516 1 66.06 357 ALA B N 1
ATOM 5620 C CA . ALA B 1 357 ? 13.945 -16.047 16.875 1 66.06 357 ALA B CA 1
ATOM 5621 C C . ALA B 1 357 ? 14.367 -15.016 17.906 1 66.06 357 ALA B C 1
ATOM 5623 O O . ALA B 1 357 ? 13.664 -14.797 18.891 1 66.06 357 ALA B O 1
ATOM 5624 N N . ASP B 1 358 ? 15.453 -14.391 17.609 1 75.38 358 ASP B N 1
ATOM 5625 C CA . ASP B 1 358 ? 15.938 -13.375 18.531 1 75.38 358 ASP B CA 1
ATOM 5626 C C . ASP B 1 358 ? 15.047 -12.141 18.516 1 75.38 358 ASP B C 1
ATOM 5628 O O . ASP B 1 358 ? 14.727 -11.586 19.578 1 75.38 358 ASP B O 1
ATOM 5632 N N . PHE B 1 359 ? 14.578 -11.828 17.344 1 80.81 359 PHE B N 1
ATOM 5633 C CA . PHE B 1 359 ? 13.703 -10.664 17.203 1 80.81 359 PHE B CA 1
ATOM 5634 C C . PHE B 1 359 ? 12.352 -10.922 17.859 1 80.81 359 PHE B C 1
ATOM 5636 O O . PHE B 1 359 ? 11.852 -10.078 18.594 1 80.81 359 PHE B O 1
ATOM 5643 N N . GLN B 1 360 ? 11.875 -12.117 17.625 1 77.62 360 GLN B N 1
ATOM 5644 C CA . GLN B 1 360 ? 10.578 -12.477 18.188 1 77.62 360 GLN B CA 1
ATOM 5645 C C . GLN B 1 360 ? 10.625 -12.516 19.719 1 77.62 360 GLN B C 1
ATOM 5647 O O . GLN B 1 360 ? 9.695 -12.055 20.391 1 77.62 360 GLN B O 1
ATOM 5652 N N . ALA B 1 361 ? 11.617 -13.016 20.156 1 77.81 361 ALA B N 1
ATOM 5653 C CA . ALA B 1 361 ? 11.789 -13.094 21.594 1 77.81 361 ALA B CA 1
ATOM 5654 C C . ALA B 1 361 ? 11.906 -11.703 22.219 1 77.81 361 ALA B C 1
ATOM 5656 O O . ALA B 1 361 ? 11.32 -11.43 23.266 1 77.81 361 ALA B O 1
ATOM 5657 N N . ALA B 1 362 ? 12.5 -10.812 21.469 1 76.31 362 ALA B N 1
ATOM 5658 C CA . ALA B 1 362 ? 12.773 -9.477 21.984 1 76.31 362 ALA B CA 1
ATOM 5659 C C . ALA B 1 362 ? 11.523 -8.594 21.906 1 76.31 362 ALA B C 1
ATOM 5661 O O . ALA B 1 362 ? 11.336 -7.699 22.734 1 76.31 362 ALA B O 1
ATOM 5662 N N . THR B 1 363 ? 10.672 -8.938 20.938 1 78.06 363 THR B N 1
ATOM 5663 C CA . THR B 1 363 ? 9.562 -8.031 20.688 1 78.06 363 THR B CA 1
ATOM 5664 C C . THR B 1 363 ? 8.242 -8.648 21.141 1 78.06 363 THR B C 1
ATOM 5666 O O . THR B 1 363 ? 7.18 -8.039 20.984 1 78.06 363 THR B O 1
ATOM 5669 N N . LYS B 1 364 ? 8.352 -9.758 21.75 1 67.81 364 LYS B N 1
ATOM 5670 C CA . LYS B 1 364 ? 7.199 -10.523 22.234 1 67.81 364 LYS B CA 1
ATOM 5671 C C . LYS B 1 364 ? 6.145 -10.672 21.141 1 67.81 364 LYS B C 1
ATOM 5673 O O . LYS B 1 364 ? 4.949 -10.531 21.391 1 67.81 364 LYS B O 1
ATOM 5678 N N . LEU B 1 365 ? 6.758 -10.68 19.953 1 64.94 365 LEU B N 1
ATOM 5679 C CA . LEU B 1 365 ? 5.883 -10.961 18.828 1 64.94 365 LEU B CA 1
ATOM 5680 C C . LEU B 1 365 ? 5.523 -12.445 18.766 1 64.94 365 LEU B C 1
ATOM 5682 O O . LEU B 1 365 ? 6.395 -13.305 18.922 1 64.94 365 LEU B O 1
ATOM 5686 N N . LYS B 1 366 ? 4.219 -12.703 18.906 1 53.72 366 LYS B N 1
ATOM 5687 C CA . LYS B 1 366 ? 3.746 -14.086 18.891 1 53.72 366 LYS B CA 1
ATOM 5688 C C . LYS B 1 366 ? 3.467 -14.555 17.469 1 53.72 366 LYS B C 1
ATOM 5690 O O . LYS B 1 366 ? 3.023 -13.773 16.625 1 53.72 366 LYS B O 1
#

Organism: Lactiplantibacillus plantarum (strain ATCC BAA-793 / NCIMB 8826 / WCFS1) (NCBI:txid220668)

Foldseek 3Di:
DPPPVPPADDLVNLLLCLLVLVVVVLVCPPPQLCQLCVPFDLQFAEEEEEDDDLLLLLCLLQQVLLCVLQVHHYHYDYLQCQLPPNQADQSHAEYEYEDADQDDVSSVSNVVRNCVRHVHQYEYEYCDDDHPRCVVHPHYHHLSSHRRPFPLDDSSSLSSNSSSSSNSLVSCVSNVVDDPVRSVVVSVLSNVLSVQSVVLLVLLLVLCVVCVVLLLPQQEEEEEEAPSCQSLQVSLQSLCCQQVVHHYGRDYPVRCVVPVLVPQAASYAYEYEAAPDDVVSVVSSVVSLVVSCVGYVNYAYEYQQPDDDDPPRSRYRYGHHRNDSSCVSSSVNSSSSSSSVSSSVSNVHDSSDPPPPVVCVVVVPD/DPPPVPPADDLVNLLLCLLVLVVVVLVCPPPQLCQLCVPFDLQFAEEEEEDDDLLLLLCLLQQVLLCVLQVHHYHYDYLQCQLPPDQADQSHAEYEYEDADQDDVSSVSNVVRNCVRHVHQYEYEYCDDDHPRCVVHPHYHHLSSHDRPFPLDDSSSLSSNSSSSSNSLVSCVSNVVDDPVRSVVVSVLSNVLSVQSVVLLVLLLVLCVVCVVLLLPQQEEEEEEAPSCQSLQVSLQSLCCQQVVHHYGRDYPVRCVVPVLVPAAASYAYEYEAAQDDVVSVVSSVVSLVVSCVGYVNYAYEYQQPDDDDPPRSRYRYGHHRNDSSCVSSSVNSSSSSSSVSSSVSNVHDSSDPPCVVVCVVVVPD

pLDDT: mean 92.62, std 11.13, range [23.7, 98.88]

InterPro domains:
  IPR001347 SIS domain [PF01380] (46-167)
  IPR046348 SIS domain superfamily [SSF53697] (16-357)

Secondary structure (DSSP, 8-state):
----------HHHHHHHHHHHHHHHHHHTTHHHHHHHTTS-SS--EEEEEE-HHHHHHHHHHHHHHHHHH--EEEEEEHHHHHHHPPP-TT--EEEEE---S--HHHHHHHHHHHHHH--EEEEEES-SS-HHHHH-SEEEE-S----SSSS--HHHHHHHHHHHHHHHHHHHHTT-S-HHHHHHHHHHHHHHHHTHHHHHHHHHHHHHHTHHHHHH-SEEEEEE-GGGHHHHHHHHHHHHHHH-S-EEEEEHHHHHTTGGGG--TTEEEEEEE-SS-HHHHHHHHHHHHHHTTT-S-EEEEE-S-PPPPTT-TTEEE----S-GGGTHHHHTHHHHHHHHHHHHHTT--TTS-HHHHHHHHHT--/----------HHHHHHHHHHHHHHHHHHTTHHHHHHHTTS-SS--EEEEEE-HHHHHHHHHHHHHHHHHH--EEEEEEHHHHHHHPPP-TT--EEEEE---S--HHHHHHHHHHHHHH--EEEEEES-SS-HHHHH-SEEEE-S----SSSS-SHHHHHHHHHHHHHHHHHHHHTT-S-HHHHHH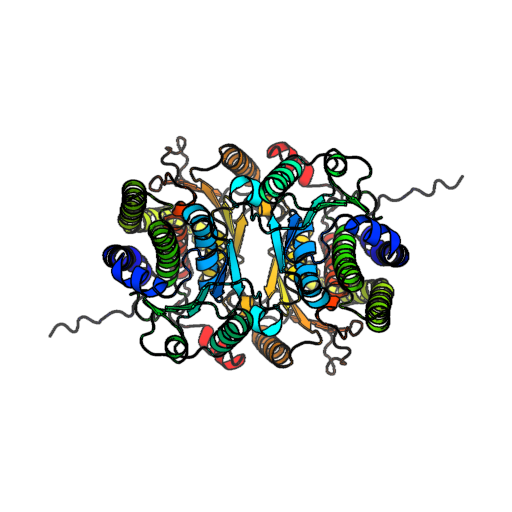HHHHHHHHHHTHHHHHHHHHHHHHHTHHHHHH-SEEEEEE-GGGHHHHHHHHHHHHHHH-S-EEEEEHHHHHTTGGGG--TTEEEEEEE-SS-HHHHHHHHHHHHHHTTT-S-EEEEE-S-PPPPTT-TTEEE----S-GGGTHHHHTHHHHHHHHHHHHHTT--TTS-HHHHHHHHHT--

Sequence (732 aa):
MILMMMNNPTMLSYIRREQPVLERLLTNYPKQITAALTATPDHPQHWLILATGSRLNAANTARLYMQKTAALQVTIAAADLYVTYEEADPSVDVVIGISLKDDDPTMQAAIEKAHTASQAHVIIVTNQKSTALTAMADATCDLLTGKESVPYITLSFQAIVLTLMLLAVRSAALQARLTELAINQELDEFSFLIESMNPTVQRANDFYRKFTIDFTNAPQFTAIGANVLAGTLTEMQAKFTEILRVPTHGYSLASFTHGGFMGTHEDHCQFYLEINTDPAVMTQLQAVKTYESRLTPHIYTISLTGDQPTVNDDQTLQLEAVADPYKAPLLAIIPFQVLAWFIAKSRGINLNHPMYADFQAATKLKMILMMMNNPTMLSYIRREQPVLERLLTNYPKQITAALTATPDHPQHWLILATGSRLNAANTARLYMQKTAALQVTIAAADLYVTYEEADPSVDVVIGISLKDDDPTMQAAIEKAHTASQAHVIIVTNQKSTALTAMADATCDLLTGKESVPYITLSFQAIVLTLMLLAVRSAALQARLTELAINQELDEFSFLIESMNPTVQRANDFYRKFTIDFTNAPQFTAIGANVLAGTLTEMQAKFTEILRVPTHGYSLASFTHGGFMGTHEDHCQFYLEINTDPAVMTQLQAVKTYESRLTPHIYTISLTGDQPTVNDDQTLQLEAVADPYKAPLLAIIPFQVLAWFIAKSRGINLNHPMYADFQAATKLK